Protein AF-0000000077132696 (afdb_homodimer)

Organism: Micromonas pusilla (strain CCMP1545) (NCBI:txid564608)

Radius of gyration: 21.07 Å; Cα contacts (8 Å, |Δi|>4): 744; chains: 2; bounding box: 56×53×56 Å

Sequence (446 aa):
MAPTLKLVYFDVMARGLPLVMCLEHGGLEYEAKNVLRGDLDWAAMKASDDAPFDQLPVLFVDGKPIAQTAACAHVIGKIAGTDGGDDIADYAVSSMLISETEDIYKDLAKGAVTQFKELGDRAEDNKAMWAEAFPKHYAMLEKLVVAGGDAFTSTGVSVGEFYLWSILHQVSLMAGEAGKTSLDAFPKLKAFYDRVASMEKTKAVLEGKTAMGPSLWGQYFIEMAPTLKLVYFDVMARGLPLVMCLEHGGLEYEAKNVLRGDLDWAAMKASDDAPFDQLPVLFVDGKPIAQTAACAHVIGKIAGTDGGDDIADYAVSSMLISETEDIYKDLAKGAVTQFKELGDRAEDNKAMWAEAFPKHYAMLEKLVVAGGDAFTSTGVSVGEFYLWSILHQVSLMAGEAGKTSLDAFPKLKAFYDRVASMEKTKAVLEGKTAMGPSLWGQYFIE

Secondary structure (DSSP, 8-state):
-PPPEEEEEESSBSSHHHHHHHHHHHT---EEEEE-TTTS-HHHHHHTT-SGGG-S-EEEETTEEE-SHHHHHHHHHHHHT-S-TT-HHHHHHHHHHHHHHHHHHHHHHHHHHGGGS-HHHHHHHHHHIIIIIHHHHHHHHHHHSPTTSS-SSSSS--HHHHHHHHHHHHHHTSTTHHHHTTTTT-HHHHHHHHHHHHSHHHHHHHHSTT---SBTGGGTS--/-PPPEEEEEESSBSSHHHHHHHHHHTT---EEEEE-TTTS-HHHHHHTT-SGGG-S-EEEETTEEE-SHHHHHHHHHHHHT-S-TT-HHHHHHHHHHHHHHHHHHHHHHHHHHHHHS-HHHHHHHHHHIIIIIHHHHHHHHHHHSPTTSS-SSSSS--HHHHHHHHHHHHHHTSTHHHHHTTTTT-HHHHHHHHHHHHSHHHHHHHHSTT---SBTGGGTS--

Foldseek 3Di:
DQWAKEKEAEQAQDLVQLLLLLCLLLVHDYHYHHDYPPNDPLVVCVVVCLQVVSDDTWMATNRRTDDDSLVSLVVSCVSSVQCCPPNVQSNVLLSVLSVLLVVLSVLLVVLQVCLVPDPVSNVVSLCCCLVPVLVVSLVVVLVQQPPPALANGPVSGHSSLSSNLSSLVLQLLAAPPSSVCSCVVRVSPVSNNVVSCPDPSNVCCCPHPVHGDYHPSNVRGYD/DQWAKEKEAEQAQDLVQLLLLLCLLLVHDYHYHHDYDPNDPLVVCVVVCLQVVSDDTWMATNRRTDDDSLVSLVVSCVSSVQCCPPNVQSNVLLSVLSVLLVVLSVLLVVLLVLLVPDNVSNVVSLCCCLVPVLVVSLVVVLVQQPPPALANGPVSGHSSLSSNLSSLVLQLLAAPPSSVCSCVVRVSPVSNNVVSCPDPSNVCCCPHPVHGDYHPSNVRGYD

Solvent-accessible surface area (backbone atoms only — not comparable to full-atom values): 22979 Å² total; per-residue (Å²): 132,85,75,52,38,36,40,38,22,57,48,31,38,56,74,37,46,25,50,51,44,30,37,60,75,40,70,55,76,64,46,78,41,70,30,43,95,74,73,46,61,57,69,57,36,50,71,67,61,56,20,48,79,69,43,77,34,28,38,22,53,70,80,44,60,35,24,50,62,67,19,40,42,54,47,50,11,61,75,48,59,25,36,38,67,89,41,60,67,33,24,39,47,22,35,28,33,41,48,52,39,52,53,50,50,51,54,50,49,53,41,42,55,42,46,77,39,65,70,73,68,18,54,57,46,43,47,45,38,65,71,43,55,51,51,53,55,48,53,40,50,37,67,55,36,37,87,94,44,53,24,66,42,92,79,59,64,33,29,14,54,36,32,32,45,38,54,54,51,54,46,32,64,16,32,54,67,60,19,64,52,63,44,67,90,31,62,49,46,38,44,26,49,51,53,54,59,67,34,69,68,46,44,42,42,70,72,40,96,64,41,54,42,65,51,61,56,39,77,62,35,63,111,131,85,73,51,38,36,40,39,23,56,48,33,37,55,75,37,46,26,49,51,44,30,36,60,76,40,70,55,74,64,46,78,42,68,32,43,94,75,73,46,61,56,69,57,36,50,72,65,62,55,20,48,79,70,42,76,32,25,38,23,54,70,81,44,60,34,25,50,62,66,19,39,41,53,45,50,12,61,75,48,58,24,35,36,67,88,42,59,67,33,24,39,47,23,35,30,32,40,47,51,38,53,53,51,52,51,55,50,49,53,40,41,54,42,45,75,38,67,69,78,70,19,55,58,46,44,48,43,38,64,71,42,53,50,52,52,55,47,52,39,50,37,68,55,35,37,85,95,43,52,24,67,41,94,78,58,63,33,29,14,55,35,33,33,45,39,54,54,50,56,47,32,62,17,31,56,68,60,18,64,51,64,44,68,91,31,64,46,46,39,44,28,49,50,53,54,58,66,33,68,68,46,44,42,41,69,71,38,96,63,41,55,43,66,51,62,55,38,76,58,35,64,113

InterPro domains:
  IPR004045 Glutathione S-transferase, N-terminal [PF13409] (20-77)
  IPR004045 Glutathione S-transferase, N-terminal [PS50404] (3-84)
  IPR004046 Glutathione S-transferase, C-terminal [PF14497] (121-207)
  IPR010987 Glutathione S-transferase, C-terminal-like [PS50405] (87-215)
  IPR036249 Thioredoxin-like superfamily [SSF52833] (1-74)
  IPR036282 Glutathione S-transferase, C-terminal domain superfamily [SSF47616] (87-209)
  IPR050213 Glutathione S-transferase superfamily [PTHR11571] (3-209)

Structure (mmCIF, N/CA/C/O backbone):
data_AF-0000000077132696-model_v1
#
loop_
_entity.id
_entity.type
_entity.pdbx_description
1 polymer 'Predicted protein'
#
loop_
_atom_site.group_PDB
_atom_site.id
_atom_site.type_symbol
_atom_site.label_atom_id
_atom_site.label_alt_id
_atom_site.label_comp_id
_atom_site.label_asym_id
_atom_site.label_entity_id
_atom_site.label_seq_id
_atom_site.pdbx_PDB_ins_code
_atom_site.Cartn_x
_atom_site.Cartn_y
_atom_site.Cartn_z
_atom_site.occupancy
_atom_site.B_iso_or_equiv
_atom_site.auth_seq_id
_atom_site.auth_comp_id
_atom_site.auth_asym_id
_atom_site.auth_atom_id
_atom_site.pdbx_PDB_model_num
ATOM 1 N N . MET A 1 1 ? -22.953 4.969 -16.094 1 71.88 1 MET A N 1
ATOM 2 C CA . MET A 1 1 ? -22.203 4.301 -17.141 1 71.88 1 MET A CA 1
ATOM 3 C C . MET A 1 1 ? -20.844 3.809 -16.641 1 71.88 1 MET A C 1
ATOM 5 O O . MET A 1 1 ? -20.297 4.371 -15.688 1 71.88 1 MET A O 1
ATOM 9 N N . ALA A 1 2 ? -20.359 2.625 -17.125 1 87.38 2 ALA A N 1
ATOM 10 C CA . ALA A 1 2 ? -19.047 2.098 -16.734 1 87.38 2 ALA A CA 1
ATOM 11 C C . ALA A 1 2 ? -17.922 3.035 -17.172 1 87.38 2 ALA A C 1
ATOM 13 O O . ALA A 1 2 ? -17.969 3.598 -18.266 1 87.38 2 ALA A O 1
ATOM 14 N N . PRO A 1 3 ? -16.953 3.309 -16.359 1 95.62 3 PRO A N 1
ATOM 15 C CA . PRO A 1 3 ? -15.859 4.203 -16.734 1 95.62 3 PRO A CA 1
ATOM 16 C C . PRO A 1 3 ? -15 3.629 -17.859 1 95.62 3 PRO A C 1
ATOM 18 O O . PRO A 1 3 ? -14.969 2.412 -18.062 1 95.62 3 PRO A O 1
ATOM 21 N N . THR A 1 4 ? -14.414 4.535 -18.656 1 97.5 4 THR A N 1
ATOM 22 C CA . THR A 1 4 ? -13.406 4.113 -19.625 1 97.5 4 THR A CA 1
ATOM 23 C C . THR A 1 4 ? -12.07 3.865 -18.938 1 97.5 4 THR A C 1
ATOM 25 O O . THR A 1 4 ? -11.617 4.688 -18.141 1 97.5 4 THR A O 1
ATOM 28 N N . LEU A 1 5 ? -11.477 2.703 -19.266 1 97.81 5 LEU A N 1
ATOM 29 C CA . LEU A 1 5 ? -10.227 2.328 -18.609 1 97.81 5 LEU A CA 1
ATOM 30 C C . LEU A 1 5 ? -9.102 2.16 -19.625 1 97.81 5 LEU A C 1
ATOM 32 O O . LEU A 1 5 ? -9.32 1.614 -20.719 1 97.81 5 LEU A O 1
ATOM 36 N N . LYS A 1 6 ? -7.891 2.713 -19.281 1 95.94 6 LYS A N 1
ATOM 37 C CA . LYS A 1 6 ? -6.656 2.506 -20.016 1 95.94 6 LYS A CA 1
ATOM 38 C C . LYS A 1 6 ? -5.484 2.229 -19.078 1 95.94 6 LYS A C 1
ATOM 40 O O . LYS A 1 6 ? -5.312 2.918 -18.078 1 95.94 6 LYS A O 1
ATOM 45 N N . LEU A 1 7 ? -4.773 1.163 -19.375 1 94.88 7 LEU A N 1
ATOM 46 C CA . LEU A 1 7 ? -3.592 0.829 -18.594 1 94.88 7 LEU A CA 1
ATOM 47 C C . LEU A 1 7 ? -2.322 0.987 -19.422 1 94.88 7 LEU A C 1
ATOM 49 O O . LEU A 1 7 ? -2.217 0.423 -20.516 1 94.88 7 LEU A O 1
ATOM 53 N N . VAL A 1 8 ? -1.357 1.794 -18.922 1 92.12 8 VAL A N 1
ATOM 54 C CA . VAL A 1 8 ? -0.046 1.97 -19.547 1 92.12 8 VAL A CA 1
ATOM 55 C C . VAL A 1 8 ? 1.032 1.381 -18.641 1 92.12 8 VAL A C 1
ATOM 57 O O . VAL A 1 8 ? 1.1 1.705 -17.453 1 92.12 8 VAL A O 1
ATOM 60 N N . TYR A 1 9 ? 1.808 0.46 -19.125 1 90.38 9 TYR A N 1
ATOM 61 C CA . TYR A 1 9 ? 2.85 -0.195 -18.344 1 90.38 9 TYR A CA 1
ATOM 62 C C . TYR A 1 9 ? 4.012 -0.623 -19.234 1 90.38 9 TYR A C 1
ATOM 64 O O . TYR A 1 9 ? 3.881 -0.666 -20.453 1 90.38 9 TYR A O 1
ATOM 72 N N . PHE A 1 10 ? 5.203 -0.865 -18.641 1 86.06 10 PHE A N 1
ATOM 73 C CA . PHE A 1 10 ? 6.359 -1.331 -19.391 1 86.06 10 PHE A CA 1
ATOM 74 C C . PHE A 1 10 ? 6.164 -2.771 -19.859 1 86.06 10 PHE A C 1
ATOM 76 O O . PHE A 1 10 ? 5.566 -3.58 -19.141 1 86.06 10 PHE A O 1
ATOM 83 N N . ASP A 1 11 ? 6.805 -3.07 -20.938 1 83.56 11 ASP A N 1
ATOM 84 C CA . ASP A 1 11 ? 6.688 -4.418 -21.484 1 83.56 11 ASP A CA 1
ATOM 85 C C . ASP A 1 11 ? 7.648 -5.379 -20.797 1 83.56 11 ASP A C 1
ATOM 87 O O . ASP A 1 11 ? 8.523 -5.961 -21.438 1 83.56 11 ASP A O 1
ATOM 91 N N . VAL A 1 12 ? 7.512 -5.547 -19.609 1 84.19 12 VAL A N 1
ATOM 92 C CA . VAL A 1 12 ? 8.242 -6.492 -18.766 1 84.19 12 VAL A CA 1
ATOM 93 C C . VAL A 1 12 ? 7.316 -7.02 -17.672 1 84.19 12 VAL A C 1
ATOM 95 O O . VAL A 1 12 ? 6.418 -6.309 -17.203 1 84.19 12 VAL A O 1
ATOM 98 N N . MET A 1 13 ? 7.504 -8.25 -17.344 1 87.88 13 MET A N 1
ATOM 99 C CA . MET A 1 13 ? 6.688 -8.812 -16.281 1 87.88 13 MET A CA 1
ATOM 100 C C . MET A 1 13 ? 7.168 -8.336 -14.914 1 87.88 13 MET A C 1
ATOM 102 O O . MET A 1 13 ? 8.164 -8.844 -14.391 1 87.88 13 MET A O 1
ATOM 106 N N . ALA A 1 14 ? 6.535 -7.383 -14.414 1 90 14 ALA A N 1
ATOM 107 C CA . ALA A 1 14 ? 6.824 -6.785 -13.109 1 90 14 ALA A CA 1
ATOM 108 C C . ALA A 1 14 ? 5.57 -6.156 -12.508 1 90 14 ALA A C 1
ATOM 110 O O . ALA A 1 14 ? 4.648 -6.867 -12.102 1 90 14 ALA A O 1
ATOM 111 N N . ARG A 1 15 ? 5.523 -4.809 -12.508 1 93.25 15 ARG A N 1
ATOM 112 C CA . ARG A 1 15 ? 4.465 -4.117 -11.773 1 93.25 15 ARG A CA 1
ATOM 113 C C . ARG A 1 15 ? 3.189 -4.031 -12.609 1 93.25 15 ARG A C 1
ATOM 115 O O . ARG A 1 15 ? 2.111 -3.754 -12.078 1 93.25 15 ARG A O 1
ATOM 122 N N . GLY A 1 16 ? 3.281 -4.305 -13.859 1 93.38 16 GLY A N 1
ATOM 123 C CA . GLY A 1 16 ? 2.1 -4.289 -14.703 1 93.38 16 GLY A CA 1
ATOM 124 C C . GLY A 1 16 ? 1.243 -5.531 -14.562 1 93.38 16 GLY A C 1
ATOM 125 O O . GLY A 1 16 ? 0.023 -5.473 -14.727 1 93.38 16 GLY A O 1
ATOM 126 N N . LEU A 1 17 ? 1.841 -6.652 -14.227 1 94.19 17 LEU A N 1
ATOM 127 C CA . LEU A 1 17 ? 1.154 -7.941 -14.211 1 94.19 17 LEU A CA 1
ATOM 128 C C . LEU A 1 17 ? 0.017 -7.938 -13.195 1 94.19 17 LEU A C 1
ATOM 130 O O . LEU A 1 17 ? -1.099 -8.359 -13.508 1 94.19 17 LEU A O 1
ATOM 134 N N . PRO A 1 18 ? 0.21 -7.492 -11.969 1 97 18 PRO A N 1
ATOM 135 C CA . PRO A 1 18 ? -0.898 -7.516 -11.016 1 97 18 PRO A CA 1
ATOM 136 C C . PRO A 1 18 ? -2.115 -6.734 -11.5 1 97 18 PRO A C 1
ATOM 138 O O . PRO A 1 18 ? -3.254 -7.133 -11.242 1 97 18 PRO A O 1
ATOM 141 N N . LEU A 1 19 ? -1.892 -5.652 -12.188 1 97.31 19 LEU A N 1
ATOM 142 C CA . LEU A 1 19 ? -3.018 -4.84 -12.641 1 97.31 19 LEU A CA 1
ATOM 143 C C . LEU A 1 19 ? -3.736 -5.508 -13.805 1 97.31 19 LEU A C 1
ATOM 145 O O . LEU A 1 19 ? -4.969 -5.484 -13.875 1 97.31 19 LEU A O 1
ATOM 149 N N . VAL A 1 20 ? -3 -6.125 -14.688 1 95.5 20 VAL A N 1
ATOM 150 C CA . VAL A 1 20 ? -3.607 -6.871 -15.781 1 95.5 20 VAL A CA 1
ATOM 151 C C . VAL A 1 20 ? -4.445 -8.023 -15.219 1 95.5 20 VAL A C 1
ATOM 153 O O . VAL A 1 20 ? -5.578 -8.242 -15.656 1 95.5 20 VAL A O 1
ATOM 156 N N . MET A 1 21 ? -3.889 -8.719 -14.242 1 96.56 21 MET A N 1
ATOM 157 C CA . MET A 1 21 ? -4.617 -9.805 -13.602 1 96.56 21 MET A CA 1
ATOM 158 C C . MET A 1 21 ? -5.91 -9.297 -12.969 1 96.56 21 MET A C 1
ATOM 160 O O . MET A 1 21 ? -6.961 -9.93 -13.109 1 96.56 21 MET A O 1
ATOM 164 N N . CYS A 1 22 ? -5.859 -8.156 -12.289 1 97.62 22 CYS A N 1
ATOM 165 C CA . CYS A 1 22 ? -7.031 -7.586 -11.633 1 97.62 22 CYS A CA 1
ATOM 166 C C . CYS A 1 22 ? -8.078 -7.172 -12.656 1 97.62 22 CYS A C 1
ATOM 168 O O . CYS A 1 22 ? -9.273 -7.406 -12.461 1 97.62 22 CYS A O 1
ATOM 170 N N . LEU A 1 23 ? -7.648 -6.559 -13.742 1 96.94 23 LEU A N 1
ATOM 171 C CA . LEU A 1 23 ? -8.57 -6.098 -14.773 1 96.94 23 LEU A CA 1
ATOM 172 C C . LEU A 1 23 ? -9.242 -7.281 -15.469 1 96.94 23 LEU A C 1
ATOM 174 O O . LEU A 1 23 ? -10.461 -7.297 -15.625 1 96.94 23 LEU A O 1
ATOM 178 N N . GLU A 1 24 ? -8.477 -8.273 -15.836 1 95.56 24 GLU A N 1
ATOM 179 C CA . GLU A 1 24 ? -8.992 -9.438 -16.562 1 95.56 24 GLU A CA 1
ATOM 180 C C . GLU A 1 24 ? -9.953 -10.242 -15.703 1 95.56 24 GLU A C 1
ATOM 182 O O . GLU A 1 24 ? -11.062 -10.562 -16.141 1 95.56 24 GLU A O 1
ATOM 187 N N . HIS A 1 25 ? -9.602 -10.5 -14.523 1 96.38 25 HIS A N 1
ATOM 188 C CA . HIS A 1 25 ? -10.453 -11.305 -13.656 1 96.38 25 HIS A CA 1
ATOM 189 C C . HIS A 1 25 ? -11.633 -10.492 -13.133 1 96.38 25 HIS A C 1
ATOM 191 O O . HIS A 1 25 ? -12.633 -11.062 -12.703 1 96.38 25 HIS A O 1
ATOM 197 N N . GLY A 1 26 ? -11.508 -9.18 -13.133 1 96.12 26 GLY A N 1
ATOM 198 C CA . GLY A 1 26 ? -12.609 -8.305 -12.773 1 96.12 26 GLY A CA 1
ATOM 199 C C . GLY A 1 26 ? -13.625 -8.141 -13.883 1 96.12 26 GLY A C 1
ATOM 200 O O . GLY A 1 26 ? -14.695 -7.559 -13.672 1 96.12 26 GLY A O 1
ATOM 201 N N . GLY A 1 27 ? -13.281 -8.609 -15.086 1 95.88 27 GLY A N 1
ATOM 202 C CA . GLY A 1 27 ? -14.195 -8.547 -16.219 1 95.88 27 GLY A CA 1
ATOM 203 C C . GLY A 1 27 ? -14.32 -7.148 -16.797 1 95.88 27 GLY A C 1
ATOM 204 O O . GLY A 1 27 ? -15.375 -6.781 -17.328 1 95.88 27 GLY A O 1
ATOM 205 N N . LEU A 1 28 ? -13.352 -6.367 -16.672 1 96.56 28 LEU A N 1
ATOM 206 C CA . LEU A 1 28 ? -13.406 -4.984 -17.125 1 96.56 28 LEU A CA 1
ATOM 207 C C . LEU A 1 28 ? -12.789 -4.84 -18.516 1 96.56 28 LEU A C 1
ATOM 209 O O . LEU A 1 28 ? -11.742 -5.43 -18.797 1 96.56 28 LEU A O 1
ATOM 213 N N . GLU A 1 29 ? -13.461 -4.102 -19.375 1 96.12 29 GLU A N 1
ATOM 214 C CA . GLU A 1 29 ? -12.859 -3.697 -20.641 1 96.12 29 GLU A CA 1
ATOM 215 C C . GLU A 1 29 ? -11.867 -2.551 -20.438 1 96.12 29 GLU A C 1
ATOM 217 O O . GLU A 1 29 ? -12.141 -1.62 -19.672 1 96.12 29 GLU A O 1
ATOM 222 N N . TYR A 1 30 ? -10.758 -2.707 -21.125 1 95.75 30 TYR A N 1
ATOM 223 C CA . TYR A 1 30 ? -9.75 -1.66 -21.016 1 95.75 30 TYR A CA 1
ATOM 224 C C . TYR A 1 30 ? -8.836 -1.645 -22.234 1 95.75 30 TYR A C 1
ATOM 226 O O . TYR A 1 30 ? -8.711 -2.646 -22.938 1 95.75 30 TYR A O 1
ATOM 234 N N . GLU A 1 31 ? -8.281 -0.521 -22.453 1 93.38 31 GLU A N 1
ATOM 235 C CA . GLU A 1 31 ? -7.184 -0.405 -23.406 1 93.38 31 GLU A CA 1
ATOM 236 C C . GLU A 1 31 ? -5.836 -0.634 -22.734 1 93.38 31 GLU A C 1
ATOM 238 O O . GLU A 1 31 ? -5.566 -0.063 -21.672 1 93.38 31 GLU A O 1
ATOM 243 N N . ALA A 1 32 ? -5.062 -1.501 -23.266 1 88.25 32 ALA A N 1
ATOM 244 C CA . ALA A 1 32 ? -3.723 -1.757 -22.734 1 88.25 32 ALA A CA 1
ATOM 245 C C . ALA A 1 32 ? -2.654 -1.2 -23.672 1 88.25 32 ALA A C 1
ATOM 247 O O . ALA A 1 32 ? -2.723 -1.395 -24.891 1 88.25 32 ALA A O 1
ATOM 248 N N . LYS A 1 33 ? -1.793 -0.44 -23.062 1 80.19 33 LYS A N 1
ATOM 249 C CA . LYS A 1 33 ? -0.614 0.009 -23.797 1 80.19 33 LYS A CA 1
ATOM 250 C C . LYS A 1 33 ? 0.67 -0.421 -23.094 1 80.19 33 LYS A C 1
ATOM 252 O O . LYS A 1 33 ? 1.007 0.104 -22.031 1 80.19 33 LYS A O 1
ATOM 257 N N . ASN A 1 34 ? 1.209 -1.385 -23.688 1 75.69 34 ASN A N 1
ATOM 258 C CA . ASN A 1 34 ? 2.539 -1.78 -23.234 1 75.69 34 ASN A CA 1
ATOM 259 C C . ASN A 1 34 ? 3.631 -0.972 -23.922 1 75.69 34 ASN A C 1
ATOM 261 O O . ASN A 1 34 ? 3.668 -0.898 -25.156 1 75.69 34 ASN A O 1
ATOM 265 N N . VAL A 1 35 ? 4.324 -0.293 -23.078 1 74.69 35 VAL A N 1
ATOM 266 C CA . VAL A 1 35 ? 5.367 0.542 -23.672 1 74.69 35 VAL A CA 1
ATOM 267 C C . VAL A 1 35 ? 6.73 -0.122 -23.484 1 74.69 35 VAL A C 1
ATOM 269 O O . VAL A 1 35 ? 7.043 -0.606 -22.391 1 74.69 35 VAL A O 1
ATOM 272 N N . LEU A 1 36 ? 7.27 -0.457 -24.656 1 64.12 36 LEU A N 1
ATOM 273 C CA . LEU A 1 36 ? 8.664 -0.889 -24.562 1 64.12 36 LEU A CA 1
ATOM 274 C C . LEU A 1 36 ? 9.555 0.245 -24.062 1 64.12 36 LEU A C 1
ATOM 276 O O . LEU A 1 36 ? 9.266 1.418 -24.328 1 64.12 36 LEU A O 1
ATOM 280 N N . ARG A 1 37 ? 10.531 -0.405 -23.469 1 56.66 37 ARG A N 1
ATOM 281 C CA . ARG A 1 37 ? 11.555 0.555 -23.078 1 56.66 37 ARG A CA 1
ATOM 282 C C . ARG A 1 37 ? 12.117 1.293 -24.281 1 56.66 37 ARG A C 1
ATOM 284 O O . ARG A 1 37 ? 12.406 0.679 -25.312 1 56.66 37 ARG A O 1
ATOM 291 N N . GLY A 1 38 ? 11.594 2.496 -24.547 1 60.94 38 GLY A N 1
ATOM 292 C CA . GLY A 1 38 ? 12.07 3.307 -25.656 1 60.94 38 GLY A CA 1
ATOM 293 C C . GLY A 1 38 ? 10.938 3.9 -26.484 1 60.94 38 GLY A C 1
ATOM 294 O O . GLY A 1 38 ? 11.117 4.938 -27.125 1 60.94 38 GLY A O 1
ATOM 295 N N . ASP A 1 39 ? 9.984 3.162 -26.5 1 65.5 39 ASP A N 1
ATOM 296 C CA . ASP A 1 39 ? 8.891 3.664 -27.328 1 65.5 39 ASP A CA 1
ATOM 297 C C . ASP A 1 39 ? 8.07 4.711 -26.562 1 65.5 39 ASP A C 1
ATOM 299 O O . ASP A 1 39 ? 7.238 5.402 -27.156 1 65.5 39 ASP A O 1
ATOM 303 N N . LEU A 1 40 ? 8.359 4.664 -25.375 1 66.12 40 LEU A N 1
ATOM 304 C CA . LEU A 1 40 ? 7.617 5.609 -24.547 1 66.12 40 LEU A CA 1
ATOM 305 C C . LEU A 1 40 ? 8.367 6.93 -24.422 1 66.12 40 LEU A C 1
ATOM 307 O O . LEU A 1 40 ? 9.57 6.941 -24.141 1 66.12 40 LEU A O 1
ATOM 311 N N . ASP A 1 41 ? 7.734 7.91 -24.984 1 75.31 41 ASP A N 1
ATOM 312 C CA . ASP A 1 41 ? 8.297 9.219 -24.656 1 75.31 41 ASP A CA 1
ATOM 313 C C . ASP A 1 41 ? 8.094 9.547 -23.172 1 75.31 41 ASP A C 1
ATOM 315 O O . ASP A 1 41 ? 7.219 10.336 -22.812 1 75.31 41 ASP A O 1
ATOM 319 N N . TRP A 1 42 ? 8.844 8.906 -22.422 1 76.69 42 TRP A N 1
ATOM 320 C CA . TRP A 1 42 ? 8.766 8.969 -20.969 1 76.69 42 TRP A CA 1
ATOM 321 C C . TRP A 1 42 ? 8.883 10.406 -20.484 1 76.69 42 TRP A C 1
ATOM 323 O O . TRP A 1 42 ? 8.148 10.828 -19.594 1 76.69 42 TRP A O 1
ATOM 333 N N . ALA A 1 43 ? 9.68 11.125 -21.156 1 77.75 43 ALA A N 1
ATOM 334 C CA . ALA A 1 43 ? 9.875 12.523 -20.781 1 77.75 43 ALA A CA 1
ATOM 335 C C . ALA A 1 43 ? 8.594 13.336 -21.016 1 77.75 43 ALA A C 1
ATOM 337 O O . ALA A 1 43 ? 8.227 14.164 -20.188 1 77.75 43 ALA A O 1
ATOM 338 N N . ALA A 1 44 ? 7.977 12.992 -22.094 1 80.31 44 ALA A N 1
ATOM 339 C CA . ALA A 1 44 ? 6.738 13.703 -22.406 1 80.31 44 ALA A CA 1
ATOM 340 C C . ALA A 1 44 ? 5.637 13.344 -21.406 1 80.31 44 ALA A C 1
ATOM 342 O O . ALA A 1 44 ? 4.844 14.195 -21.016 1 80.31 44 ALA A O 1
ATOM 343 N N . MET A 1 45 ? 5.578 12.117 -20.984 1 80.94 45 MET A N 1
ATOM 344 C CA . MET A 1 45 ? 4.547 11.68 -20.047 1 80.94 45 MET A CA 1
ATOM 345 C C . MET A 1 45 ? 4.73 12.359 -18.703 1 80.94 45 MET A C 1
ATOM 347 O O . MET A 1 45 ? 3.754 12.758 -18.062 1 80.94 45 MET A O 1
ATOM 351 N N . LYS A 1 46 ? 5.902 12.484 -18.328 1 79.75 46 LYS A N 1
ATOM 352 C CA . LYS A 1 46 ? 6.191 13.133 -17.047 1 79.75 46 LYS A CA 1
ATOM 353 C C . LYS A 1 46 ? 5.863 14.617 -17.094 1 79.75 46 LYS A C 1
ATOM 355 O O . LYS A 1 46 ? 5.375 15.188 -16.109 1 79.75 46 LYS A O 1
ATOM 360 N N . ALA A 1 47 ? 6.008 15.148 -18.297 1 81.88 47 ALA A N 1
ATOM 361 C CA . ALA A 1 47 ? 5.781 16.578 -18.484 1 81.88 47 ALA A CA 1
ATOM 362 C C . ALA A 1 47 ? 4.289 16.906 -18.531 1 81.88 47 ALA A C 1
ATOM 364 O O . ALA A 1 47 ? 3.875 18.016 -18.203 1 81.88 47 ALA A O 1
ATOM 365 N N . SER A 1 48 ? 3.441 15.961 -18.953 1 80.62 48 SER A N 1
ATOM 366 C CA . SER A 1 48 ? 2.01 16.172 -19.125 1 80.62 48 SER A CA 1
ATOM 367 C C . SER A 1 48 ? 1.239 15.82 -17.859 1 80.62 48 SER A C 1
ATOM 369 O O . SER A 1 48 ? 0.008 15.875 -17.828 1 80.62 48 SER A O 1
ATOM 371 N N . ASP A 1 49 ? 1.744 15.484 -16.828 1 81.31 49 ASP A N 1
ATOM 372 C CA . ASP A 1 49 ? 1.101 15.07 -15.586 1 81.31 49 ASP A CA 1
ATOM 373 C C . ASP A 1 49 ? 0.38 13.734 -15.758 1 81.31 49 ASP A C 1
ATOM 375 O O . ASP A 1 49 ? -0.469 13.367 -14.945 1 81.31 49 ASP A O 1
ATOM 379 N N . ASP A 1 50 ? 0.639 13.094 -16.812 1 88 50 ASP A N 1
ATOM 380 C CA . ASP A 1 50 ? 0.035 11.797 -17.109 1 88 50 ASP A CA 1
ATOM 381 C C . ASP A 1 50 ? 0.748 10.68 -16.344 1 88 50 ASP A C 1
ATOM 383 O O . ASP A 1 50 ? 0.305 9.531 -16.344 1 88 50 ASP A O 1
ATOM 387 N N . ALA A 1 51 ? 1.762 11.023 -15.695 1 89.62 51 ALA A N 1
ATOM 388 C CA . ALA A 1 51 ? 2.498 10.062 -14.883 1 89.62 51 ALA A CA 1
ATOM 389 C C . ALA A 1 51 ? 2.652 10.562 -13.445 1 89.62 51 ALA A C 1
ATOM 391 O O . ALA A 1 51 ? 3.754 10.922 -13.023 1 89.62 51 ALA A O 1
ATOM 392 N N . PRO A 1 52 ? 1.515 10.453 -12.727 1 89.88 52 PRO A N 1
ATOM 393 C CA . PRO A 1 52 ? 1.684 10.836 -11.328 1 89.88 52 PRO A CA 1
ATOM 394 C C . PRO A 1 52 ? 2.834 10.094 -10.648 1 89.88 52 PRO A C 1
ATOM 396 O O . PRO A 1 52 ? 3.061 8.914 -10.922 1 89.88 52 PRO A O 1
ATOM 399 N N . PHE A 1 53 ? 3.609 10.859 -9.891 1 90.56 53 PHE A N 1
ATOM 400 C CA . PHE A 1 53 ? 4.754 10.375 -9.125 1 90.56 53 PHE A CA 1
ATOM 401 C C . PHE A 1 53 ? 5.855 9.875 -10.047 1 90.56 53 PHE A C 1
ATOM 403 O O . PHE A 1 53 ? 6.711 9.086 -9.633 1 90.56 53 PHE A O 1
ATOM 410 N N . ASP A 1 54 ? 5.766 10.156 -11.359 1 88 54 ASP A N 1
ATOM 411 C CA . ASP A 1 54 ? 6.77 9.852 -12.375 1 88 54 ASP A CA 1
ATOM 412 C C . ASP A 1 54 ? 7.023 8.352 -12.461 1 88 54 ASP A C 1
ATOM 414 O O . ASP A 1 54 ? 8.18 7.906 -12.484 1 88 54 ASP A O 1
ATOM 418 N N . GLN A 1 55 ? 5.926 7.609 -12.5 1 90.12 55 GLN A N 1
ATOM 419 C CA . GLN A 1 55 ? 6.094 6.16 -12.516 1 90.12 55 GLN A CA 1
ATOM 420 C C . GLN A 1 55 ? 5.059 5.496 -13.414 1 90.12 55 GLN A C 1
ATOM 422 O O . GLN A 1 55 ? 4.023 6.086 -13.719 1 90.12 55 GLN A O 1
ATOM 427 N N . LEU A 1 56 ? 5.41 4.352 -13.883 1 90.31 56 LEU A N 1
ATOM 428 C CA . LEU A 1 56 ? 4.508 3.373 -14.484 1 90.31 56 LEU A CA 1
ATOM 429 C C . LEU A 1 56 ? 4.414 2.121 -13.617 1 90.31 56 LEU A C 1
ATOM 431 O O . LEU A 1 56 ? 5.348 1.8 -12.875 1 90.31 56 LEU A O 1
ATOM 435 N N . PRO A 1 57 ? 3.309 1.479 -13.609 1 94.38 57 PRO A N 1
ATOM 436 C CA . PRO A 1 57 ? 2.123 1.615 -14.453 1 94.38 57 PRO A CA 1
ATOM 437 C C . PRO A 1 57 ? 1.232 2.785 -14.039 1 94.38 57 PRO A C 1
ATOM 439 O O . PRO A 1 57 ? 1.304 3.246 -12.898 1 94.38 57 PRO A O 1
ATOM 442 N N . VAL A 1 58 ? 0.465 3.281 -15.016 1 95.69 58 VAL A N 1
ATOM 443 C CA . VAL A 1 58 ? -0.577 4.281 -14.805 1 95.69 58 VAL A CA 1
ATOM 444 C C . VAL A 1 58 ? -1.91 3.758 -15.336 1 95.69 58 VAL A C 1
ATOM 446 O O . VAL A 1 58 ? -1.984 3.254 -16.453 1 95.69 58 VAL A O 1
ATOM 449 N N . LEU A 1 59 ? -2.91 3.738 -14.492 1 97.69 59 LEU A N 1
ATOM 450 C CA . LEU A 1 59 ? -4.289 3.451 -14.875 1 97.69 59 LEU A CA 1
ATOM 451 C C . LEU A 1 59 ? -5.059 4.742 -15.133 1 97.69 59 LEU A C 1
ATOM 453 O O . LEU A 1 59 ? -5.133 5.613 -14.266 1 97.69 59 LEU A O 1
ATOM 457 N N . PHE A 1 60 ? -5.578 4.898 -16.328 1 97.19 60 PHE A N 1
ATOM 458 C CA . PHE A 1 60 ? -6.457 6.023 -16.641 1 97.19 60 PHE A CA 1
ATOM 459 C C . PHE A 1 60 ? -7.918 5.629 -16.438 1 97.19 60 PHE A C 1
ATOM 461 O O . PHE A 1 60 ? -8.375 4.625 -17 1 97.19 60 PHE A O 1
ATOM 468 N N . VAL A 1 61 ? -8.57 6.332 -15.609 1 97.81 61 VAL A N 1
ATOM 469 C CA . VAL A 1 61 ? -10.016 6.199 -15.43 1 97.81 61 VAL A CA 1
ATOM 470 C C . VAL A 1 61 ? -10.711 7.461 -15.938 1 97.81 61 VAL A C 1
ATOM 472 O O . VAL A 1 61 ? -10.523 8.547 -15.383 1 97.81 61 VAL A O 1
ATOM 475 N N . ASP A 1 62 ? -11.492 7.344 -17.031 1 97 62 ASP A N 1
ATOM 476 C CA . ASP A 1 62 ? -12.125 8.477 -17.703 1 97 62 ASP A CA 1
ATOM 477 C C . ASP A 1 62 ? -11.094 9.57 -18 1 97 62 ASP A C 1
ATOM 479 O O . ASP A 1 62 ? -11.344 10.75 -17.734 1 97 62 ASP A O 1
ATOM 483 N N . GLY A 1 63 ? -9.969 9.086 -18.375 1 94.81 63 GLY A N 1
ATOM 484 C CA . GLY A 1 63 ? -8.922 9.984 -18.844 1 94.81 63 GLY A CA 1
ATOM 485 C C . GLY A 1 63 ? -8.055 10.531 -17.734 1 94.81 63 GLY A C 1
ATOM 486 O O . GLY A 1 63 ? -7.047 11.188 -17.984 1 94.81 63 GLY A O 1
ATOM 487 N N . LYS A 1 64 ? -8.391 10.32 -16.484 1 94.38 64 LYS A N 1
ATOM 488 C CA . LYS A 1 64 ? -7.609 10.797 -15.352 1 94.38 64 LYS A CA 1
ATOM 489 C C . LYS A 1 64 ? -6.59 9.758 -14.898 1 94.38 64 LYS A C 1
ATOM 491 O O . LYS A 1 64 ? -6.941 8.594 -14.672 1 94.38 64 LYS A O 1
ATOM 496 N N . PRO A 1 65 ? -5.289 10.133 -14.758 1 96 65 PRO A N 1
ATOM 497 C CA . PRO A 1 65 ? -4.238 9.164 -14.445 1 96 65 PRO A CA 1
ATOM 498 C C . PRO A 1 65 ? -4.18 8.82 -12.961 1 96 65 PRO A C 1
ATOM 500 O O . PRO A 1 65 ? -4.32 9.703 -12.109 1 96 65 PRO A O 1
ATOM 503 N N . ILE A 1 66 ? -4.043 7.578 -12.672 1 97.12 66 ILE A N 1
ATOM 504 C CA . ILE A 1 66 ? -3.809 7.023 -11.344 1 97.12 66 ILE A CA 1
ATOM 505 C C . ILE A 1 66 ? -2.502 6.234 -11.336 1 97.12 66 ILE A C 1
ATOM 507 O O . ILE A 1 66 ? -2.293 5.359 -12.18 1 97.12 66 ILE A O 1
ATOM 511 N N . ALA A 1 67 ? -1.636 6.652 -10.445 1 95.81 67 ALA A N 1
ATOM 512 C CA . ALA A 1 67 ? -0.4 5.895 -10.273 1 95.81 67 ALA A CA 1
ATOM 513 C C . ALA A 1 67 ? -0.42 5.109 -8.961 1 95.81 67 ALA A C 1
ATOM 515 O O . ALA A 1 67 ? -1.46 5.008 -8.305 1 95.81 67 ALA A O 1
ATOM 516 N N . GLN A 1 68 ? 0.739 4.527 -8.617 1 96.44 68 GLN A N 1
ATOM 517 C CA . GLN A 1 68 ? 0.859 3.619 -7.484 1 96.44 68 GLN A CA 1
ATOM 518 C C . GLN A 1 68 ? 0.085 2.326 -7.73 1 96.44 68 GLN A C 1
ATOM 520 O O . GLN A 1 68 ? -1.139 2.293 -7.59 1 96.44 68 GLN A O 1
ATOM 525 N N . THR A 1 69 ? 0.812 1.262 -8.016 1 97.81 69 THR A N 1
ATOM 526 C CA . THR A 1 69 ? 0.217 -0.004 -8.43 1 97.81 69 THR A CA 1
ATOM 527 C C . THR A 1 69 ? -0.845 -0.454 -7.43 1 97.81 69 THR A C 1
ATOM 529 O O . THR A 1 69 ? -1.934 -0.879 -7.82 1 97.81 69 THR A O 1
ATOM 532 N N . ALA A 1 70 ? -0.573 -0.299 -6.168 1 98.56 70 ALA A N 1
ATOM 533 C CA . ALA A 1 70 ? -1.541 -0.693 -5.148 1 98.56 70 ALA A CA 1
ATOM 534 C C . ALA A 1 70 ? -2.809 0.153 -5.238 1 98.56 70 ALA A C 1
ATOM 536 O O . ALA A 1 70 ? -3.92 -0.364 -5.102 1 98.56 70 ALA A O 1
ATOM 537 N N . ALA A 1 71 ? -2.654 1.469 -5.418 1 98.62 71 ALA A N 1
ATOM 538 C CA . ALA A 1 71 ? -3.814 2.342 -5.574 1 98.62 71 ALA A CA 1
ATOM 539 C C . ALA A 1 71 ? -4.648 1.936 -6.789 1 98.62 71 ALA A C 1
ATOM 541 O O . ALA A 1 71 ? -5.879 1.893 -6.719 1 98.62 71 ALA A O 1
ATOM 542 N N . CYS A 1 72 ? -3.967 1.645 -7.867 1 98.69 72 CYS A N 1
ATOM 543 C CA . CYS A 1 72 ? -4.652 1.18 -9.07 1 98.69 72 CYS A CA 1
ATOM 544 C C . CYS A 1 72 ? -5.461 -0.082 -8.781 1 98.69 72 CYS A C 1
ATOM 546 O O . CYS A 1 72 ? -6.605 -0.204 -9.211 1 98.69 72 CYS A O 1
ATOM 548 N N . ALA A 1 73 ? -4.859 -1 -8.047 1 98.75 73 ALA A N 1
ATOM 549 C CA . ALA A 1 73 ? -5.539 -2.25 -7.719 1 98.75 73 ALA A CA 1
ATOM 550 C C . ALA A 1 73 ? -6.801 -1.989 -6.898 1 98.75 73 ALA A C 1
ATOM 552 O O . ALA A 1 73 ? -7.848 -2.594 -7.148 1 98.75 73 ALA A O 1
ATOM 553 N N . HIS A 1 74 ? -6.688 -1.088 -5.926 1 98.62 74 HIS A N 1
ATOM 554 C CA . HIS A 1 74 ? -7.863 -0.727 -5.137 1 98.62 74 HIS A CA 1
ATOM 555 C C . HIS A 1 74 ? -8.953 -0.126 -6.016 1 98.62 74 HIS A C 1
ATOM 557 O O . HIS A 1 74 ? -10.133 -0.466 -5.875 1 98.62 74 HIS A O 1
ATOM 563 N N . VAL A 1 75 ? -8.586 0.723 -6.934 1 98.44 75 VAL A N 1
ATOM 564 C CA . VAL A 1 75 ? -9.539 1.374 -7.824 1 98.44 75 VAL A CA 1
ATOM 565 C C . VAL A 1 75 ? -10.195 0.334 -8.727 1 98.44 75 VAL A C 1
ATOM 567 O O . VAL A 1 75 ? -11.414 0.336 -8.906 1 98.44 75 VAL A O 1
ATOM 570 N N . ILE A 1 76 ? -9.43 -0.584 -9.25 1 98.38 76 ILE A N 1
ATOM 571 C CA . ILE A 1 76 ? -9.953 -1.644 -10.109 1 98.38 76 ILE A CA 1
ATOM 572 C C . ILE A 1 76 ? -10.945 -2.496 -9.32 1 98.38 76 ILE A C 1
ATOM 574 O O . ILE A 1 76 ? -12.031 -2.814 -9.812 1 98.38 76 ILE A O 1
ATOM 578 N N . GLY A 1 77 ? -10.539 -2.877 -8.117 1 97.88 77 GLY A N 1
ATOM 579 C CA . GLY A 1 77 ? -11.422 -3.666 -7.273 1 97.88 77 GLY A CA 1
ATOM 580 C C . GLY A 1 77 ? -12.75 -2.982 -7 1 97.88 77 GLY A C 1
ATOM 581 O O . GLY A 1 77 ? -13.797 -3.631 -6.996 1 97.88 77 GLY A O 1
ATOM 582 N N . LYS A 1 78 ? -12.641 -1.673 -6.77 1 96.94 78 LYS A N 1
ATOM 583 C CA . LYS A 1 78 ? -13.852 -0.895 -6.523 1 96.94 78 LYS A CA 1
ATOM 584 C C . LYS A 1 78 ? -14.758 -0.876 -7.754 1 96.94 78 LYS A C 1
ATOM 586 O O . LYS A 1 78 ? -15.969 -1.092 -7.645 1 96.94 78 LYS A O 1
ATOM 591 N N . ILE A 1 79 ? -14.227 -0.656 -8.891 1 97.19 79 ILE A N 1
ATOM 592 C CA . ILE A 1 79 ? -14.992 -0.558 -10.133 1 97.19 79 ILE A CA 1
ATOM 593 C C . ILE A 1 79 ? -15.586 -1.92 -10.477 1 97.19 79 ILE A C 1
ATOM 595 O O . ILE A 1 79 ? -16.766 -2.014 -10.859 1 97.19 79 ILE A O 1
ATOM 599 N N . ALA A 1 80 ? -14.836 -2.984 -10.305 1 96.75 80 ALA A N 1
ATOM 600 C CA . ALA A 1 80 ? -15.234 -4.324 -10.727 1 96.75 80 ALA A CA 1
ATOM 601 C C . ALA A 1 80 ? -16.109 -5 -9.672 1 96.75 80 ALA A C 1
ATOM 603 O O . ALA A 1 80 ? -16.75 -6.012 -9.945 1 96.75 80 ALA A O 1
ATOM 604 N N . GLY A 1 81 ? -16.062 -4.461 -8.445 1 95.12 81 GLY A N 1
ATOM 605 C CA . GLY A 1 81 ? -16.75 -5.109 -7.348 1 95.12 81 GLY A CA 1
ATOM 606 C C . GLY A 1 81 ? -16.031 -6.336 -6.824 1 95.12 81 GLY A C 1
ATOM 607 O O . GLY A 1 81 ? -16.672 -7.27 -6.328 1 95.12 81 GLY A O 1
ATOM 608 N N . THR A 1 82 ? -14.719 -6.363 -6.953 1 97.19 82 THR A N 1
ATOM 609 C CA . THR A 1 82 ? -13.938 -7.527 -6.559 1 97.19 82 THR A CA 1
ATOM 610 C C . THR A 1 82 ? -13.102 -7.219 -5.32 1 97.19 82 THR A C 1
ATOM 612 O O . THR A 1 82 ? -12.148 -7.945 -5.008 1 97.19 82 THR A O 1
ATOM 615 N N . ASP A 1 83 ? -13.375 -6.137 -4.617 1 96.75 83 ASP A N 1
ATOM 616 C CA . ASP A 1 83 ? -12.578 -5.738 -3.459 1 96.75 83 ASP A CA 1
ATOM 617 C C . ASP A 1 83 ? -13.18 -6.293 -2.168 1 96.75 83 ASP A C 1
ATOM 619 O O . ASP A 1 83 ? -12.656 -6.047 -1.08 1 96.75 83 ASP A O 1
ATOM 623 N N . GLY A 1 84 ? -14.195 -7.078 -2.242 1 93.88 84 GLY A N 1
ATOM 624 C CA . GLY A 1 84 ? -14.898 -7.602 -1.083 1 93.88 84 GLY A CA 1
ATOM 625 C C . GLY A 1 84 ? -16.25 -6.938 -0.852 1 93.88 84 GLY A C 1
ATOM 626 O O . GLY A 1 84 ? -17.062 -7.43 -0.065 1 93.88 84 GLY A O 1
ATOM 627 N N . GLY A 1 85 ? -16.453 -5.773 -1.536 1 90.56 85 GLY A N 1
ATOM 628 C CA . GLY A 1 85 ? -17.734 -5.074 -1.448 1 90.56 85 GLY A CA 1
ATOM 629 C C . GLY A 1 85 ? -18.094 -4.684 -0.03 1 90.56 85 GLY A C 1
ATOM 630 O O . GLY A 1 85 ? -17.281 -4.094 0.688 1 90.56 85 GLY A O 1
ATOM 631 N N . ASP A 1 86 ? -19.344 -5.102 0.322 1 89.81 86 ASP A N 1
ATOM 632 C CA . ASP A 1 86 ? -19.859 -4.664 1.616 1 89.81 86 ASP A CA 1
ATOM 633 C C . ASP A 1 86 ? -19.422 -5.613 2.73 1 89.81 86 ASP A C 1
ATOM 635 O O . ASP A 1 86 ? -19.609 -5.324 3.912 1 89.81 86 ASP A O 1
ATOM 639 N N . ASP A 1 87 ? -18.844 -6.723 2.379 1 94.44 87 ASP A N 1
ATOM 640 C CA . ASP A 1 87 ? -18.281 -7.617 3.385 1 94.44 87 ASP A CA 1
ATOM 641 C C . ASP A 1 87 ? -16.938 -7.102 3.889 1 94.44 87 ASP A C 1
ATOM 643 O O . ASP A 1 87 ? -15.914 -7.281 3.229 1 94.44 87 ASP A O 1
ATOM 647 N N . ILE A 1 88 ? -16.906 -6.504 5.031 1 95.38 88 ILE A N 1
ATOM 648 C CA . ILE A 1 88 ? -15.742 -5.809 5.574 1 95.38 88 ILE A CA 1
ATOM 649 C C . ILE A 1 88 ? -14.594 -6.797 5.773 1 95.38 88 ILE A C 1
ATOM 651 O O . ILE A 1 88 ? -13.43 -6.453 5.57 1 95.38 88 ILE A O 1
ATOM 655 N N . ALA A 1 89 ? -14.945 -8.016 6.172 1 93.94 89 ALA A N 1
ATOM 656 C CA . ALA A 1 89 ? -13.906 -9.023 6.379 1 93.94 89 ALA A CA 1
ATOM 657 C C . ALA A 1 89 ? -13.188 -9.344 5.074 1 93.94 89 ALA A C 1
ATOM 659 O O . ALA A 1 89 ? -11.953 -9.367 5.031 1 93.94 89 ALA A O 1
ATOM 660 N N . ASP A 1 90 ? -13.953 -9.594 4.016 1 95.69 90 ASP A N 1
ATOM 661 C CA . ASP A 1 90 ? -13.359 -9.867 2.711 1 95.69 90 ASP A CA 1
ATOM 662 C C . ASP A 1 90 ? -12.594 -8.648 2.195 1 95.69 90 ASP A C 1
ATOM 664 O O . ASP A 1 90 ? -11.523 -8.789 1.597 1 95.69 90 ASP A O 1
ATOM 668 N N . TYR A 1 91 ? -13.164 -7.453 2.424 1 97.12 91 TYR A N 1
ATOM 669 C CA . TYR A 1 91 ? -12.492 -6.223 2.033 1 97.12 91 TYR A CA 1
ATOM 670 C C . TYR A 1 91 ? -11.148 -6.09 2.746 1 97.12 91 TYR A C 1
ATOM 672 O O . TYR A 1 91 ? -10.133 -5.766 2.119 1 97.12 91 TYR A O 1
ATOM 680 N N . ALA A 1 92 ? -11.148 -6.383 3.994 1 97.25 92 ALA A N 1
ATOM 681 C CA . ALA A 1 92 ? -9.945 -6.273 4.812 1 97.25 92 ALA A CA 1
ATOM 682 C C . ALA A 1 92 ? -8.875 -7.25 4.34 1 97.25 92 ALA A C 1
ATOM 684 O O . ALA A 1 92 ? -7.707 -6.875 4.176 1 97.25 92 ALA A O 1
ATOM 685 N N . VAL A 1 93 ? -9.273 -8.461 4.117 1 96.5 93 VAL A N 1
ATOM 686 C CA . VAL A 1 93 ? -8.312 -9.477 3.699 1 96.5 93 VAL A CA 1
ATOM 687 C C . VAL A 1 93 ? -7.738 -9.109 2.334 1 96.5 93 VAL A C 1
ATOM 689 O O . VAL A 1 93 ? -6.523 -9.195 2.121 1 96.5 93 VAL A O 1
ATOM 692 N N . SER A 1 94 ? -8.594 -8.688 1.45 1 97.5 94 SER A N 1
ATOM 693 C CA . SER A 1 94 ? -8.133 -8.258 0.133 1 97.5 94 SER A CA 1
ATOM 694 C C . SER A 1 94 ? -7.113 -7.129 0.242 1 97.5 94 SER A C 1
ATOM 696 O O . SER A 1 94 ? -6.066 -7.168 -0.406 1 97.5 94 SER A O 1
ATOM 698 N N . SER A 1 95 ? -7.391 -6.156 1.078 1 98.12 95 SER A N 1
ATOM 699 C CA . SER A 1 95 ? -6.492 -5.023 1.272 1 98.12 95 SER A CA 1
ATOM 700 C C . SER A 1 95 ? -5.176 -5.461 1.91 1 98.12 95 SER A C 1
ATOM 702 O O . SER A 1 95 ? -4.109 -4.969 1.546 1 98.12 95 SER A O 1
ATOM 704 N N . MET A 1 96 ? -5.219 -6.387 2.832 1 97.81 96 MET A N 1
ATOM 705 C CA . MET A 1 96 ? -4.012 -6.91 3.463 1 97.81 96 MET A CA 1
ATOM 706 C C . MET A 1 96 ? -3.127 -7.613 2.441 1 97.81 96 MET A C 1
ATOM 708 O O . MET A 1 96 ? -1.902 -7.48 2.479 1 97.81 96 MET A O 1
ATOM 712 N N . LEU A 1 97 ? -3.77 -8.359 1.582 1 97.88 97 LEU A N 1
ATOM 713 C CA . LEU A 1 97 ? -3.014 -9.086 0.57 1 97.88 97 LEU A CA 1
ATOM 714 C C . LEU A 1 97 ? -2.281 -8.125 -0.359 1 97.88 97 LEU A C 1
ATOM 716 O O . LEU A 1 97 ? -1.129 -8.359 -0.726 1 97.88 97 LEU A O 1
ATOM 720 N N . ILE A 1 98 ? -2.967 -7.016 -0.732 1 98.56 98 ILE A N 1
ATOM 721 C CA . ILE A 1 98 ? -2.33 -6.004 -1.564 1 98.56 98 ILE A CA 1
ATOM 722 C C . ILE A 1 98 ? -1.115 -5.43 -0.839 1 98.56 98 ILE A C 1
ATOM 724 O O . ILE A 1 98 ? -0.023 -5.352 -1.407 1 98.56 98 ILE A O 1
ATOM 728 N N . SER A 1 99 ? -1.311 -5.086 0.37 1 98.06 99 SER A N 1
ATOM 729 C CA . SER A 1 99 ? -0.23 -4.484 1.144 1 98.06 99 SER A CA 1
ATOM 730 C C . SER A 1 99 ? 0.915 -5.473 1.354 1 98.06 99 SER A C 1
ATOM 732 O O . SER A 1 99 ? 2.086 -5.102 1.251 1 98.06 99 SER A O 1
ATOM 734 N N . GLU A 1 100 ? 0.594 -6.73 1.712 1 96.75 100 GLU A N 1
ATOM 735 C CA . GLU A 1 100 ? 1.623 -7.75 1.894 1 96.75 100 GLU A CA 1
ATOM 736 C C . GLU A 1 100 ? 2.414 -7.973 0.608 1 96.75 100 GLU A C 1
ATOM 738 O O . GLU A 1 100 ? 3.629 -8.172 0.647 1 96.75 100 GLU A O 1
ATOM 743 N N . THR A 1 101 ? 1.74 -7.965 -0.488 1 97.62 101 THR A N 1
ATOM 744 C CA . THR A 1 101 ? 2.398 -8.102 -1.782 1 97.62 101 THR A CA 1
ATOM 745 C C . THR A 1 101 ? 3.416 -6.984 -1.992 1 97.62 101 THR A C 1
ATOM 747 O O . THR A 1 101 ? 4.527 -7.23 -2.465 1 97.62 101 THR A O 1
ATOM 750 N N . GLU A 1 102 ? 3.035 -5.75 -1.628 1 96.88 102 GLU A N 1
ATOM 751 C CA . GLU A 1 102 ? 3.965 -4.629 -1.74 1 96.88 102 GLU A CA 1
ATOM 752 C C . GLU A 1 102 ? 5.215 -4.859 -0.893 1 96.88 102 GLU A C 1
ATOM 754 O O . GLU A 1 102 ? 6.316 -4.48 -1.288 1 96.88 102 GLU A O 1
ATOM 759 N N . ASP A 1 103 ? 5.055 -5.48 0.267 1 94.12 103 ASP A N 1
ATOM 760 C CA . ASP A 1 103 ? 6.207 -5.805 1.104 1 94.12 103 ASP A CA 1
ATOM 761 C C . ASP A 1 103 ? 7.105 -6.832 0.425 1 94.12 103 ASP A C 1
ATOM 763 O O . ASP A 1 103 ? 8.328 -6.762 0.534 1 94.12 103 ASP A O 1
ATOM 767 N N . ILE A 1 104 ? 6.516 -7.785 -0.243 1 93.94 104 ILE A N 1
ATOM 768 C CA . ILE A 1 104 ? 7.289 -8.797 -0.957 1 93.94 104 ILE A CA 1
ATOM 769 C C . ILE A 1 104 ? 8.062 -8.141 -2.1 1 93.94 104 ILE A C 1
ATOM 771 O O . ILE A 1 104 ? 9.242 -8.438 -2.309 1 93.94 104 ILE A O 1
ATOM 775 N N . TYR A 1 105 ? 7.43 -7.199 -2.814 1 92.31 105 TYR A N 1
ATOM 776 C CA . TYR A 1 105 ? 8.109 -6.469 -3.877 1 92.31 105 TYR A CA 1
ATOM 777 C C . TYR A 1 105 ? 9.305 -5.699 -3.328 1 92.31 105 TYR A C 1
ATOM 779 O O . TYR A 1 105 ? 10.344 -5.602 -3.988 1 92.31 105 TYR A O 1
ATOM 787 N N . LYS A 1 106 ? 9.125 -5.141 -2.195 1 87.69 106 LYS A N 1
ATOM 788 C CA . LYS A 1 106 ? 10.211 -4.395 -1.573 1 87.69 106 LYS A CA 1
ATOM 789 C C . LYS A 1 106 ? 11.406 -5.305 -1.283 1 87.69 106 LYS A C 1
ATOM 791 O O . LYS A 1 106 ? 12.547 -4.938 -1.542 1 87.69 106 LYS A O 1
ATOM 796 N N . ASP A 1 107 ? 11.156 -6.453 -0.753 1 85.38 107 ASP A N 1
ATOM 797 C CA . ASP A 1 107 ? 12.234 -7.395 -0.455 1 85.38 107 ASP A CA 1
ATOM 798 C C . ASP A 1 107 ? 12.891 -7.902 -1.736 1 85.38 107 ASP A C 1
ATOM 800 O O . ASP A 1 107 ? 14.102 -8.102 -1.777 1 85.38 107 ASP A O 1
ATOM 804 N N . LEU A 1 108 ? 12.094 -8.102 -2.711 1 83.69 108 LEU A N 1
ATOM 805 C CA . LEU A 1 108 ? 12.617 -8.5 -4.012 1 83.69 108 LEU A CA 1
ATOM 806 C C . LEU A 1 108 ? 13.547 -7.434 -4.578 1 83.69 108 LEU A C 1
ATOM 808 O O . LEU A 1 108 ? 14.633 -7.746 -5.066 1 83.69 108 LEU A O 1
ATOM 812 N N . ALA A 1 109 ? 13.133 -6.176 -4.52 1 79.19 109 ALA A N 1
ATOM 813 C CA . ALA A 1 109 ? 13.922 -5.059 -5.043 1 79.19 109 ALA A CA 1
ATOM 814 C C . ALA A 1 109 ? 15.234 -4.914 -4.281 1 79.19 109 ALA A C 1
ATOM 816 O O . ALA A 1 109 ? 16.266 -4.609 -4.871 1 79.19 109 ALA A O 1
ATOM 817 N N . LYS A 1 110 ? 15.164 -5.094 -3.016 1 75.19 110 LYS A N 1
ATOM 818 C CA . LYS A 1 110 ? 16.375 -5.047 -2.203 1 75.19 110 LYS A CA 1
ATOM 819 C C . LYS A 1 110 ? 17.375 -6.113 -2.646 1 75.19 110 LYS A C 1
ATOM 821 O O . LYS A 1 110 ? 18.578 -5.859 -2.701 1 75.19 110 LYS A O 1
ATOM 826 N N . GLY A 1 111 ? 16.844 -7.25 -2.947 1 70.75 111 GLY A N 1
ATOM 827 C CA . GLY A 1 111 ? 17.703 -8.328 -3.404 1 70.75 111 GLY A CA 1
ATOM 828 C C . GLY A 1 111 ? 18.266 -8.102 -4.793 1 70.75 111 GLY A C 1
ATOM 829 O O . GLY A 1 111 ? 19.391 -8.508 -5.086 1 70.75 111 GLY A O 1
ATOM 830 N N . ALA A 1 112 ? 17.5 -7.406 -5.633 1 68.12 112 ALA A N 1
ATOM 831 C CA . ALA A 1 112 ? 17.922 -7.145 -7.004 1 68.12 112 ALA A CA 1
ATOM 832 C C . ALA A 1 112 ? 18.969 -6.031 -7.051 1 68.12 112 ALA A C 1
ATOM 834 O O . ALA A 1 112 ? 19.922 -6.098 -7.832 1 68.12 112 ALA A O 1
ATOM 835 N N . VAL A 1 113 ? 18.719 -4.844 -6.34 1 58.25 113 VAL A N 1
ATOM 836 C CA . VAL A 1 113 ? 19.656 -3.727 -6.316 1 58.25 113 VAL A CA 1
ATOM 837 C C . VAL A 1 113 ? 20.984 -4.18 -5.719 1 58.25 113 VAL A C 1
ATOM 839 O O . VAL A 1 113 ? 22.062 -3.783 -6.191 1 58.25 113 VAL A O 1
ATOM 842 N N . THR A 1 114 ? 20.859 -4.883 -4.602 1 50.41 114 THR A N 1
ATOM 843 C CA . THR A 1 114 ? 22.094 -5.395 -4.02 1 50.41 114 THR A CA 1
ATOM 844 C C . THR A 1 114 ? 22.875 -6.23 -5.039 1 50.41 114 THR A C 1
ATOM 846 O O . THR A 1 114 ? 24.094 -6.359 -4.945 1 50.41 114 THR A O 1
ATOM 849 N N . GLN A 1 115 ? 22.219 -6.594 -5.996 1 44.25 115 GLN A N 1
ATOM 850 C CA . GLN A 1 115 ? 22.891 -7.355 -7.051 1 44.25 115 GLN A CA 1
ATOM 851 C C . GLN A 1 115 ? 23.766 -6.453 -7.91 1 44.25 115 GLN A C 1
ATOM 853 O O . GLN A 1 115 ? 24.734 -6.918 -8.531 1 44.25 115 GLN A O 1
ATOM 858 N N . PHE A 1 116 ? 23.391 -5.188 -7.945 1 46.44 116 PHE A N 1
ATOM 859 C CA . PHE A 1 116 ? 24.234 -4.277 -8.711 1 46.44 116 PHE A CA 1
ATOM 860 C C . PHE A 1 116 ? 25.453 -3.857 -7.895 1 46.44 116 PHE A C 1
ATOM 862 O O . PHE A 1 116 ? 26.375 -3.225 -8.422 1 46.44 116 PHE A O 1
ATOM 869 N N . LYS A 1 117 ? 25.328 -4.191 -6.59 1 52.03 117 LYS A N 1
ATOM 870 C CA . LYS A 1 117 ? 26.547 -4.051 -5.801 1 52.03 117 LYS A CA 1
ATOM 871 C C . LYS A 1 117 ? 27.531 -5.168 -6.113 1 52.03 117 LYS A C 1
ATOM 873 O O . LYS A 1 117 ? 27.203 -6.113 -6.836 1 52.03 117 LYS A O 1
ATOM 878 N N . GLU A 1 118 ? 28.75 -5.098 -5.805 1 51.28 118 GLU A N 1
ATOM 879 C CA . GLU A 1 118 ? 29.781 -6.098 -6.094 1 51.28 118 GLU A CA 1
ATOM 880 C C . GLU A 1 118 ? 29.25 -7.512 -5.859 1 51.28 118 GLU A C 1
ATOM 882 O O . GLU A 1 118 ? 28.469 -7.742 -4.941 1 51.28 118 GLU A O 1
ATOM 887 N N . LEU A 1 119 ? 29.422 -8.438 -6.863 1 50.56 119 LEU A N 1
ATOM 888 C CA . LEU A 1 119 ? 28.938 -9.805 -7.016 1 50.56 119 LEU A CA 1
ATOM 889 C C . LEU A 1 119 ? 29.016 -10.57 -5.699 1 50.56 119 LEU A C 1
ATOM 891 O O . LEU A 1 119 ? 28.141 -11.375 -5.387 1 50.56 119 LEU A O 1
ATOM 895 N N . GLY A 1 120 ? 30.078 -10.484 -4.973 1 50.84 120 GLY A N 1
ATOM 896 C CA . GLY A 1 120 ? 30.281 -11.234 -3.744 1 50.84 120 GLY A CA 1
ATOM 897 C C . GLY A 1 120 ? 29.234 -10.938 -2.684 1 50.84 120 GLY A C 1
ATOM 898 O O . GLY A 1 120 ? 28.688 -11.859 -2.08 1 50.84 120 GLY A O 1
ATOM 899 N N . ASP A 1 121 ? 28.969 -9.742 -2.391 1 54.84 121 ASP A N 1
ATOM 900 C CA . ASP A 1 121 ? 28.047 -9.281 -1.36 1 54.84 121 ASP A CA 1
ATOM 901 C C . ASP A 1 121 ? 26.594 -9.57 -1.751 1 54.84 121 ASP A C 1
ATOM 903 O O . ASP A 1 121 ? 25.766 -9.859 -0.891 1 54.84 121 ASP A O 1
ATOM 907 N N . ARG A 1 122 ? 26.453 -10.094 -2.943 1 58.28 122 ARG A N 1
ATOM 908 C CA . ARG A 1 122 ? 25.141 -10.352 -3.52 1 58.28 122 ARG A CA 1
ATOM 909 C C . ARG A 1 122 ? 24.641 -11.75 -3.16 1 58.28 122 ARG A C 1
ATOM 911 O O . ARG A 1 122 ? 23.453 -11.953 -2.914 1 58.28 122 ARG A O 1
ATOM 918 N N . ALA A 1 123 ? 25.609 -12.445 -3.217 1 62.72 123 ALA A N 1
ATOM 919 C CA . ALA A 1 123 ? 25.266 -13.852 -3.008 1 62.72 123 ALA A CA 1
ATOM 920 C C . ALA A 1 123 ? 24.656 -14.062 -1.626 1 62.72 123 ALA A C 1
ATOM 922 O O . ALA A 1 123 ? 23.688 -14.812 -1.479 1 62.72 123 ALA A O 1
ATOM 923 N N . GLU A 1 124 ? 25.172 -13.312 -0.734 1 65.88 124 GLU A N 1
ATOM 924 C CA . GLU A 1 124 ? 24.672 -13.469 0.628 1 65.88 124 GLU A CA 1
ATOM 925 C C . GLU A 1 124 ? 23.281 -12.852 0.78 1 65.88 124 GLU A C 1
ATOM 927 O O . GLU A 1 124 ? 22.422 -13.406 1.455 1 65.88 124 GLU A O 1
ATOM 932 N N . ASP A 1 125 ? 23.031 -11.773 0.069 1 68.56 125 ASP A N 1
ATOM 933 C CA . ASP A 1 125 ? 21.734 -11.109 0.136 1 68.56 125 ASP A CA 1
ATOM 934 C C . ASP A 1 125 ? 20.656 -11.93 -0.56 1 68.56 125 ASP A C 1
ATOM 936 O O . ASP A 1 125 ? 19.531 -12.031 -0.066 1 68.56 125 ASP A O 1
ATOM 940 N N . ASN A 1 126 ? 21.125 -12.539 -1.588 1 71.81 126 ASN A N 1
ATOM 941 C CA . ASN A 1 126 ? 20.188 -13.398 -2.318 1 71.81 126 ASN A CA 1
ATOM 942 C C . ASN A 1 126 ? 19.812 -14.633 -1.511 1 71.81 126 ASN A C 1
ATOM 944 O O . ASN A 1 126 ? 18.641 -15.023 -1.466 1 71.81 126 ASN A O 1
ATOM 948 N N . LYS A 1 127 ? 20.859 -15.133 -0.896 1 71.44 127 LYS A N 1
ATOM 949 C CA . LYS A 1 127 ? 20.609 -16.297 -0.063 1 71.44 127 LYS A CA 1
ATOM 950 C C . LYS A 1 127 ? 19.672 -15.969 1.087 1 71.44 127 LYS A C 1
ATOM 952 O O . LYS A 1 127 ? 18.766 -16.734 1.395 1 71.44 127 LYS A O 1
ATOM 957 N N . ALA A 1 128 ? 19.875 -14.836 1.651 1 75.62 128 ALA A N 1
ATOM 958 C CA . ALA A 1 128 ? 19.031 -14.414 2.768 1 75.62 128 ALA A CA 1
ATOM 959 C C . ALA A 1 128 ? 17.594 -14.156 2.307 1 75.62 128 ALA A C 1
ATOM 961 O O . ALA A 1 128 ? 16.641 -14.461 3.023 1 75.62 128 ALA A O 1
ATOM 962 N N . MET A 1 129 ? 17.469 -13.688 1.16 1 79.75 129 MET A N 1
ATOM 963 C CA . MET A 1 129 ? 16.141 -13.43 0.614 1 79.75 129 MET A CA 1
ATOM 964 C C . MET A 1 129 ? 15.367 -14.727 0.41 1 79.75 129 MET A C 1
ATOM 966 O O . MET A 1 129 ? 14.227 -14.852 0.857 1 79.75 129 MET A O 1
ATOM 970 N N . TRP A 1 130 ? 16.062 -15.703 -0.141 1 78.12 130 TRP A N 1
ATOM 971 C CA . TRP A 1 130 ? 15.43 -16.984 -0.453 1 78.12 130 TRP A CA 1
ATOM 972 C C . TRP A 1 130 ? 15.211 -17.797 0.814 1 78.12 130 TRP A C 1
ATOM 974 O O . TRP A 1 130 ? 14.18 -18.469 0.96 1 78.12 130 TRP A O 1
ATOM 984 N N . ALA A 1 131 ? 16.156 -17.672 1.655 1 79.06 131 ALA A N 1
ATOM 985 C CA . ALA A 1 131 ? 16.156 -18.578 2.809 1 79.06 131 ALA A CA 1
ATOM 986 C C . ALA A 1 131 ? 15.344 -17.984 3.957 1 79.06 131 ALA A C 1
ATOM 988 O O . ALA A 1 131 ? 14.844 -18.719 4.809 1 79.06 131 ALA A O 1
ATOM 989 N N . GLU A 1 132 ? 15.148 -16.688 3.891 1 84.31 132 GLU A N 1
ATOM 990 C CA . GLU A 1 132 ? 14.57 -16.078 5.082 1 84.31 132 GLU A CA 1
ATOM 991 C C . GLU A 1 132 ? 13.375 -15.203 4.727 1 84.31 132 GLU A C 1
ATOM 993 O O . GLU A 1 132 ? 12.25 -15.477 5.152 1 84.31 132 GLU A O 1
ATOM 998 N N . ALA A 1 133 ? 13.586 -14.281 3.891 1 83.94 133 ALA A N 1
ATOM 999 C CA . ALA A 1 133 ? 12.562 -13.258 3.686 1 83.94 133 ALA A CA 1
ATOM 1000 C C . ALA A 1 133 ? 11.312 -13.859 3.055 1 83.94 133 ALA A C 1
ATOM 1002 O O . ALA A 1 133 ? 10.211 -13.719 3.586 1 83.94 133 ALA A O 1
ATOM 1003 N N . PHE A 1 134 ? 11.469 -14.60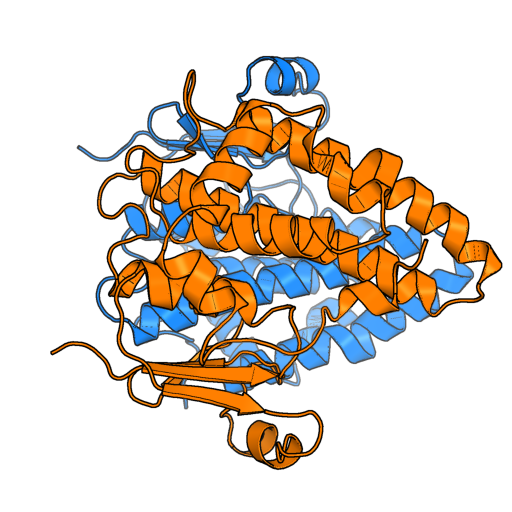2 2.006 1 89.5 134 PHE A N 1
ATOM 1004 C CA . PHE A 1 134 ? 10.32 -15.133 1.279 1 89.5 134 PHE A CA 1
ATOM 1005 C C . PHE A 1 134 ? 9.57 -16.156 2.119 1 89.5 134 PHE A C 1
ATOM 1007 O O . PHE A 1 134 ? 8.352 -16.062 2.287 1 89.5 134 PHE A O 1
ATOM 1014 N N . PRO A 1 135 ? 10.32 -17.078 2.764 1 91.81 135 PRO A N 1
ATOM 1015 C CA . PRO A 1 135 ? 9.602 -18.047 3.594 1 91.81 135 PRO A CA 1
ATOM 1016 C C . PRO A 1 135 ? 8.82 -17.391 4.73 1 91.81 135 PRO A C 1
ATOM 1018 O O . PRO A 1 135 ? 7.754 -17.875 5.117 1 91.81 135 PRO A O 1
ATOM 1021 N N . LYS A 1 136 ? 9.312 -16.344 5.246 1 91.62 136 LYS A N 1
ATOM 1022 C CA . LYS A 1 136 ? 8.586 -15.633 6.293 1 91.62 136 LYS A CA 1
ATOM 1023 C C . LYS A 1 136 ? 7.266 -15.078 5.773 1 91.62 136 LYS A C 1
ATOM 1025 O O . LYS A 1 136 ? 6.223 -15.234 6.414 1 91.62 136 LYS A O 1
ATOM 1030 N N . HIS A 1 137 ? 7.293 -14.414 4.656 1 94.62 137 HIS A N 1
ATOM 1031 C CA . HIS A 1 137 ? 6.066 -13.938 4.031 1 94.62 137 HIS A CA 1
ATOM 1032 C C . HIS A 1 137 ? 5.098 -15.086 3.768 1 94.62 137 HIS A C 1
ATOM 1034 O O . HIS A 1 137 ? 3.904 -14.977 4.062 1 94.62 137 HIS A O 1
ATOM 1040 N N . TYR A 1 138 ? 5.625 -16.188 3.223 1 95.75 138 TYR A N 1
ATOM 1041 C CA . TYR A 1 138 ? 4.785 -17.297 2.816 1 95.75 138 TYR A CA 1
ATOM 1042 C C . TYR A 1 138 ? 4.145 -17.969 4.023 1 95.75 138 TYR A C 1
ATOM 1044 O O . TYR A 1 138 ? 2.992 -18.406 3.961 1 95.75 138 TYR A O 1
ATOM 1052 N N . ALA A 1 139 ? 4.883 -18.047 5.105 1 93.31 139 ALA A N 1
ATOM 1053 C CA . ALA A 1 139 ? 4.336 -18.641 6.324 1 93.31 139 ALA A CA 1
ATOM 1054 C C . ALA A 1 139 ? 3.148 -17.828 6.84 1 93.31 139 ALA A C 1
ATOM 1056 O O . ALA A 1 139 ? 2.146 -18.406 7.277 1 93.31 139 ALA A O 1
ATOM 1057 N N . MET A 1 140 ? 3.252 -16.594 6.742 1 91.81 140 MET A N 1
ATOM 1058 C CA . MET A 1 140 ? 2.176 -15.727 7.195 1 91.81 140 MET A CA 1
ATOM 1059 C C . MET A 1 140 ? 0.963 -15.836 6.277 1 91.81 140 MET A C 1
ATOM 1061 O O . MET A 1 140 ? -0.174 -15.898 6.75 1 91.81 140 MET A O 1
ATOM 1065 N N . LEU A 1 141 ? 1.216 -15.852 5.016 1 95.44 141 LEU A N 1
ATOM 1066 C CA . LEU A 1 141 ? 0.138 -16 4.047 1 95.44 141 LEU A CA 1
ATOM 1067 C C . LEU A 1 141 ? -0.537 -17.359 4.195 1 95.44 141 LEU A C 1
ATOM 1069 O O . LEU A 1 141 ? -1.759 -17.469 4.074 1 95.44 141 LEU A O 1
ATOM 1073 N N . GLU A 1 142 ? 0.253 -18.391 4.473 1 94.62 142 GLU A N 1
ATOM 1074 C CA . GLU A 1 142 ? -0.264 -19.734 4.699 1 94.62 142 GLU A CA 1
ATOM 1075 C C . GLU A 1 142 ? -1.29 -19.734 5.828 1 94.62 142 GLU A C 1
ATOM 1077 O O . GLU A 1 142 ? -2.32 -20.406 5.73 1 94.62 142 GLU A O 1
ATOM 1082 N N . LYS A 1 143 ? -1.02 -18.953 6.82 1 89.94 143 LYS A N 1
ATOM 1083 C CA . LYS A 1 143 ? -1.903 -18.875 7.977 1 89.94 143 LYS A CA 1
ATOM 1084 C C . LYS A 1 143 ? -3.201 -18.156 7.633 1 89.94 143 LYS A C 1
ATOM 1086 O O . LYS A 1 143 ? -4.242 -18.422 8.234 1 89.94 143 LYS A O 1
ATOM 1091 N N . LEU A 1 144 ? -3.127 -17.312 6.668 1 91.69 144 LEU A N 1
ATOM 1092 C CA . LEU A 1 144 ? -4.266 -16.453 6.34 1 91.69 144 LEU A CA 1
ATOM 1093 C C . LEU A 1 144 ? -5.23 -17.172 5.402 1 91.69 144 LEU A C 1
ATOM 1095 O O . LEU A 1 144 ? -6.383 -16.766 5.254 1 91.69 144 LEU A O 1
ATOM 1099 N N . VAL A 1 145 ? -4.738 -18.188 4.656 1 91.31 145 VAL A N 1
ATOM 1100 C CA . VAL A 1 145 ? -5.621 -18.938 3.768 1 91.31 145 VAL A CA 1
ATOM 1101 C C . VAL A 1 145 ? -6.754 -19.562 4.574 1 91.31 145 VAL A C 1
ATOM 1103 O O . VAL A 1 145 ? -6.527 -20.109 5.66 1 91.31 145 VAL A O 1
ATOM 1106 N N . VAL A 1 146 ? -7.98 -19.375 4.172 1 78.75 146 VAL A N 1
ATOM 1107 C CA . VAL A 1 146 ? -9.156 -19.938 4.84 1 78.75 146 VAL A CA 1
ATOM 1108 C C . VAL A 1 146 ? -8.945 -21.422 5.109 1 78.75 146 VAL A C 1
ATOM 1110 O O . VAL A 1 146 ? -8.383 -22.141 4.277 1 78.75 146 VAL A O 1
ATOM 1113 N N . ALA A 1 147 ? -9.469 -21.688 6.223 1 67.12 147 ALA A N 1
ATOM 1114 C CA . ALA A 1 147 ? -9.273 -23.062 6.672 1 67.12 147 ALA A CA 1
ATOM 1115 C C . ALA A 1 147 ? -9.93 -24.047 5.711 1 67.12 147 ALA A C 1
ATOM 1117 O O . ALA A 1 147 ? -11.109 -23.922 5.383 1 67.12 147 ALA A O 1
ATOM 1118 N N . GLY A 1 148 ? -9.094 -24.953 5.352 1 65.38 148 GLY A N 1
ATOM 1119 C CA . GLY A 1 148 ? -9.539 -26.047 4.5 1 65.38 148 GLY A CA 1
ATOM 1120 C C . GLY A 1 148 ? -9.672 -25.656 3.043 1 65.38 148 GLY A C 1
ATOM 1121 O O . GLY A 1 148 ? -10.133 -26.453 2.219 1 65.38 148 GLY A O 1
ATOM 1122 N N . GLY A 1 149 ? -9.203 -24.406 2.822 1 76.81 149 GLY A N 1
ATOM 1123 C CA . GLY A 1 149 ? -9.477 -24.031 1.443 1 76.81 149 GLY A CA 1
ATOM 1124 C C . GLY A 1 149 ? -8.25 -23.516 0.714 1 76.81 149 GLY A C 1
ATOM 1125 O O . GLY A 1 149 ? -7.125 -23.906 1.024 1 76.81 149 GLY A O 1
ATOM 1126 N N . ASP A 1 150 ? -8.414 -22.969 -0.38 1 86.56 150 ASP A N 1
ATOM 1127 C CA . ASP A 1 150 ? -7.41 -22.453 -1.299 1 86.56 150 ASP A CA 1
ATOM 1128 C C . ASP A 1 150 ? -7.703 -21 -1.658 1 86.56 150 ASP A C 1
ATOM 1130 O O . ASP A 1 150 ? -7.387 -20.547 -2.762 1 86.56 150 ASP A O 1
ATOM 1134 N N . ALA A 1 151 ? -8.453 -20.359 -0.717 1 93.62 151 ALA A N 1
ATOM 1135 C CA . ALA A 1 151 ? -8.828 -18.969 -0.942 1 93.62 151 ALA A CA 1
ATOM 1136 C C . ALA A 1 151 ? -8.578 -18.125 0.306 1 93.62 151 ALA A C 1
ATOM 1138 O O . ALA A 1 151 ? -8.484 -18.656 1.414 1 93.62 151 ALA A O 1
ATOM 1139 N N . PHE A 1 152 ? -8.375 -16.891 0.094 1 95.88 152 PHE A N 1
ATOM 1140 C CA . PHE A 1 152 ? -8.195 -15.977 1.207 1 95.88 152 PHE A CA 1
ATOM 1141 C C . PHE A 1 152 ? -9.516 -15.312 1.587 1 95.88 152 PHE A C 1
ATOM 1143 O O . PHE A 1 152 ? -9.719 -14.953 2.748 1 95.88 152 PHE A O 1
ATOM 1150 N N . THR A 1 153 ? -10.352 -15.078 0.592 1 94.25 153 THR A N 1
ATOM 1151 C CA . THR A 1 153 ? -11.656 -14.461 0.806 1 94.25 153 THR A CA 1
ATOM 1152 C C . THR A 1 153 ? -12.773 -15.492 0.646 1 94.25 153 THR A C 1
ATOM 1154 O O . THR A 1 153 ? -12.531 -16.625 0.221 1 94.25 153 THR A O 1
ATOM 1157 N N . SER A 1 154 ? -13.969 -15.078 0.961 1 90.25 154 SER A N 1
ATOM 1158 C CA . SER A 1 154 ? -15.109 -15.984 0.903 1 90.25 154 SER A CA 1
ATOM 1159 C C . SER A 1 154 ? -15.43 -16.375 -0.535 1 90.25 154 SER A C 1
ATOM 1161 O O . SER A 1 154 ? -15.938 -17.469 -0.785 1 90.25 154 SER A O 1
ATOM 1163 N N . THR A 1 155 ? -15.078 -15.547 -1.481 1 83.94 155 THR A N 1
ATOM 1164 C CA . THR A 1 155 ? -15.414 -15.812 -2.877 1 83.94 155 THR A CA 1
ATOM 1165 C C . THR A 1 155 ? -14.227 -16.438 -3.604 1 83.94 155 THR A C 1
ATOM 1167 O O . THR A 1 155 ? -14.398 -17.047 -4.664 1 83.94 155 THR A O 1
ATOM 1170 N N . GLY A 1 156 ? -13.078 -16.312 -3.049 1 84.38 156 GLY A N 1
ATOM 1171 C CA . GLY A 1 156 ? -11.859 -16.797 -3.684 1 84.38 156 GLY A CA 1
ATOM 1172 C C . GLY A 1 156 ? -11.445 -15.977 -4.883 1 84.38 156 GLY A C 1
ATOM 1173 O O . GLY A 1 156 ? -10.516 -16.344 -5.605 1 84.38 156 GLY A O 1
ATOM 1174 N N . VAL A 1 157 ? -12.219 -14.953 -5.156 1 85.62 157 VAL A N 1
ATOM 1175 C CA . VAL A 1 157 ? -11.945 -14.07 -6.281 1 85.62 157 VAL A CA 1
ATOM 1176 C C . VAL A 1 157 ? -11.938 -12.617 -5.805 1 85.62 157 VAL A C 1
ATOM 1178 O O . VAL A 1 157 ? -12.992 -12.031 -5.57 1 85.62 157 VAL A O 1
ATOM 1181 N N . SER A 1 158 ? -10.773 -12.109 -5.551 1 95.75 158 SER A N 1
ATOM 1182 C CA . SER A 1 158 ? -10.648 -10.719 -5.145 1 95.75 158 SER A CA 1
ATOM 1183 C C . SER A 1 158 ? -9.438 -10.055 -5.801 1 95.75 158 SER A C 1
ATOM 1185 O O . SER A 1 158 ? -8.492 -10.734 -6.191 1 95.75 158 SER A O 1
ATOM 1187 N N . VAL A 1 159 ? -9.477 -8.766 -5.934 1 98 159 VAL A N 1
ATOM 1188 C CA . VAL A 1 159 ? -8.352 -8.016 -6.477 1 98 159 VAL A CA 1
ATOM 1189 C C . VAL A 1 159 ? -7.098 -8.297 -5.648 1 98 159 VAL A C 1
ATOM 1191 O O . VAL A 1 159 ? -5.996 -8.383 -6.195 1 98 159 VAL A O 1
ATOM 1194 N N . GLY A 1 160 ? -7.25 -8.438 -4.312 1 98.31 160 GLY A N 1
ATOM 1195 C CA . GLY A 1 160 ? -6.109 -8.758 -3.467 1 98.31 160 GLY A CA 1
ATOM 1196 C C . GLY A 1 160 ? -5.48 -10.102 -3.795 1 98.31 160 GLY A C 1
ATOM 1197 O O . GLY A 1 160 ? -4.254 -10.234 -3.77 1 98.31 160 GLY A O 1
ATOM 1198 N N . GLU A 1 161 ? -6.297 -11.109 -4.082 1 98 161 GLU A N 1
ATOM 1199 C CA . GLU A 1 161 ? -5.797 -12.445 -4.414 1 98 161 GLU A CA 1
ATOM 1200 C C . GLU A 1 161 ? -5.059 -12.438 -5.746 1 98 161 GLU A C 1
ATOM 1202 O O . GLU A 1 161 ? -4 -13.055 -5.879 1 98 161 GLU A O 1
ATOM 1207 N N . PHE A 1 162 ? -5.602 -11.75 -6.723 1 97.94 162 PHE A N 1
ATOM 1208 C CA . PHE A 1 162 ? -4.945 -11.688 -8.023 1 97.94 162 PHE A CA 1
ATOM 1209 C C . PHE A 1 162 ? -3.656 -10.883 -7.941 1 97.94 162 PHE A C 1
ATOM 1211 O O . PHE A 1 162 ? -2.67 -11.211 -8.602 1 97.94 162 PHE A O 1
ATOM 1218 N N . TYR A 1 163 ? -3.682 -9.812 -7.152 1 98.44 163 TYR A N 1
ATOM 1219 C CA . TYR A 1 163 ? -2.498 -9.008 -6.879 1 98.44 163 TYR A CA 1
ATOM 1220 C C . TYR A 1 163 ? -1.394 -9.859 -6.254 1 98.44 163 TYR A C 1
ATOM 1222 O O . TYR A 1 163 ? -0.254 -9.844 -6.727 1 98.44 163 TYR A O 1
ATOM 1230 N N . LEU A 1 164 ? -1.753 -10.633 -5.273 1 98.06 164 LEU A N 1
ATOM 1231 C CA . LEU A 1 164 ? -0.812 -11.508 -4.586 1 98.06 164 LEU A CA 1
ATOM 1232 C C . LEU A 1 164 ? -0.302 -12.602 -5.523 1 98.06 164 LEU A C 1
ATOM 1234 O O . LEU A 1 164 ? 0.897 -12.891 -5.551 1 98.06 164 LEU A O 1
ATOM 1238 N N . TRP A 1 165 ? -1.207 -13.195 -6.262 1 97.69 165 TRP A N 1
ATOM 1239 C CA . TRP A 1 165 ? -0.804 -14.273 -7.156 1 97.69 165 TRP A CA 1
ATOM 1240 C C . TRP A 1 165 ? 0.315 -13.82 -8.086 1 97.69 165 TRP A C 1
ATOM 1242 O O . TRP A 1 165 ? 1.236 -14.586 -8.375 1 97.69 165 TRP A O 1
ATOM 1252 N N . SER A 1 166 ? 0.238 -12.617 -8.547 1 96.19 166 SER A N 1
ATOM 1253 C CA . SER A 1 166 ? 1.172 -12.078 -9.531 1 96.19 166 SER A CA 1
ATOM 1254 C C . SER A 1 166 ? 2.604 -12.102 -9 1 96.19 166 SER A C 1
ATOM 1256 O O . SER A 1 166 ? 3.531 -12.453 -9.727 1 96.19 166 SER A O 1
ATOM 1258 N N . ILE A 1 167 ? 2.785 -11.711 -7.742 1 95.56 167 ILE A N 1
ATOM 1259 C CA . ILE A 1 167 ? 4.137 -11.68 -7.199 1 95.56 167 ILE A CA 1
ATOM 1260 C C . ILE A 1 167 ? 4.629 -13.102 -6.953 1 95.56 167 ILE A C 1
ATOM 1262 O O . ILE A 1 167 ? 5.816 -13.398 -7.129 1 95.56 167 ILE A O 1
ATOM 1266 N N . LEU A 1 168 ? 3.732 -14.008 -6.52 1 95.38 168 LEU A N 1
ATOM 1267 C CA . LEU A 1 168 ? 4.121 -15.398 -6.344 1 95.38 168 LEU A CA 1
ATOM 1268 C C . LEU A 1 168 ? 4.57 -16.016 -7.668 1 95.38 168 LEU A C 1
ATOM 1270 O O . LEU A 1 168 ? 5.551 -16.75 -7.711 1 95.38 168 LEU A O 1
ATOM 1274 N N . HIS A 1 169 ? 3.865 -15.641 -8.703 1 93.69 169 HIS A N 1
ATOM 1275 C CA . HIS A 1 169 ? 4.223 -16.125 -10.031 1 93.69 169 HIS A CA 1
ATOM 1276 C C . HIS A 1 169 ? 5.578 -15.586 -10.469 1 93.69 169 HIS A C 1
ATOM 1278 O O . HIS A 1 169 ? 6.422 -16.328 -10.961 1 93.69 169 HIS A O 1
ATOM 1284 N N . GLN A 1 170 ? 5.793 -14.328 -10.281 1 90.5 170 GLN A N 1
ATOM 1285 C CA . GLN A 1 170 ? 7.059 -13.711 -10.656 1 90.5 170 GLN A CA 1
ATOM 1286 C C . GLN A 1 170 ? 8.227 -14.344 -9.898 1 90.5 170 GLN A C 1
ATOM 1288 O O . GLN A 1 170 ? 9.281 -14.602 -10.477 1 90.5 170 GLN A O 1
ATOM 1293 N N . VAL A 1 171 ? 8.031 -14.609 -8.609 1 88.88 171 VAL A N 1
ATOM 1294 C CA . VAL A 1 171 ? 9.062 -15.242 -7.797 1 88.88 171 VAL A CA 1
ATOM 1295 C C . VAL A 1 171 ? 9.328 -16.656 -8.305 1 88.88 171 VAL A C 1
ATOM 1297 O O . VAL A 1 171 ? 10.484 -17.094 -8.367 1 88.88 171 VAL A O 1
ATOM 1300 N N . SER A 1 172 ? 8.312 -17.375 -8.703 1 87.38 172 SER A N 1
ATOM 1301 C CA . SER A 1 172 ? 8.453 -18.75 -9.18 1 87.38 172 SER A CA 1
ATOM 1302 C C . SER A 1 172 ? 9.281 -18.812 -10.461 1 87.38 172 SER A C 1
ATOM 1304 O O . SER A 1 172 ? 9.828 -19.859 -10.797 1 87.38 172 SER A O 1
ATOM 1306 N N . LEU A 1 173 ? 9.352 -17.719 -11.148 1 84.31 173 LEU A N 1
ATOM 1307 C CA . LEU A 1 173 ? 10.086 -17.672 -12.414 1 84.31 173 LEU A CA 1
ATOM 1308 C C . LEU A 1 173 ? 11.555 -17.312 -12.172 1 84.31 173 LEU A C 1
ATOM 1310 O O . LEU A 1 173 ? 12.367 -17.375 -13.094 1 84.31 173 LEU A O 1
ATOM 1314 N N . MET A 1 174 ? 11.703 -17.047 -10.883 1 78.5 174 MET A N 1
ATOM 1315 C CA . MET A 1 174 ? 13.055 -16.594 -10.555 1 78.5 174 MET A CA 1
ATOM 1316 C C . MET A 1 174 ? 13.922 -17.781 -10.133 1 78.5 174 MET A C 1
ATOM 1318 O O . MET A 1 174 ? 13.414 -18.797 -9.656 1 78.5 174 MET A O 1
ATOM 1322 N N . ALA A 1 175 ? 15.203 -17.641 -10.172 1 70.94 175 ALA A N 1
ATOM 1323 C CA . ALA A 1 175 ? 16.266 -18.438 -9.57 1 70.94 175 ALA A CA 1
ATOM 1324 C C . ALA A 1 175 ? 16.094 -19.922 -9.898 1 70.94 175 ALA A C 1
ATOM 1326 O O . ALA A 1 175 ? 16.328 -20.781 -9.039 1 70.94 175 ALA A O 1
ATOM 1327 N N . GLY A 1 176 ? 15.562 -20.219 -11 1 73.75 176 GLY A N 1
ATOM 1328 C CA . GLY A 1 176 ? 15.531 -21.609 -11.438 1 73.75 176 GLY A CA 1
ATOM 1329 C C . GLY A 1 176 ? 14.742 -22.516 -10.508 1 73.75 176 GLY A C 1
ATOM 1330 O O . GLY A 1 176 ? 13.578 -22.234 -10.203 1 73.75 176 GLY A O 1
ATOM 1331 N N . GLU A 1 177 ? 15.516 -23.391 -9.883 1 76.5 177 GLU A N 1
ATOM 1332 C CA . GLU A 1 177 ? 14.859 -24.406 -9.062 1 76.5 177 GLU A CA 1
ATOM 1333 C C . GLU A 1 177 ? 14.344 -23.812 -7.754 1 76.5 177 GLU A C 1
ATOM 1335 O O . GLU A 1 177 ? 13.289 -24.203 -7.262 1 76.5 177 GLU A O 1
ATOM 1340 N N . ALA A 1 178 ? 15 -22.859 -7.191 1 77.25 178 ALA A N 1
ATOM 1341 C CA . ALA A 1 178 ? 14.586 -22.234 -5.938 1 77.25 178 ALA A CA 1
ATOM 1342 C C . ALA A 1 178 ? 13.25 -21.531 -6.094 1 77.25 178 ALA A C 1
ATOM 1344 O O . ALA A 1 178 ? 12.383 -21.609 -5.215 1 77.25 178 ALA A O 1
ATOM 1345 N N . GLY A 1 179 ? 13.07 -20.953 -7.184 1 83 179 GLY A N 1
ATOM 1346 C CA . GLY A 1 179 ? 11.805 -20.297 -7.461 1 83 179 GLY A CA 1
ATOM 1347 C C . GLY A 1 179 ? 10.664 -21.266 -7.672 1 83 179 GLY A C 1
ATOM 1348 O O . GLY A 1 179 ? 9.578 -21.094 -7.102 1 83 179 GLY A O 1
ATOM 1349 N N . LYS A 1 180 ? 10.977 -22.328 -8.297 1 85.5 180 LYS A N 1
ATOM 1350 C CA . LYS A 1 180 ? 9.961 -23.312 -8.656 1 85.5 180 LYS A CA 1
ATOM 1351 C C . LYS A 1 180 ? 9.445 -24.047 -7.426 1 85.5 180 LYS A C 1
ATOM 1353 O O . LYS A 1 180 ? 8.289 -24.453 -7.379 1 85.5 180 LYS A O 1
ATOM 1358 N N . THR A 1 181 ? 10.281 -24.125 -6.48 1 90.38 181 THR A N 1
ATOM 1359 C CA . THR A 1 181 ? 9.922 -24.938 -5.324 1 90.38 181 THR A CA 1
ATOM 1360 C C . THR A 1 181 ? 9.664 -24.062 -4.105 1 90.38 181 THR A C 1
ATOM 1362 O O . THR A 1 181 ? 9.555 -24.562 -2.982 1 90.38 181 THR A O 1
ATOM 1365 N N . SER A 1 182 ? 9.539 -22.734 -4.34 1 91.5 182 SER A N 1
ATOM 1366 C CA . SER A 1 182 ? 9.5 -21.797 -3.232 1 91.5 182 SER A CA 1
ATOM 1367 C C . SER A 1 182 ? 8.242 -21.984 -2.389 1 91.5 182 SER A C 1
ATOM 1369 O O . SER A 1 182 ? 8.227 -21.656 -1.199 1 91.5 182 SER A O 1
ATOM 1371 N N . LEU A 1 183 ? 7.16 -22.562 -2.953 1 95.38 183 LEU A N 1
ATOM 1372 C CA . LEU A 1 183 ? 5.887 -22.672 -2.25 1 95.38 183 LEU A CA 1
ATOM 1373 C C . LEU A 1 183 ? 5.688 -24.078 -1.692 1 95.38 183 LEU A C 1
ATOM 1375 O O . LEU A 1 183 ? 4.691 -24.344 -1.02 1 95.38 183 LEU A O 1
ATOM 1379 N N . ASP A 1 184 ? 6.617 -24.984 -1.847 1 95.31 184 ASP A N 1
ATOM 1380 C CA . ASP A 1 184 ? 6.426 -26.406 -1.556 1 95.31 184 ASP A CA 1
ATOM 1381 C C . ASP A 1 184 ? 6.16 -26.625 -0.069 1 95.31 184 ASP A C 1
ATOM 1383 O O . ASP A 1 184 ? 5.426 -27.547 0.304 1 95.31 184 ASP A O 1
ATOM 1387 N N . ALA A 1 185 ? 6.742 -25.891 0.816 1 95.38 185 ALA A N 1
ATOM 1388 C CA . ALA A 1 185 ? 6.59 -26.047 2.26 1 95.38 185 ALA A CA 1
ATOM 1389 C C . ALA A 1 185 ? 5.293 -25.406 2.752 1 95.38 185 ALA A C 1
ATOM 1391 O O . ALA A 1 185 ? 4.977 -25.469 3.943 1 95.38 185 ALA A O 1
ATOM 1392 N N . PHE A 1 186 ? 4.465 -24.828 1.888 1 96.06 186 PHE A N 1
ATOM 1393 C CA . PHE A 1 186 ? 3.24 -24.094 2.213 1 96.06 186 PHE A CA 1
ATOM 1394 C C . PHE A 1 186 ? 2.074 -24.594 1.367 1 96.06 186 PHE A C 1
ATOM 1396 O O . PHE A 1 186 ? 1.651 -23.922 0.427 1 96.06 186 PHE A O 1
ATOM 1403 N N . PRO A 1 187 ? 1.488 -25.703 1.81 1 95.81 187 PRO A N 1
ATOM 1404 C CA . PRO A 1 187 ? 0.552 -26.422 0.943 1 95.81 187 PRO A CA 1
ATOM 1405 C C . PRO A 1 187 ? -0.701 -25.609 0.626 1 95.81 187 PRO A C 1
ATOM 1407 O O . PRO A 1 187 ? -1.248 -25.719 -0.475 1 95.81 187 PRO A O 1
ATOM 1410 N N . LYS A 1 188 ? -1.261 -24.891 1.56 1 95.44 188 LYS A N 1
ATOM 1411 C CA . LYS A 1 188 ? -2.459 -24.109 1.283 1 95.44 188 LYS A CA 1
ATOM 1412 C C . LYS A 1 188 ? -2.162 -22.984 0.297 1 95.44 188 LYS A C 1
ATOM 1414 O O . LYS A 1 188 ? -2.939 -22.734 -0.628 1 95.44 188 LYS A O 1
ATOM 1419 N N . LEU A 1 189 ? -1.056 -22.297 0.512 1 96.56 189 LEU A N 1
ATOM 1420 C CA . LEU A 1 189 ? -0.643 -21.234 -0.385 1 96.56 189 LEU A CA 1
ATOM 1421 C C . LEU A 1 189 ? -0.354 -21.766 -1.782 1 96.56 189 LEU A C 1
ATOM 1423 O O . LEU A 1 189 ? -0.7 -21.141 -2.781 1 96.56 189 LEU A O 1
ATOM 1427 N N . LYS A 1 190 ? 0.299 -22.922 -1.81 1 96.25 190 LYS A N 1
ATOM 1428 C CA . LYS A 1 19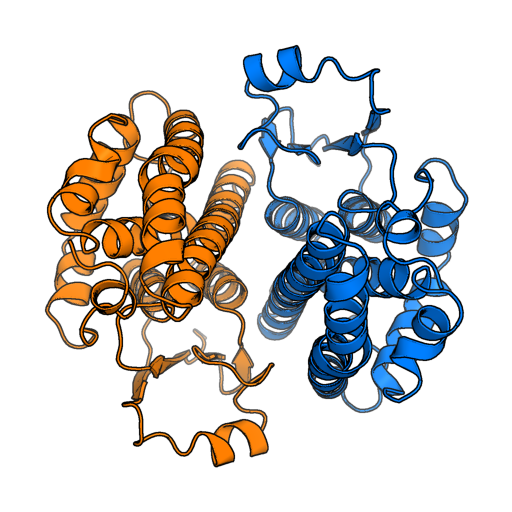0 ? 0.565 -23.578 -3.092 1 96.25 190 LYS A CA 1
ATOM 1429 C C . LYS A 1 190 ? -0.734 -23.938 -3.807 1 96.25 190 LYS A C 1
ATOM 1431 O O . LYS A 1 190 ? -0.847 -23.766 -5.023 1 96.25 190 LYS A O 1
ATOM 1436 N N . ALA A 1 191 ? -1.669 -24.391 -3.045 1 96 191 ALA A N 1
ATOM 1437 C CA . ALA A 1 191 ? -2.967 -24.719 -3.629 1 96 191 ALA A CA 1
ATOM 1438 C C . ALA A 1 191 ? -3.648 -23.484 -4.191 1 96 191 ALA A C 1
ATOM 1440 O O . ALA A 1 191 ? -4.254 -23.531 -5.266 1 96 191 ALA A O 1
ATOM 1441 N N . PHE A 1 192 ? -3.609 -22.406 -3.469 1 97 192 PHE A N 1
ATOM 1442 C CA . PHE A 1 192 ? -4.113 -21.125 -3.961 1 97 192 PHE A CA 1
ATOM 1443 C C . PHE A 1 192 ? -3.436 -20.75 -5.273 1 97 192 PHE A C 1
ATOM 1445 O O . PHE A 1 192 ? -4.105 -20.406 -6.246 1 97 192 PHE A O 1
ATOM 1452 N N . TYR A 1 193 ? -2.1 -20.812 -5.309 1 96.94 193 TYR A N 1
ATOM 1453 C CA . TYR A 1 193 ? -1.328 -20.469 -6.5 1 96.94 193 TYR A CA 1
ATOM 1454 C C . TYR A 1 193 ? -1.752 -21.312 -7.688 1 96.94 193 TYR A C 1
ATOM 1456 O O . TYR A 1 193 ? -2.018 -20.797 -8.773 1 96.94 193 TYR A O 1
ATOM 1464 N N . ASP A 1 194 ? -1.839 -22.578 -7.465 1 96.25 194 ASP A N 1
ATOM 1465 C CA . ASP A 1 194 ? -2.182 -23.516 -8.523 1 96.25 194 ASP A CA 1
ATOM 1466 C C . ASP A 1 194 ? -3.605 -23.281 -9.023 1 96.25 194 ASP A C 1
ATOM 1468 O O . ASP A 1 194 ? -3.873 -23.391 -10.227 1 96.25 194 ASP A O 1
ATOM 1472 N N . ARG A 1 195 ? -4.465 -23.031 -8.148 1 95.75 195 ARG A N 1
ATOM 1473 C CA . ARG A 1 195 ? -5.852 -22.766 -8.531 1 95.75 195 ARG A CA 1
ATOM 1474 C C . ARG A 1 195 ? -5.949 -21.578 -9.477 1 95.75 195 ARG A C 1
ATOM 1476 O O . ARG A 1 195 ? -6.57 -21.672 -10.531 1 95.75 195 ARG A O 1
ATOM 1483 N N . VAL A 1 196 ? -5.375 -20.469 -9.094 1 96.31 196 VAL A N 1
ATOM 1484 C CA . VAL A 1 196 ? -5.449 -19.266 -9.906 1 96.31 196 VAL A CA 1
ATOM 1485 C C . VAL A 1 196 ? -4.727 -19.5 -11.234 1 96.31 196 VAL A C 1
ATOM 1487 O O . VAL A 1 196 ? -5.199 -19.062 -12.289 1 96.31 196 VAL A O 1
ATOM 1490 N N . ALA A 1 197 ? -3.592 -20.234 -11.227 1 95.25 197 ALA A N 1
ATOM 1491 C CA . ALA A 1 197 ? -2.822 -20.547 -12.43 1 95.25 197 ALA A CA 1
ATOM 1492 C C . ALA A 1 197 ? -3.652 -21.359 -13.414 1 95.25 197 ALA A C 1
ATOM 1494 O O . ALA A 1 197 ? -3.453 -21.266 -14.633 1 95.25 197 ALA A O 1
ATOM 1495 N N . SER A 1 198 ? -4.555 -22.078 -12.922 1 95.75 198 SER A N 1
ATOM 1496 C CA . SER A 1 198 ? -5.328 -22.984 -13.75 1 95.75 198 SER A CA 1
ATOM 1497 C C . SER A 1 198 ? -6.543 -22.297 -14.359 1 95.75 198 SER A C 1
ATOM 1499 O O . SER A 1 198 ? -7.219 -22.844 -15.227 1 95.75 198 SER A O 1
ATOM 1501 N N . MET A 1 199 ? -6.832 -21.141 -13.93 1 95.19 199 MET A N 1
ATOM 1502 C CA . MET A 1 199 ? -7.984 -20.406 -14.453 1 95.19 199 MET A CA 1
ATOM 1503 C C . MET A 1 199 ? -7.754 -20 -15.906 1 95.19 199 MET A C 1
ATOM 1505 O O . MET A 1 199 ? -6.648 -19.609 -16.281 1 95.19 199 MET A O 1
ATOM 1509 N N . GLU A 1 200 ? -8.812 -20.047 -16.703 1 94.5 200 GLU A N 1
ATOM 1510 C CA . GLU A 1 200 ? -8.727 -19.734 -18.125 1 94.5 200 GLU A CA 1
ATOM 1511 C C . GLU A 1 200 ? -8.234 -18.312 -18.359 1 94.5 200 GLU A C 1
ATOM 1513 O O . GLU A 1 200 ? -7.383 -18.062 -19.219 1 94.5 200 GLU A O 1
ATOM 1518 N N . LYS A 1 201 ? -8.711 -17.391 -17.594 1 93.75 201 LYS A N 1
ATOM 1519 C CA . LYS A 1 201 ? -8.312 -15.992 -17.75 1 93.75 201 LYS A CA 1
ATOM 1520 C C . LYS A 1 201 ? -6.836 -15.805 -17.422 1 93.75 201 LYS A C 1
ATOM 1522 O O . LYS A 1 201 ? -6.152 -14.992 -18.047 1 93.75 201 LYS A O 1
ATOM 1527 N N . THR A 1 202 ? -6.32 -16.5 -16.406 1 95.31 202 THR A N 1
ATOM 1528 C CA . THR A 1 202 ? -4.91 -16.422 -16.047 1 95.31 202 THR A CA 1
ATOM 1529 C C . THR A 1 202 ? -4.027 -16.953 -17.172 1 95.31 202 THR A C 1
ATOM 1531 O O . THR A 1 202 ? -3.035 -16.312 -17.547 1 95.31 202 THR A O 1
ATOM 1534 N N . LYS A 1 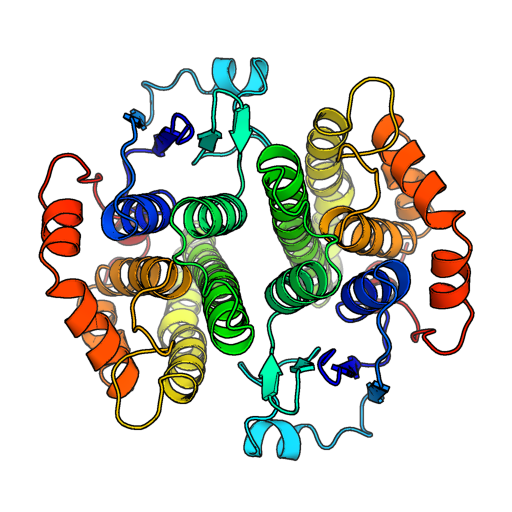203 ? -4.391 -18.031 -17.75 1 92.81 203 LYS A N 1
ATOM 1535 C CA . LYS A 1 203 ? -3.646 -18.594 -18.875 1 92.81 203 LYS A CA 1
ATOM 1536 C C . LYS A 1 203 ? -3.619 -17.609 -20.047 1 92.81 203 LYS A C 1
ATOM 1538 O O . LYS A 1 203 ? -2.586 -17.453 -20.703 1 92.81 203 LYS A O 1
ATOM 1543 N N . ALA A 1 204 ? -4.746 -17.047 -20.281 1 91.19 204 ALA A N 1
ATOM 1544 C CA . ALA A 1 204 ? -4.844 -16.094 -21.391 1 91.19 204 ALA A CA 1
ATOM 1545 C C . ALA A 1 204 ? -3.926 -14.898 -21.156 1 91.19 204 ALA A C 1
ATOM 1547 O O . ALA A 1 204 ? -3.332 -14.367 -22.094 1 91.19 204 ALA A O 1
ATOM 1548 N N . VAL A 1 205 ? -3.805 -14.391 -19.875 1 91.12 205 VAL A N 1
ATOM 1549 C CA . VAL A 1 205 ? -2.932 -13.273 -19.531 1 91.12 205 VAL A CA 1
ATOM 1550 C C . VAL A 1 205 ? -1.479 -13.648 -19.812 1 91.12 205 VAL A C 1
ATOM 1552 O O . VAL A 1 205 ? -0.711 -12.836 -20.344 1 91.12 205 VAL A O 1
ATOM 1555 N N . LEU A 1 206 ? -1.147 -14.859 -19.5 1 88.62 206 LEU A N 1
ATOM 1556 C CA . LEU A 1 206 ? 0.244 -15.289 -19.594 1 88.62 206 LEU A CA 1
ATOM 1557 C C . LEU A 1 206 ? 0.621 -15.625 -21.031 1 88.62 206 LEU A C 1
ATOM 1559 O O . LEU A 1 206 ? 1.793 -15.547 -21.406 1 88.62 206 LEU A O 1
ATOM 1563 N N . GLU A 1 207 ? -0.275 -16.031 -21.906 1 82.62 207 GLU A N 1
ATOM 1564 C CA . GLU A 1 207 ? 0.019 -16.5 -23.25 1 82.62 207 GLU A CA 1
ATOM 1565 C C . GLU A 1 207 ? -0.553 -15.562 -24.312 1 82.62 207 GLU A C 1
ATOM 1567 O O . GLU A 1 207 ? -0.126 -15.594 -25.469 1 82.62 207 GLU A O 1
ATOM 1572 N N . GLY A 1 208 ? -1.46 -14.672 -23.953 1 67.25 208 GLY A N 1
ATOM 1573 C CA . GLY A 1 208 ? -2.223 -13.938 -24.953 1 67.25 208 GLY A CA 1
ATOM 1574 C C . GLY A 1 208 ? -1.745 -12.508 -25.125 1 67.25 208 GLY A C 1
ATOM 1575 O O . GLY A 1 208 ? -0.545 -12.234 -25.047 1 67.25 208 GLY A O 1
ATOM 1576 N N . LYS A 1 209 ? -2.787 -11.633 -25.578 1 59.09 209 LYS A N 1
ATOM 1577 C CA . LYS A 1 209 ? -2.629 -10.234 -25.969 1 59.09 209 LYS A CA 1
ATOM 1578 C C . LYS A 1 209 ? -2.014 -9.414 -24.844 1 59.09 209 LYS A C 1
ATOM 1580 O O . LYS A 1 209 ? -1.43 -8.359 -25.094 1 59.09 209 LYS A O 1
ATOM 1585 N N . THR A 1 210 ? -2.113 -9.891 -23.703 1 65.56 210 THR A N 1
ATOM 1586 C CA . THR A 1 210 ? -1.616 -9.148 -22.547 1 65.56 210 THR A CA 1
ATOM 1587 C C . THR A 1 210 ? -0.25 -9.672 -22.125 1 65.56 210 THR A C 1
ATOM 1589 O O . THR A 1 210 ? 0.261 -9.289 -21.062 1 65.56 210 THR A O 1
ATOM 1592 N N . ALA A 1 211 ? 0.165 -10.477 -22.953 1 65.94 211 ALA A N 1
ATOM 1593 C CA . ALA A 1 211 ? 1.439 -11.094 -22.594 1 65.94 211 ALA A CA 1
ATOM 1594 C C . ALA A 1 211 ? 2.543 -10.047 -22.469 1 65.94 211 ALA A C 1
ATOM 1596 O O . ALA A 1 211 ? 2.596 -9.102 -23.266 1 65.94 211 ALA A O 1
ATOM 1597 N N . MET A 1 212 ? 3.146 -10.156 -21.422 1 76.25 212 MET A N 1
ATOM 1598 C CA . MET A 1 212 ? 4.246 -9.25 -21.109 1 76.25 212 MET A CA 1
ATOM 1599 C C . MET A 1 212 ? 5.59 -9.883 -21.453 1 76.25 212 MET A C 1
ATOM 1601 O O . MET A 1 212 ? 5.672 -11.102 -21.656 1 76.25 212 MET A O 1
ATOM 1605 N N . GLY A 1 213 ? 6.598 -8.984 -21.719 1 74.62 213 GLY A N 1
ATOM 1606 C CA . GLY A 1 213 ? 7.949 -9.477 -21.906 1 74.62 213 GLY A CA 1
ATOM 1607 C C . GLY A 1 213 ? 8.453 -10.297 -20.734 1 74.62 213 GLY A C 1
ATOM 1608 O O . GLY A 1 213 ? 7.68 -10.664 -19.859 1 74.62 213 GLY A O 1
ATOM 1609 N N . PRO A 1 214 ? 9.703 -10.719 -20.844 1 74.94 214 PRO A N 1
ATOM 1610 C CA . PRO A 1 214 ? 10.273 -11.555 -19.781 1 74.94 214 PRO A CA 1
ATOM 1611 C C . PRO A 1 214 ? 10.211 -10.875 -18.406 1 74.94 214 PRO A C 1
ATOM 1613 O O . PRO A 1 214 ? 10.094 -9.656 -18.328 1 74.94 214 PRO A O 1
ATOM 1616 N N . SER A 1 215 ? 10.344 -11.742 -17.422 1 75.06 215 SER A N 1
ATOM 1617 C CA . SER A 1 215 ? 10.367 -11.227 -16.062 1 75.06 215 SER A CA 1
ATOM 1618 C C . SER A 1 215 ? 11.547 -10.289 -15.836 1 75.06 215 SER A C 1
ATOM 1620 O O . SER A 1 215 ? 12.68 -10.609 -16.203 1 75.06 215 SER A O 1
ATOM 1622 N N . LEU A 1 216 ? 11.219 -9.102 -15.305 1 71.69 216 LEU A N 1
ATOM 1623 C CA . LEU A 1 216 ? 12.266 -8.164 -14.93 1 71.69 216 LEU A CA 1
ATOM 1624 C C . LEU A 1 216 ? 13.25 -8.805 -13.961 1 71.69 216 LEU A C 1
ATOM 1626 O O . LEU A 1 216 ? 14.461 -8.586 -14.062 1 71.69 216 LEU A O 1
ATOM 1630 N N . TRP A 1 217 ? 12.797 -9.703 -13.117 1 71.94 217 TRP A N 1
ATOM 1631 C CA . TRP A 1 217 ? 13.562 -10.227 -11.992 1 71.94 217 TRP A CA 1
ATOM 1632 C C . TRP A 1 217 ? 14.414 -11.414 -12.414 1 71.94 217 TRP A C 1
ATOM 1634 O O . TRP A 1 217 ? 15.398 -11.742 -11.75 1 71.94 217 TRP A O 1
ATOM 1644 N N . GLY A 1 218 ? 13.977 -12.062 -13.477 1 66.94 218 GLY A N 1
ATOM 1645 C CA . GLY A 1 218 ? 14.727 -13.203 -13.977 1 66.94 218 GLY A CA 1
ATOM 1646 C C . GLY A 1 218 ? 16.156 -12.867 -14.344 1 66.94 218 GLY A C 1
ATOM 1647 O O . GLY A 1 218 ? 17.047 -13.719 -14.242 1 66.94 218 GLY A O 1
ATOM 1648 N N . GLN A 1 219 ? 16.406 -11.625 -14.664 1 64.62 219 GLN A N 1
ATOM 1649 C CA . GLN A 1 219 ? 17.75 -11.219 -15.07 1 64.62 219 GLN A CA 1
ATOM 1650 C C . GLN A 1 219 ? 18.641 -10.977 -13.852 1 64.62 219 GLN A C 1
ATOM 1652 O O . GLN A 1 219 ? 19.859 -11.008 -13.961 1 64.62 219 GLN A O 1
ATOM 1657 N N . TYR A 1 220 ? 17.969 -10.766 -12.758 1 62.09 220 TYR A N 1
ATOM 1658 C CA . TYR A 1 220 ? 18.75 -10.414 -11.57 1 62.09 220 TYR A CA 1
ATOM 1659 C C . TYR A 1 220 ? 18.969 -11.633 -10.688 1 62.09 220 TYR A C 1
ATOM 1661 O O . TYR A 1 220 ? 19.875 -11.648 -9.852 1 62.09 220 TYR A O 1
ATOM 1669 N N . PHE A 1 221 ? 18.141 -12.547 -10.812 1 58.97 221 PHE A N 1
ATOM 1670 C CA . PHE A 1 221 ? 18.219 -13.688 -9.906 1 58.97 221 PHE A CA 1
ATOM 1671 C C . PHE A 1 221 ? 18.438 -14.984 -10.68 1 58.97 221 PHE A C 1
ATOM 1673 O O . PHE A 1 221 ? 17.469 -15.695 -10.984 1 58.97 221 PHE A O 1
ATOM 1680 N N . ILE A 1 222 ? 19.578 -15 -11.359 1 49.66 222 ILE A N 1
ATOM 1681 C CA . ILE A 1 222 ? 19.953 -16.188 -12.117 1 49.66 222 ILE A CA 1
ATOM 1682 C C . ILE A 1 222 ? 20.578 -17.219 -11.188 1 49.66 222 ILE A C 1
ATOM 1684 O O . ILE A 1 222 ? 21.172 -16.875 -10.164 1 49.66 222 ILE A O 1
ATOM 1688 N N . GLU A 1 223 ? 20.125 -18.531 -11.312 1 48.81 223 GLU A N 1
ATOM 1689 C CA . GLU A 1 223 ? 20.797 -19.625 -10.625 1 48.81 223 GLU A CA 1
ATOM 1690 C C . GLU A 1 223 ? 22.312 -19.562 -10.82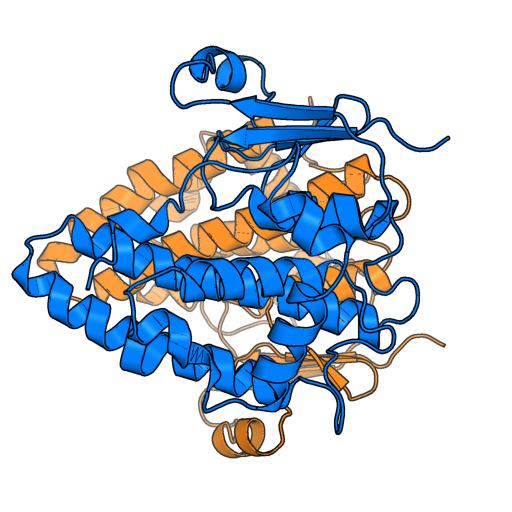8 1 48.81 223 GLU A C 1
ATOM 1692 O O . GLU A 1 223 ? 22.781 -19.156 -11.891 1 48.81 223 GLU A O 1
ATOM 1697 N N . MET B 1 1 ? -25.594 -2.488 12.039 1 73.69 1 MET B N 1
ATOM 1698 C CA . MET B 1 1 ? -24.953 -1.895 13.211 1 73.69 1 MET B CA 1
ATOM 1699 C C . MET B 1 1 ? -23.5 -1.551 12.922 1 73.69 1 MET B C 1
ATOM 1701 O O . MET B 1 1 ? -22.859 -2.17 12.062 1 73.69 1 MET B O 1
ATOM 1705 N N . ALA B 1 2 ? -22.969 -0.424 13.508 1 87.5 2 ALA B N 1
ATOM 1706 C CA . ALA B 1 2 ? -21.562 -0.044 13.336 1 87.5 2 ALA B CA 1
ATOM 1707 C C . ALA B 1 2 ? -20.641 -1.096 13.938 1 87.5 2 ALA B C 1
ATOM 1709 O O . ALA B 1 2 ? -20.906 -1.647 15 1 87.5 2 ALA B O 1
ATOM 1710 N N . PRO B 1 3 ? -19.594 -1.457 13.289 1 95.5 3 PRO B N 1
ATOM 1711 C CA . PRO B 1 3 ? -18.672 -2.461 13.828 1 95.5 3 PRO B CA 1
ATOM 1712 C C . PRO B 1 3 ? -17.953 -1.977 15.086 1 95.5 3 PRO B C 1
ATOM 1714 O O . PRO B 1 3 ? -17.828 -0.77 15.305 1 95.5 3 PRO B O 1
ATOM 1717 N N . THR B 1 4 ? -17.594 -2.939 15.938 1 97.5 4 THR B N 1
ATOM 1718 C CA . THR B 1 4 ? -16.719 -2.623 17.062 1 97.5 4 THR B CA 1
ATOM 1719 C C . THR B 1 4 ? -15.266 -2.527 16.594 1 97.5 4 THR B C 1
ATOM 1721 O O . THR B 1 4 ? -14.781 -3.398 15.867 1 97.5 4 THR B O 1
ATOM 1724 N N . LEU B 1 5 ? -14.609 -1.433 17.016 1 97.81 5 LEU B N 1
ATOM 1725 C CA . LEU B 1 5 ? -13.242 -1.201 16.578 1 97.81 5 LEU B CA 1
ATOM 1726 C C . LEU B 1 5 ? -12.281 -1.143 17.766 1 97.81 5 LEU B C 1
ATOM 1728 O O . LEU B 1 5 ? -12.609 -0.568 18.797 1 97.81 5 LEU B O 1
ATOM 1732 N N . LYS B 1 6 ? -11.109 -1.815 17.609 1 95.94 6 LYS B N 1
ATOM 1733 C CA . LYS B 1 6 ? -9.992 -1.734 18.547 1 95.94 6 LYS B CA 1
ATOM 1734 C C . LYS B 1 6 ? -8.664 -1.598 17.797 1 95.94 6 LYS B C 1
ATOM 1736 O O . LYS B 1 6 ? -8.406 -2.316 16.828 1 95.94 6 LYS B O 1
ATOM 1741 N N . LEU B 1 7 ? -7.895 -0.613 18.219 1 94.88 7 LEU B N 1
ATOM 1742 C CA . LEU B 1 7 ? -6.57 -0.419 17.625 1 94.88 7 LEU B CA 1
ATOM 1743 C C . LEU B 1 7 ? -5.477 -0.705 18.656 1 94.88 7 LEU B C 1
ATOM 1745 O O . LEU B 1 7 ? -5.484 -0.144 19.75 1 94.88 7 LEU B O 1
ATOM 1749 N N . VAL B 1 8 ? -4.543 -1.609 18.312 1 92.12 8 VAL B N 1
ATOM 1750 C CA . VAL B 1 8 ? -3.371 -1.922 19.125 1 92.12 8 VAL B CA 1
ATOM 1751 C C . VAL B 1 8 ? -2.105 -1.46 18.406 1 92.12 8 VAL B C 1
ATOM 1753 O O . VAL B 1 8 ? -1.886 -1.8 17.25 1 92.12 8 VAL B O 1
ATOM 1756 N N . TYR B 1 9 ? -1.32 -0.626 19.016 1 90.31 9 TYR B N 1
ATOM 1757 C CA . TYR B 1 9 ? -0.103 -0.094 18.422 1 90.31 9 TYR B CA 1
ATOM 1758 C C . TYR B 1 9 ? 0.942 0.214 19.484 1 90.31 9 TYR B C 1
ATOM 1760 O O . TYR B 1 9 ? 0.624 0.278 20.672 1 90.31 9 TYR B O 1
ATOM 1768 N N . PHE B 1 10 ? 2.232 0.333 19.109 1 86.12 10 PHE B N 1
ATOM 1769 C CA . PHE B 1 10 ? 3.299 0.681 20.047 1 86.12 10 PHE B CA 1
ATOM 1770 C C . PHE B 1 10 ? 3.188 2.139 20.469 1 86.12 10 PHE B C 1
ATOM 1772 O O . PHE B 1 10 ? 2.812 3 19.672 1 86.12 10 PHE B O 1
ATOM 1779 N N . ASP B 1 11 ? 3.668 2.375 21.641 1 83.75 11 ASP B N 1
ATOM 1780 C CA . ASP B 1 11 ? 3.609 3.732 22.172 1 83.75 11 ASP B CA 1
ATOM 1781 C C . ASP B 1 11 ? 4.773 4.574 21.656 1 83.75 11 ASP B C 1
ATOM 1783 O O . ASP B 1 11 ? 5.59 5.066 22.438 1 83.75 11 ASP B O 1
ATOM 1787 N N . VAL B 1 12 ? 4.855 4.742 20.469 1 84.31 12 VAL B N 1
ATOM 1788 C CA . VAL B 1 12 ? 5.809 5.586 19.766 1 84.31 12 VAL B CA 1
ATOM 1789 C C . VAL B 1 12 ? 5.145 6.199 18.531 1 84.31 12 VAL B C 1
ATOM 1791 O O . VAL B 1 12 ? 4.258 5.586 17.922 1 84.31 12 VAL B O 1
ATOM 1794 N N . MET B 1 13 ? 5.508 7.395 18.25 1 88.06 13 MET B N 1
ATOM 1795 C CA . MET B 1 13 ? 4.938 8.039 17.062 1 88.06 13 MET B CA 1
ATOM 1796 C C . MET B 1 13 ? 5.574 7.488 15.789 1 88.06 13 MET B C 1
ATOM 1798 O O . MET B 1 13 ? 6.691 7.875 15.438 1 88.06 13 MET B O 1
ATOM 1802 N N . ALA B 1 14 ? 4.922 6.613 15.195 1 90.12 14 ALA B N 1
ATOM 1803 C CA . ALA B 1 14 ? 5.344 5.969 13.953 1 90.12 14 ALA B CA 1
ATOM 1804 C C . ALA B 1 14 ? 4.141 5.473 13.156 1 90.12 14 ALA B C 1
ATOM 1806 O O . ALA B 1 14 ? 3.371 6.273 12.617 1 90.12 14 ALA B O 1
ATOM 1807 N N . ARG B 1 15 ? 3.943 4.137 13.133 1 93.38 15 ARG B N 1
ATOM 1808 C CA . ARG B 1 15 ? 2.949 3.557 12.234 1 93.38 15 ARG B CA 1
ATOM 1809 C C . ARG B 1 15 ? 1.555 3.619 12.852 1 93.38 15 ARG B C 1
ATOM 1811 O O . ARG B 1 15 ? 0.553 3.455 12.148 1 93.38 15 ARG B O 1
ATOM 1818 N N . GLY B 1 16 ? 1.476 3.883 14.109 1 93.44 16 GLY B N 1
ATOM 1819 C CA . GLY B 1 16 ? 0.178 4 14.758 1 93.44 16 GLY B CA 1
ATOM 1820 C C . GLY B 1 16 ? -0.504 5.328 14.484 1 93.44 16 GLY B C 1
ATOM 1821 O O . GLY B 1 16 ? -1.734 5.406 14.453 1 93.44 16 GLY B O 1
ATOM 1822 N N . LEU B 1 17 ? 0.262 6.375 14.266 1 94.31 17 LEU B N 1
ATOM 1823 C CA . LEU B 1 17 ? -0.27 7.73 14.156 1 94.31 17 LEU B CA 1
ATOM 1824 C C . LEU B 1 17 ? -1.224 7.844 12.969 1 94.31 17 LEU B C 1
ATOM 1826 O O . LEU B 1 17 ? -2.32 8.391 13.102 1 94.31 17 LEU B O 1
ATOM 1830 N N . PRO B 1 18 ? -0.886 7.371 11.781 1 97.06 18 PRO B N 1
ATOM 1831 C CA . PRO B 1 18 ? -1.816 7.508 10.656 1 97.06 18 PRO B CA 1
ATOM 1832 C C . PRO B 1 18 ? -3.174 6.867 10.938 1 97.06 18 PRO B C 1
ATOM 1834 O O . PRO B 1 18 ? -4.207 7.387 10.5 1 97.06 18 PRO B O 1
ATOM 1837 N N . LEU B 1 19 ? -3.176 5.773 11.641 1 97.38 19 LEU B N 1
ATOM 1838 C CA . LEU B 1 19 ? -4.441 5.094 11.898 1 97.38 19 LEU B CA 1
ATOM 1839 C C . LEU B 1 19 ? -5.262 5.848 12.945 1 97.38 19 LEU B C 1
ATOM 1841 O O . LEU B 1 19 ? -6.484 5.961 12.812 1 97.38 19 LEU B O 1
ATOM 1845 N N . VAL B 1 20 ? -4.613 6.379 13.93 1 95.62 20 VAL B N 1
ATOM 1846 C CA . VAL B 1 20 ? -5.305 7.199 14.914 1 95.62 20 VAL B CA 1
ATOM 1847 C C . VAL B 1 20 ? -5.914 8.43 14.242 1 95.62 20 VAL B C 1
ATOM 1849 O O . VAL B 1 20 ? -7.074 8.766 14.484 1 95.62 20 VAL B O 1
ATOM 1852 N N . MET B 1 21 ? -5.137 9.055 13.375 1 96.69 21 MET B N 1
ATOM 1853 C CA . MET B 1 21 ? -5.629 10.211 12.633 1 96.69 21 MET B CA 1
ATOM 1854 C C . MET B 1 21 ? -6.852 9.844 11.797 1 96.69 21 MET B C 1
ATOM 1856 O O . MET B 1 21 ? -7.836 10.586 11.766 1 96.69 21 MET B O 1
ATOM 1860 N N . CYS B 1 22 ? -6.824 8.695 11.133 1 97.69 22 CYS B N 1
ATOM 1861 C CA . CYS B 1 22 ? -7.93 8.25 10.289 1 97.69 22 CYS B CA 1
ATOM 1862 C C . CYS B 1 22 ? -9.172 7.961 11.125 1 97.69 22 CYS B C 1
ATOM 1864 O O . CYS B 1 22 ? -10.281 8.328 10.742 1 97.69 22 CYS B O 1
ATOM 1866 N N . LEU B 1 23 ? -8.977 7.32 12.258 1 97 23 LEU B N 1
ATOM 1867 C CA . LEU B 1 23 ? -10.094 6.973 13.125 1 97 23 LEU B CA 1
ATOM 1868 C C . LEU B 1 23 ? -10.734 8.227 13.711 1 97 23 LEU B C 1
ATOM 1870 O O . LEU B 1 23 ? -11.961 8.383 13.672 1 97 23 LEU B O 1
ATOM 1874 N N . GLU B 1 24 ? -9.953 9.125 14.211 1 95.81 24 GLU B N 1
ATOM 1875 C CA . GLU B 1 24 ? -10.445 10.336 14.852 1 95.81 24 GLU B CA 1
ATOM 1876 C C . GLU B 1 24 ? -11.172 11.242 13.859 1 95.81 24 GLU B C 1
ATOM 1878 O O . GLU B 1 24 ? -12.289 11.68 14.109 1 95.81 24 GLU B O 1
ATOM 1883 N N . HIS B 1 25 ? -10.609 11.453 12.75 1 96.5 25 HIS B N 1
ATOM 1884 C CA . HIS B 1 25 ? -11.211 12.344 11.758 1 96.5 25 HIS B CA 1
ATOM 1885 C C . HIS B 1 25 ? -12.375 11.664 11.047 1 96.5 25 HIS B C 1
ATOM 1887 O O . HIS B 1 25 ? -13.234 12.328 10.469 1 96.5 25 HIS B O 1
ATOM 1893 N N . GLY B 1 26 ? -12.391 10.328 11.062 1 96.19 26 GLY B N 1
ATOM 1894 C CA . GLY B 1 26 ? -13.516 9.578 10.523 1 96.19 26 GLY B CA 1
ATOM 1895 C C . GLY B 1 26 ? -14.711 9.539 11.453 1 96.19 26 GLY B C 1
ATOM 1896 O O . GLY B 1 26 ? -15.781 9.07 11.07 1 96.19 26 GLY B O 1
ATOM 1897 N N . GLY B 1 27 ? -14.508 9.992 12.695 1 95.94 27 GLY B N 1
ATOM 1898 C CA . GLY B 1 27 ? -15.586 10.031 13.664 1 95.94 27 GLY B CA 1
ATOM 1899 C C . GLY B 1 27 ? -15.953 8.664 14.211 1 95.94 27 GLY B C 1
ATOM 1900 O O . GLY B 1 27 ? -17.109 8.422 14.562 1 95.94 27 GLY B O 1
ATOM 1901 N N . LEU B 1 28 ? -15.062 7.781 14.242 1 96.56 28 LEU B N 1
ATOM 1902 C CA . LEU B 1 28 ? -15.344 6.414 14.672 1 96.56 28 LEU B CA 1
ATOM 1903 C C . LEU B 1 28 ? -14.977 6.219 16.141 1 96.56 28 LEU B C 1
ATOM 1905 O O . LEU B 1 28 ? -13.938 6.703 16.594 1 96.56 28 LEU B O 1
ATOM 1909 N N . GLU B 1 29 ? -15.836 5.559 16.859 1 96.19 29 GLU B N 1
ATOM 1910 C CA . GLU B 1 29 ? -15.5 5.102 18.203 1 96.19 29 GLU B CA 1
ATOM 1911 C C . GLU B 1 29 ? -14.617 3.855 18.156 1 96.19 29 GLU B C 1
ATOM 1913 O O . GLU B 1 29 ? -14.859 2.951 17.344 1 96.19 29 GLU B O 1
ATOM 1918 N N . TYR B 1 30 ? -13.633 3.885 19.016 1 95.81 30 TYR B N 1
ATOM 1919 C CA . TYR B 1 30 ? -12.734 2.736 19.062 1 95.81 30 TYR B CA 1
ATOM 1920 C C . TYR B 1 30 ? -12.031 2.637 20.406 1 95.81 30 TYR B C 1
ATOM 1922 O O . TYR B 1 30 ? -11.922 3.629 21.141 1 95.81 30 TYR B O 1
ATOM 1930 N N . GLU B 1 31 ? -11.633 1.471 20.719 1 93.31 31 GLU B N 1
ATOM 1931 C CA . GLU B 1 31 ? -10.711 1.251 21.828 1 93.31 31 GLU B CA 1
ATOM 1932 C C . GLU B 1 31 ? -9.258 1.328 21.375 1 93.31 31 GLU B C 1
ATOM 1934 O O . GLU B 1 31 ? -8.891 0.719 20.359 1 93.31 31 GLU B O 1
ATOM 1939 N N . ALA B 1 32 ? -8.492 2.109 22.031 1 88.38 32 ALA B N 1
ATOM 1940 C CA . ALA B 1 32 ? -7.066 2.213 21.719 1 88.38 32 ALA B CA 1
ATOM 1941 C C . ALA B 1 32 ? -6.227 1.552 22.812 1 88.38 32 ALA B C 1
ATOM 1943 O O . ALA B 1 32 ? -6.461 1.767 24 1 88.38 32 ALA B O 1
ATOM 1944 N N . LYS B 1 33 ? -5.383 0.682 22.359 1 80.81 33 LYS B N 1
ATOM 1945 C CA . LYS B 1 33 ? -4.395 0.11 23.266 1 80.81 33 LYS B CA 1
ATOM 1946 C C . LYS B 1 33 ? -2.975 0.397 22.781 1 80.81 33 LYS B C 1
ATOM 1948 O O . LYS B 1 33 ? -2.52 -0.175 21.797 1 80.81 33 LYS B O 1
ATOM 1953 N N . ASN B 1 34 ? -2.43 1.289 23.453 1 75.75 34 ASN B N 1
ATOM 1954 C CA . ASN B 1 34 ? -1.012 1.559 23.234 1 75.75 34 ASN B CA 1
ATOM 1955 C C . ASN B 1 34 ? -0.131 0.635 24.078 1 75.75 34 ASN B C 1
ATOM 1957 O O . ASN B 1 34 ? -0.286 0.559 25.297 1 75.75 34 ASN B O 1
ATOM 1961 N N . VAL B 1 35 ? 0.579 -0.111 23.375 1 73.62 35 VAL B N 1
ATOM 1962 C CA . VAL B 1 35 ? 1.413 -1.065 24.094 1 73.62 35 VAL B CA 1
ATOM 1963 C C . VAL B 1 35 ? 2.844 -0.54 24.172 1 73.62 35 VAL B C 1
ATOM 1965 O O . VAL B 1 35 ? 3.426 -0.138 23.172 1 73.62 35 VAL B O 1
ATOM 1968 N N . LEU B 1 36 ? 3.174 -0.234 25.453 1 63.19 36 LEU B N 1
ATOM 1969 C CA . LEU B 1 36 ? 4.582 0.08 25.656 1 63.19 36 LEU B CA 1
ATOM 1970 C C . LEU B 1 36 ? 5.465 -1.12 25.328 1 63.19 36 LEU B C 1
ATOM 1972 O O . LEU B 1 36 ? 5.055 -2.268 25.516 1 63.19 36 LEU B O 1
ATOM 1976 N N . ARG B 1 37 ? 6.566 -0.642 24.828 1 56.97 37 ARG B N 1
ATOM 1977 C CA . ARG B 1 37 ? 7.551 -1.695 24.594 1 56.97 37 ARG B CA 1
ATOM 1978 C C . ARG B 1 37 ? 7.797 -2.496 25.875 1 56.97 37 ARG B C 1
ATOM 1980 O O . ARG B 1 37 ? 7.992 -1.921 26.953 1 56.97 37 ARG B O 1
ATOM 1987 N N . GLY B 1 38 ? 7.227 -3.658 25.984 1 59.69 38 GLY B N 1
ATOM 1988 C CA . GLY B 1 38 ? 7.418 -4.527 27.125 1 59.69 38 GLY B CA 1
ATOM 1989 C C . GLY B 1 38 ? 6.109 -5.008 27.734 1 59.69 38 GLY B C 1
ATOM 1990 O O . GLY B 1 38 ? 6.074 -6.051 28.391 1 59.69 38 GLY B O 1
ATOM 1991 N N . ASP B 1 39 ? 5.195 -4.113 27.625 1 65.44 39 ASP B N 1
ATOM 1992 C CA . ASP B 1 39 ? 3.928 -4.492 28.25 1 65.44 39 ASP B CA 1
ATOM 1993 C C . ASP B 1 39 ? 3.15 -5.465 27.359 1 65.44 39 ASP B C 1
ATOM 1995 O O . ASP B 1 39 ? 2.186 -6.086 27.812 1 65.44 39 ASP B O 1
ATOM 1999 N N . LEU B 1 40 ? 3.605 -5.473 26.219 1 65.75 40 LEU B N 1
ATOM 2000 C CA . LEU B 1 40 ? 2.912 -6.359 25.297 1 65.75 40 LEU B CA 1
ATOM 2001 C C . LEU B 1 40 ? 3.551 -7.742 25.281 1 65.75 40 LEU B C 1
ATOM 2003 O O . LEU B 1 40 ? 4.773 -7.867 25.203 1 65.75 40 LEU B O 1
ATOM 2007 N N . ASP B 1 41 ? 2.764 -8.648 25.719 1 74.44 41 ASP B N 1
ATOM 2008 C CA . ASP B 1 41 ? 3.234 -10.008 25.469 1 74.44 41 ASP B CA 1
ATOM 2009 C C . ASP B 1 41 ? 3.236 -10.312 23.969 1 74.44 41 ASP B C 1
ATOM 2011 O O . ASP B 1 41 ? 2.35 -11.008 23.469 1 74.44 41 ASP B O 1
ATOM 2015 N N . TRP B 1 42 ? 4.141 -9.75 23.359 1 76.12 42 TRP B N 1
ATOM 2016 C CA . TRP B 1 42 ? 4.289 -9.812 21.906 1 76.12 42 TRP B CA 1
ATOM 2017 C C . TRP B 1 42 ? 4.34 -11.266 21.438 1 76.12 42 TRP B C 1
ATOM 2019 O O . TRP B 1 42 ? 3.715 -11.609 20.422 1 76.12 42 TRP B O 1
ATOM 2029 N N . ALA B 1 43 ? 4.945 -12.039 22.219 1 77.31 43 ALA B N 1
ATOM 2030 C CA . ALA B 1 43 ? 5.047 -13.453 21.875 1 77.31 43 ALA B CA 1
ATOM 2031 C C . ALA B 1 43 ? 3.678 -14.125 21.891 1 77.31 43 ALA B C 1
ATOM 2033 O O . ALA B 1 43 ? 3.359 -14.922 21 1 77.31 43 ALA B O 1
ATOM 2034 N N . ALA B 1 44 ? 2.936 -13.727 22.844 1 79.94 44 ALA B N 1
ATOM 2035 C CA . ALA B 1 44 ? 1.596 -14.297 22.953 1 79.94 44 ALA B CA 1
ATOM 2036 C C . ALA B 1 44 ? 0.707 -13.82 21.797 1 79.94 44 ALA B C 1
ATOM 2038 O O . ALA B 1 44 ? -0.1 -14.594 21.281 1 79.94 44 ALA B O 1
ATOM 2039 N N . MET B 1 45 ? 0.845 -12.602 21.406 1 80.31 45 MET B N 1
ATOM 2040 C CA . MET B 1 45 ? 0.028 -12.07 20.312 1 80.31 45 MET B CA 1
ATOM 2041 C C . MET B 1 45 ? 0.346 -12.773 19 1 80.31 45 MET B C 1
ATOM 2043 O O . MET B 1 45 ? -0.558 -13.078 18.219 1 80.31 45 MET B O 1
ATOM 2047 N N . LYS B 1 46 ? 1.536 -13.016 18.812 1 79.44 46 LYS B N 1
ATOM 2048 C CA . LYS B 1 46 ? 1.954 -13.703 17.594 1 79.44 46 LYS B CA 1
ATOM 2049 C C . LYS B 1 46 ? 1.462 -15.148 17.578 1 79.44 46 LYS B C 1
ATOM 2051 O O . LYS B 1 46 ? 1.077 -15.664 16.531 1 79.44 46 LYS B O 1
ATOM 2056 N N . ALA B 1 47 ? 1.366 -15.688 18.781 1 81.69 47 ALA B N 1
ATOM 2057 C CA . ALA B 1 47 ? 0.964 -17.078 18.906 1 81.69 47 ALA B CA 1
ATOM 2058 C C . ALA B 1 47 ? -0.542 -17.234 18.719 1 81.69 47 ALA B C 1
ATOM 2060 O O . ALA B 1 47 ? -1.018 -18.312 18.328 1 81.69 47 ALA B O 1
ATOM 2061 N N . SER B 1 48 ? -1.331 -16.219 19.016 1 80.56 48 SER B N 1
ATOM 2062 C CA . SER B 1 48 ? -2.787 -16.281 18.953 1 80.56 48 SER B CA 1
ATOM 2063 C C . SER B 1 48 ? -3.303 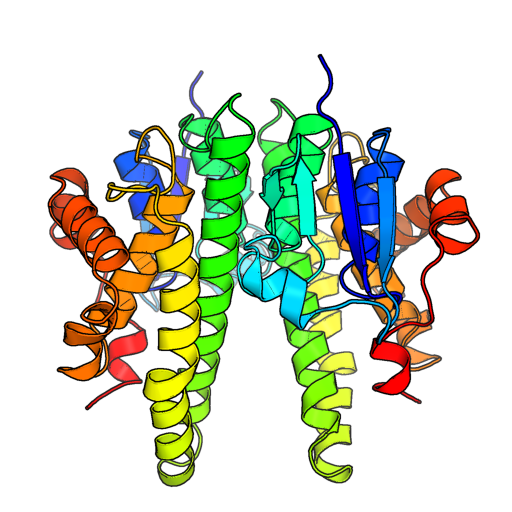-15.859 17.578 1 80.56 48 SER B C 1
ATOM 2065 O O . SER B 1 48 ? -4.512 -15.766 17.359 1 80.56 48 SER B O 1
ATOM 2067 N N . ASP B 1 49 ? -2.602 -15.586 16.641 1 81.31 49 ASP B N 1
ATOM 2068 C CA . ASP B 1 49 ? -2.99 -15.117 15.312 1 81.31 49 ASP B CA 1
ATOM 2069 C C . ASP B 1 49 ? -3.59 -13.719 15.375 1 81.31 49 ASP B C 1
ATOM 2071 O O . ASP B 1 49 ? -4.258 -13.281 14.438 1 81.31 49 ASP B O 1
ATOM 2075 N N . ASP B 1 50 ? -3.438 -13.102 16.484 1 87.94 50 ASP B N 1
ATOM 2076 C CA . ASP B 1 50 ? -3.941 -11.742 16.672 1 87.94 50 ASP B CA 1
ATOM 2077 C C . ASP B 1 50 ? -3.004 -10.719 16.031 1 87.94 50 ASP B C 1
ATOM 2079 O O . ASP B 1 50 ? -3.32 -9.523 15.984 1 87.94 50 ASP B O 1
ATOM 2083 N N . ALA B 1 51 ? -1.943 -11.172 15.555 1 89.5 51 ALA B N 1
ATOM 2084 C CA . ALA B 1 51 ? -0.991 -10.305 14.875 1 89.5 51 ALA B CA 1
ATOM 2085 C C . ALA B 1 51 ? -0.664 -10.836 13.484 1 89.5 51 ALA B C 1
ATOM 2087 O O . ALA B 1 51 ? 0.444 -11.32 13.242 1 89.5 51 ALA B O 1
ATOM 2088 N N . PRO B 1 52 ? -1.66 -10.594 12.586 1 89.94 52 PRO B N 1
ATOM 2089 C CA . PRO B 1 52 ? -1.31 -11.008 11.227 1 89.94 52 PRO B CA 1
ATOM 2090 C C . PRO B 1 52 ? 0.011 -10.406 10.75 1 89.94 52 PRO B C 1
ATOM 2092 O O . PRO B 1 52 ? 0.319 -9.25 11.062 1 89.94 52 PRO B O 1
ATOM 2095 N N . PHE B 1 53 ? 0.807 -11.258 10.109 1 90.44 53 PHE B N 1
ATOM 2096 C CA . PHE B 1 53 ? 2.104 -10.906 9.539 1 90.44 53 PHE B CA 1
ATOM 2097 C C . PHE B 1 53 ? 3.09 -10.523 10.641 1 90.44 53 PHE B C 1
ATOM 2099 O O . PHE B 1 53 ? 4.082 -9.836 10.383 1 90.44 53 PHE B O 1
ATOM 2106 N N . ASP B 1 54 ? 2.768 -10.781 11.93 1 88 54 ASP B N 1
ATOM 2107 C CA . ASP B 1 54 ? 3.623 -10.578 13.094 1 88 54 ASP B CA 1
ATOM 2108 C C . ASP B 1 54 ? 4.02 -9.109 13.234 1 88 54 ASP B C 1
ATOM 2110 O O . ASP B 1 54 ? 5.195 -8.789 13.438 1 88 54 ASP B O 1
ATOM 2114 N N . GLN B 1 55 ? 3.002 -8.258 13.109 1 89.94 55 GLN B N 1
ATOM 2115 C CA . GLN B 1 55 ? 3.32 -6.84 13.156 1 89.94 55 GLN B CA 1
ATOM 2116 C C . GLN B 1 55 ? 2.236 -6.055 13.891 1 89.94 55 GLN B C 1
ATOM 2118 O O . GLN B 1 55 ? 1.107 -6.531 14.031 1 89.94 55 GLN B O 1
ATOM 2123 N N . LEU B 1 56 ? 2.643 -4.949 14.422 1 90.25 56 LEU B N 1
ATOM 2124 C CA . LEU B 1 56 ? 1.769 -3.871 14.867 1 90.25 56 LEU B CA 1
ATOM 2125 C C . LEU B 1 56 ? 1.949 -2.629 14.008 1 90.25 56 LEU B C 1
ATOM 2127 O O . LEU B 1 56 ? 3.018 -2.416 13.43 1 90.25 56 LEU B O 1
ATOM 2131 N N . PRO B 1 57 ? 0.929 -1.864 13.82 1 94.31 57 PRO B N 1
ATOM 2132 C CA . PRO B 1 57 ? -0.388 -1.859 14.461 1 94.31 57 PRO B CA 1
ATOM 2133 C C . PRO B 1 57 ? -1.318 -2.936 13.906 1 94.31 57 PRO B C 1
ATOM 2135 O O . PRO B 1 57 ? -1.114 -3.418 12.789 1 94.31 57 PRO B O 1
ATOM 2138 N N . VAL B 1 58 ? -2.289 -3.334 14.75 1 95.69 58 VAL B N 1
ATOM 2139 C CA . VAL B 1 58 ? -3.385 -4.219 14.359 1 95.69 58 VAL B CA 1
ATOM 2140 C C . VAL B 1 58 ? -4.723 -3.549 14.672 1 95.69 58 VAL B C 1
ATOM 2142 O O . VAL B 1 58 ? -4.922 -3.029 15.773 1 95.69 58 VAL B O 1
ATOM 2145 N N . LEU B 1 59 ? -5.566 -3.426 13.68 1 97.62 59 LEU B N 1
ATOM 2146 C CA . LEU B 1 59 ? -6.949 -2.988 13.836 1 97.62 59 LEU B CA 1
ATOM 2147 C C . LEU B 1 59 ? -7.887 -4.184 13.969 1 97.62 59 LEU B C 1
ATOM 2149 O O . LEU B 1 59 ? -7.91 -5.055 13.094 1 97.62 59 LEU B O 1
ATOM 2153 N N . PHE B 1 60 ? -8.594 -4.27 15.062 1 97.25 60 PHE B N 1
ATOM 2154 C CA . PHE B 1 60 ? -9.633 -5.285 15.211 1 97.25 60 PHE B CA 1
ATOM 2155 C C . PHE B 1 60 ? -10.992 -4.738 14.789 1 97.25 60 PHE B C 1
ATOM 2157 O O . PHE B 1 60 ? -11.414 -3.682 15.266 1 97.25 60 PHE B O 1
ATOM 2164 N N . VAL B 1 61 ? -11.578 -5.379 13.859 1 97.88 61 VAL B N 1
ATOM 2165 C CA . VAL B 1 61 ? -12.953 -5.094 13.453 1 97.88 61 VAL B CA 1
ATOM 2166 C C . VAL B 1 61 ? -13.859 -6.266 13.836 1 97.88 61 VAL B C 1
ATOM 2168 O O . VAL B 1 61 ? -13.703 -7.371 13.312 1 97.88 61 VAL B O 1
ATOM 2171 N N . ASP B 1 62 ? -14.781 -6.062 14.781 1 97 62 ASP B N 1
ATOM 2172 C CA . ASP B 1 62 ? -15.625 -7.117 15.336 1 97 62 ASP B CA 1
ATOM 2173 C C . ASP B 1 62 ? -14.789 -8.312 15.789 1 97 62 ASP B C 1
ATOM 2175 O O . ASP B 1 62 ? -15.109 -9.461 15.477 1 97 62 ASP B O 1
ATOM 2179 N N . GLY B 1 63 ? -13.695 -7.945 16.344 1 94.88 63 GLY B N 1
ATOM 2180 C CA . GLY B 1 63 ? -12.844 -8.945 16.969 1 94.88 63 GLY B CA 1
ATOM 2181 C C . GLY B 1 63 ? -11.875 -9.594 16 1 94.88 63 GLY B C 1
ATOM 2182 O O . GLY B 1 63 ? -10.992 -10.352 16.422 1 94.88 63 GLY B O 1
ATOM 2183 N N . LYS B 1 64 ? -11.969 -9.352 14.727 1 94.44 64 LYS B N 1
ATOM 2184 C CA . LYS B 1 64 ? -11.07 -9.93 13.727 1 94.44 64 LYS B CA 1
ATOM 2185 C C . LYS B 1 64 ? -9.891 -9.008 13.453 1 94.44 64 LYS B C 1
ATOM 2187 O O . LYS B 1 64 ? -10.07 -7.82 13.18 1 94.44 64 LYS B O 1
ATOM 2192 N N . PRO B 1 65 ? -8.641 -9.523 13.508 1 95.94 65 PRO B N 1
ATOM 2193 C CA . PRO B 1 65 ? -7.449 -8.68 13.367 1 95.94 65 PRO B CA 1
ATOM 2194 C C . PRO B 1 65 ? -7.117 -8.359 11.914 1 95.94 65 PRO B C 1
ATOM 2196 O O . PRO B 1 65 ? -7.219 -9.234 11.047 1 95.94 65 PRO B O 1
ATOM 2199 N N . ILE B 1 66 ? -6.797 -7.148 11.672 1 97.06 66 ILE B N 1
ATOM 2200 C CA . ILE B 1 66 ? -6.293 -6.633 10.398 1 97.06 66 ILE B CA 1
ATOM 2201 C C . ILE B 1 66 ? -4.926 -5.992 10.609 1 97.06 66 ILE B C 1
ATOM 2203 O O . ILE B 1 66 ? -4.762 -5.137 11.484 1 97.06 66 ILE B O 1
ATOM 2207 N N . ALA B 1 67 ? -3.986 -6.504 9.859 1 95.75 67 ALA B N 1
ATOM 2208 C CA . ALA B 1 67 ? -2.664 -5.879 9.891 1 95.75 67 ALA B CA 1
ATOM 2209 C C . ALA B 1 67 ? -2.387 -5.117 8.602 1 95.75 67 ALA B C 1
ATOM 2211 O O . ALA B 1 67 ? -3.293 -4.898 7.793 1 95.75 67 ALA B O 1
ATOM 2212 N N . GLN B 1 68 ? -1.139 -4.68 8.445 1 96.5 68 GLN B N 1
ATOM 2213 C CA . GLN B 1 68 ? -0.744 -3.797 7.352 1 96.5 68 GLN B CA 1
ATOM 2214 C C . GLN B 1 68 ? -1.404 -2.428 7.484 1 96.5 68 GLN B C 1
ATOM 2216 O O . GLN B 1 68 ? -2.58 -2.264 7.152 1 96.5 68 GLN B O 1
ATOM 2221 N N . THR B 1 69 ? -0.619 -1.435 7.898 1 97.94 69 THR B N 1
ATOM 2222 C CA . THR B 1 69 ? -1.134 -0.109 8.227 1 97.94 69 THR B CA 1
ATOM 2223 C C . THR B 1 69 ? -1.965 0.447 7.07 1 97.94 69 THR B C 1
ATOM 2225 O O . THR B 1 69 ? -3.051 0.99 7.289 1 97.94 69 THR B O 1
ATOM 2228 N N . ALA B 1 70 ? -1.509 0.25 5.859 1 98.62 70 ALA B N 1
ATOM 2229 C CA . ALA B 1 70 ? -2.252 0.74 4.703 1 98.62 70 ALA B CA 1
ATOM 2230 C C . ALA B 1 70 ? -3.602 0.038 4.582 1 98.62 70 ALA B C 1
ATOM 2232 O O . ALA B 1 70 ? -4.613 0.672 4.27 1 98.62 70 ALA B O 1
ATOM 2233 N N . ALA B 1 71 ? -3.625 -1.284 4.781 1 98.62 71 ALA B N 1
ATOM 2234 C CA . ALA B 1 71 ? -4.883 -2.023 4.742 1 98.62 71 ALA B CA 1
ATOM 2235 C C . ALA B 1 71 ? -5.848 -1.519 5.812 1 98.62 71 ALA B C 1
ATOM 2237 O O . ALA B 1 71 ? -7.043 -1.344 5.547 1 98.62 71 ALA B O 1
ATOM 2238 N N . CYS B 1 72 ? -5.32 -1.296 6.977 1 98.69 72 CYS B N 1
ATOM 2239 C CA . CYS B 1 72 ? -6.137 -0.749 8.055 1 98.69 72 CYS B CA 1
ATOM 2240 C C . CYS B 1 72 ? -6.742 0.591 7.656 1 98.69 72 CYS B C 1
ATOM 2242 O O . CYS B 1 72 ? -7.926 0.84 7.902 1 98.69 72 CYS B O 1
ATOM 2244 N N . ALA B 1 73 ? -5.941 1.429 7.039 1 98.75 73 ALA B N 1
ATOM 2245 C CA . ALA B 1 73 ? -6.422 2.742 6.621 1 98.75 73 ALA B CA 1
ATOM 2246 C C . ALA B 1 73 ? -7.555 2.613 5.609 1 98.75 73 ALA B C 1
ATOM 2248 O O . ALA B 1 73 ? -8.555 3.33 5.691 1 98.75 73 ALA B O 1
ATOM 2249 N N . HIS B 1 74 ? -7.387 1.699 4.66 1 98.69 74 HIS B N 1
ATOM 2250 C CA . HIS B 1 74 ? -8.453 1.461 3.689 1 98.69 74 HIS B CA 1
ATOM 2251 C C . HIS B 1 74 ? -9.727 0.987 4.375 1 98.69 74 HIS B C 1
ATOM 2253 O O . HIS B 1 74 ? -10.82 1.451 4.051 1 98.69 74 HIS B O 1
ATOM 2259 N N . VAL B 1 75 ? -9.602 0.112 5.336 1 98.44 75 VAL B N 1
ATOM 2260 C CA . VAL B 1 75 ? -10.758 -0.422 6.059 1 98.44 75 VAL B CA 1
ATOM 2261 C C . VAL B 1 75 ? -11.43 0.692 6.855 1 98.44 75 VAL B C 1
ATOM 2263 O O . VAL B 1 75 ? -12.656 0.826 6.836 1 98.44 75 VAL B O 1
ATOM 2266 N N . ILE B 1 76 ? -10.664 1.53 7.496 1 98.44 76 ILE B N 1
ATOM 2267 C CA . ILE B 1 76 ? -11.195 2.648 8.266 1 98.44 76 ILE B CA 1
ATOM 2268 C C . ILE B 1 76 ? -11.953 3.598 7.336 1 98.44 76 ILE B C 1
ATOM 2270 O O . ILE B 1 76 ? -13.062 4.035 7.652 1 98.44 76 ILE B O 1
ATOM 2274 N N . GLY B 1 77 ? -11.32 3.918 6.223 1 97.88 77 GLY B N 1
ATOM 2275 C CA . GLY B 1 77 ? -11.977 4.789 5.258 1 97.88 77 GLY B CA 1
ATOM 2276 C C . GLY B 1 77 ? -13.305 4.254 4.77 1 97.88 77 GLY B C 1
ATOM 2277 O O . GLY B 1 77 ? -14.266 5.012 4.602 1 97.88 77 GLY B O 1
ATOM 2278 N N . LYS B 1 78 ? -13.305 2.938 4.555 1 97 78 LYS B N 1
ATOM 2279 C CA . LYS B 1 78 ? -14.539 2.295 4.109 1 97 78 LYS B CA 1
ATOM 2280 C C . LYS B 1 78 ? -15.625 2.385 5.18 1 97 78 LYS B C 1
ATOM 2282 O O . LYS B 1 78 ? -16.766 2.727 4.883 1 97 78 LYS B O 1
ATOM 2287 N N . ILE B 1 79 ? -15.297 2.121 6.383 1 97.19 79 ILE B N 1
ATOM 2288 C CA . ILE B 1 79 ? -16.266 2.117 7.48 1 97.19 79 ILE B CA 1
ATOM 2289 C C . ILE B 1 79 ? -16.75 3.541 7.738 1 97.19 79 ILE B C 1
ATOM 2291 O O . ILE B 1 79 ? -17.953 3.766 7.922 1 97.19 79 ILE B O 1
ATOM 2295 N N . ALA B 1 80 ? -15.875 4.512 7.695 1 96.75 80 ALA B N 1
ATOM 2296 C CA . ALA B 1 80 ? -16.188 5.895 8.062 1 96.75 80 ALA B CA 1
ATOM 2297 C C . ALA B 1 80 ? -16.797 6.648 6.883 1 96.75 80 ALA B C 1
ATOM 2299 O O . ALA B 1 80 ? -17.359 7.73 7.055 1 96.75 80 ALA B O 1
ATOM 2300 N N . GLY B 1 81 ? -16.625 6.09 5.68 1 95.19 81 GLY B N 1
ATOM 2301 C CA . GLY B 1 81 ? -17.062 6.801 4.492 1 95.19 81 GLY B CA 1
ATOM 2302 C C . GLY B 1 81 ? -16.141 7.938 4.098 1 95.19 81 GLY B C 1
ATOM 2303 O O . GLY B 1 81 ? -16.578 8.938 3.52 1 95.19 81 GLY B O 1
ATOM 2304 N N . THR B 1 82 ? -14.867 7.832 4.438 1 97.25 82 THR B N 1
ATOM 2305 C CA . THR B 1 82 ? -13.906 8.898 4.18 1 97.25 82 THR B CA 1
ATOM 2306 C C . THR B 1 82 ? -12.922 8.492 3.088 1 97.25 82 THR B C 1
ATOM 2308 O O . THR B 1 82 ? -11.875 9.117 2.93 1 97.25 82 THR B O 1
ATOM 2311 N N . ASP B 1 83 ? -13.195 7.434 2.354 1 96.81 83 ASP B N 1
ATOM 2312 C CA . ASP B 1 83 ? -12.273 6.938 1.334 1 96.81 83 ASP B CA 1
ATOM 2313 C C . ASP B 1 83 ? -12.594 7.539 -0.033 1 96.81 83 ASP B C 1
ATOM 2315 O O . ASP B 1 83 ? -11.922 7.234 -1.022 1 96.81 83 ASP B O 1
ATOM 2319 N N . GLY B 1 84 ? -13.508 8.445 -0.133 1 93.88 84 GLY B N 1
ATOM 2320 C CA . GLY B 1 84 ? -13.961 9.031 -1.387 1 93.88 84 GLY B CA 1
ATOM 2321 C C . GLY B 1 84 ? -15.312 8.523 -1.831 1 93.88 84 GLY B C 1
ATOM 2322 O O . GLY B 1 84 ? -15.938 9.094 -2.729 1 93.88 84 GLY B O 1
ATOM 2323 N N . GLY B 1 85 ? -15.75 7.387 -1.191 1 90.62 85 GLY B N 1
ATOM 2324 C CA . GLY B 1 85 ? -17.062 6.832 -1.487 1 90.62 85 GLY B CA 1
ATOM 2325 C C . GLY B 1 85 ? -17.25 6.473 -2.949 1 90.62 85 GLY B C 1
ATOM 2326 O O . GLY B 1 85 ? -16.406 5.789 -3.533 1 90.62 85 GLY B O 1
ATOM 2327 N N . ASP B 1 86 ? -18.359 7.008 -3.482 1 89.94 86 ASP B N 1
ATOM 2328 C CA . ASP B 1 86 ? -18.703 6.621 -4.844 1 89.94 86 ASP B CA 1
ATOM 2329 C C . ASP B 1 86 ? -18 7.5 -5.867 1 89.94 86 ASP B C 1
ATOM 2331 O O . ASP B 1 86 ? -18.031 7.223 -7.066 1 89.94 86 ASP B O 1
ATOM 2335 N N . ASP B 1 87 ? -17.375 8.555 -5.422 1 94.5 87 ASP B N 1
ATOM 2336 C CA . ASP B 1 87 ? -16.562 9.367 -6.32 1 94.5 87 ASP B CA 1
ATOM 2337 C C . ASP B 1 87 ? -15.227 8.703 -6.605 1 94.5 87 ASP B C 1
ATOM 2339 O O . ASP B 1 87 ? -14.305 8.773 -5.789 1 94.5 87 ASP B O 1
ATOM 2343 N N . ILE B 1 88 ? -15.078 8.086 -7.734 1 95.44 88 ILE B N 1
ATOM 2344 C CA . ILE B 1 88 ? -13.93 7.266 -8.094 1 95.44 88 ILE B CA 1
ATOM 2345 C C . ILE B 1 88 ? -12.664 8.125 -8.094 1 95.44 88 ILE B C 1
ATOM 2347 O O . ILE B 1 88 ? -11.586 7.652 -7.719 1 95.44 88 ILE B O 1
ATOM 2351 N N . ALA B 1 89 ? -12.797 9.367 -8.539 1 94.06 89 ALA B N 1
ATOM 2352 C CA . ALA B 1 89 ? -11.641 10.258 -8.57 1 94.06 89 ALA B CA 1
ATOM 2353 C C . ALA B 1 89 ? -11.102 10.508 -7.16 1 94.06 89 ALA B C 1
ATOM 2355 O O . ALA B 1 89 ? -9.898 10.398 -6.922 1 94.06 89 ALA B O 1
ATOM 2356 N N . ASP B 1 90 ? -12.008 10.852 -6.242 1 95.75 90 ASP B N 1
ATOM 2357 C CA . ASP B 1 90 ? -11.602 11.07 -4.855 1 95.75 90 ASP B CA 1
ATOM 2358 C C . ASP B 1 90 ? -11.062 9.781 -4.238 1 95.75 90 ASP B C 1
ATOM 2360 O O . ASP B 1 90 ? -10.094 9.805 -3.479 1 95.75 90 ASP B O 1
ATOM 2364 N N . TYR B 1 91 ? -11.719 8.656 -4.562 1 97.12 91 TYR B N 1
ATOM 2365 C CA . TYR B 1 91 ? -11.25 7.363 -4.082 1 97.12 91 TYR B CA 1
ATOM 2366 C C . TYR B 1 91 ? -9.836 7.078 -4.574 1 97.12 91 TYR B C 1
ATOM 2368 O O . TYR B 1 91 ? -8.977 6.648 -3.797 1 97.12 91 TYR B O 1
ATOM 2376 N N . ALA B 1 92 ? -9.609 7.352 -5.801 1 97.31 92 ALA B N 1
ATOM 2377 C CA . ALA B 1 92 ? -8.312 7.105 -6.418 1 97.31 92 ALA B CA 1
ATOM 2378 C C . ALA B 1 92 ? -7.227 7.965 -5.773 1 97.31 92 ALA B C 1
ATOM 2380 O O . ALA B 1 92 ? -6.152 7.465 -5.426 1 97.31 92 ALA B O 1
ATOM 2381 N N . VAL B 1 93 ? -7.52 9.211 -5.602 1 96.56 93 VAL B N 1
ATOM 2382 C CA . VAL B 1 93 ? -6.535 10.125 -5.023 1 96.56 93 VAL B CA 1
ATOM 2383 C C . VAL B 1 93 ? -6.227 9.711 -3.588 1 96.56 93 VAL B C 1
ATOM 2385 O O . VAL B 1 93 ? -5.059 9.672 -3.186 1 96.56 93 VAL B O 1
ATOM 2388 N N . SER B 1 94 ? -7.254 9.391 -2.855 1 97.56 94 SER B N 1
ATOM 2389 C CA . SER B 1 94 ? -7.055 8.93 -1.485 1 97.56 94 SER B CA 1
ATOM 2390 C C . SER B 1 94 ? -6.16 7.695 -1.442 1 97.56 94 SER B C 1
ATOM 2392 O O . SER B 1 94 ? -5.23 7.625 -0.636 1 97.56 94 SER B O 1
ATOM 2394 N N . SER B 1 95 ? -6.402 6.754 -2.314 1 98.19 95 SER B N 1
ATOM 2395 C CA . SER B 1 95 ? -5.613 5.527 -2.375 1 98.19 95 SER B CA 1
ATOM 2396 C C . SER B 1 95 ? -4.172 5.816 -2.791 1 98.19 95 SER B C 1
ATOM 2398 O O . SER B 1 95 ? -3.236 5.211 -2.268 1 98.19 95 SER B O 1
ATOM 2400 N N . MET B 1 96 ? -3.969 6.73 -3.711 1 97.88 96 MET B N 1
ATOM 2401 C CA . MET B 1 96 ? -2.627 7.117 -4.137 1 97.88 96 MET B CA 1
ATOM 2402 C C . MET B 1 96 ? -1.844 7.73 -2.98 1 97.88 96 MET B C 1
ATOM 2404 O O . MET B 1 96 ? -0.651 7.465 -2.822 1 97.88 96 MET B O 1
ATOM 2408 N N . LEU B 1 97 ? -2.537 8.547 -2.221 1 97.94 97 LEU B N 1
ATOM 2409 C CA . LEU B 1 97 ? -1.876 9.195 -1.094 1 97.94 97 LEU B CA 1
ATOM 2410 C C . LEU B 1 97 ? -1.412 8.164 -0.068 1 97.94 97 LEU B C 1
ATOM 2412 O O . LEU B 1 97 ? -0.313 8.281 0.479 1 97.94 97 LEU B O 1
ATOM 2416 N N . ILE B 1 98 ? -2.258 7.145 0.181 1 98.62 98 ILE B N 1
ATOM 2417 C CA . ILE B 1 98 ? -1.875 6.074 1.095 1 98.62 98 ILE B CA 1
ATOM 2418 C C . ILE B 1 98 ? -0.631 5.363 0.564 1 98.62 98 ILE B C 1
ATOM 2420 O O . ILE B 1 98 ? 0.343 5.172 1.297 1 98.62 98 ILE B O 1
ATOM 2424 N N . SER B 1 99 ? -0.674 5.035 -0.663 1 98.12 99 SER B N 1
ATOM 2425 C CA . SER B 1 99 ? 0.446 4.316 -1.261 1 98.12 99 SER B CA 1
ATOM 2426 C C . SER B 1 99 ? 1.708 5.172 -1.276 1 98.12 99 SER B C 1
ATOM 2428 O O . SER B 1 99 ? 2.803 4.676 -0.998 1 98.12 99 SER B O 1
ATOM 2430 N N . GLU B 1 100 ? 1.595 6.453 -1.67 1 96.88 100 GLU B N 1
ATOM 2431 C CA . GLU B 1 100 ? 2.744 7.355 -1.676 1 96.88 100 GLU B CA 1
ATOM 2432 C C . GLU B 1 100 ? 3.338 7.5 -0.277 1 96.88 100 GLU B C 1
ATOM 2434 O O . GLU B 1 100 ? 4.559 7.57 -0.12 1 96.88 100 GLU B O 1
ATOM 2439 N N . THR B 1 101 ? 2.496 7.574 0.693 1 97.69 101 THR B N 1
ATOM 2440 C CA . THR B 1 101 ? 2.951 7.648 2.078 1 97.69 101 THR B CA 1
ATOM 2441 C C . THR B 1 101 ? 3.795 6.426 2.436 1 97.69 101 THR B C 1
ATOM 2443 O O . THR B 1 101 ? 4.836 6.555 3.082 1 97.69 101 THR B O 1
ATOM 2446 N N . GLU B 1 102 ? 3.348 5.238 2.01 1 96.94 102 GLU B N 1
ATOM 2447 C CA . GLU B 1 102 ? 4.121 4.023 2.258 1 96.94 102 GLU B CA 1
ATOM 2448 C C . GLU B 1 102 ? 5.504 4.109 1.621 1 96.94 102 GLU B C 1
ATOM 2450 O O . GLU B 1 102 ? 6.484 3.615 2.182 1 96.94 102 GLU B O 1
ATOM 2455 N N . ASP B 1 103 ? 5.594 4.734 0.461 1 94.12 103 ASP B N 1
ATOM 2456 C CA . ASP B 1 103 ? 6.895 4.926 -0.181 1 94.12 103 ASP B CA 1
ATOM 2457 C C . ASP B 1 103 ? 7.781 5.855 0.643 1 94.12 103 ASP B C 1
ATOM 2459 O O . ASP B 1 103 ? 8.992 5.648 0.728 1 94.12 103 ASP B O 1
ATOM 2463 N N . ILE B 1 104 ? 7.203 6.863 1.218 1 94.06 104 ILE B N 1
ATOM 2464 C CA . ILE B 1 104 ? 7.961 7.789 2.053 1 94.06 104 ILE B CA 1
ATOM 2465 C C . ILE B 1 104 ? 8.461 7.062 3.299 1 94.06 104 ILE B C 1
ATOM 2467 O O . ILE B 1 104 ? 9.617 7.23 3.697 1 94.06 104 ILE B O 1
ATOM 2471 N N . TYR B 1 105 ? 7.625 6.211 3.9 1 92.5 105 TYR B N 1
ATOM 2472 C CA . TYR B 1 105 ? 8.047 5.418 5.051 1 92.5 105 TYR B CA 1
ATOM 2473 C C . TYR B 1 105 ? 9.219 4.52 4.691 1 92.5 105 TYR B C 1
ATOM 2475 O O . TYR B 1 105 ? 10.125 4.312 5.508 1 92.5 105 TYR B O 1
ATOM 2483 N N . LYS B 1 106 ? 9.156 3.969 3.537 1 87.62 106 LYS B N 1
ATOM 2484 C CA . LYS B 1 106 ? 10.242 3.104 3.092 1 87.62 106 LYS B CA 1
ATOM 2485 C C . LYS B 1 106 ? 11.562 3.875 3.004 1 87.62 106 L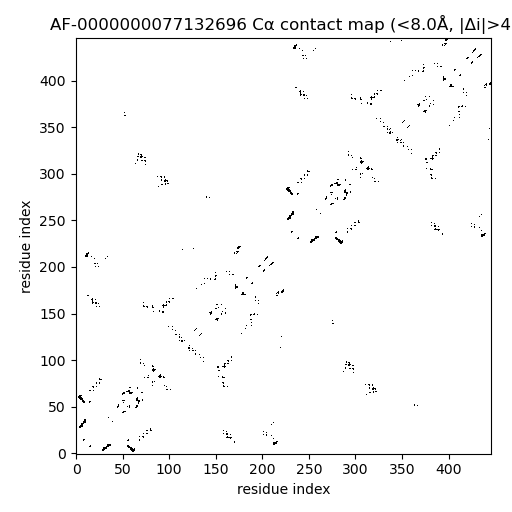YS B C 1
ATOM 2487 O O . LYS B 1 106 ? 12.602 3.385 3.443 1 87.62 106 LYS B O 1
ATOM 2492 N N . ASP B 1 107 ? 11.539 5.039 2.461 1 85.12 107 ASP B N 1
ATOM 2493 C CA . ASP B 1 107 ? 12.742 5.859 2.35 1 85.12 107 ASP B CA 1
ATOM 2494 C C . ASP B 1 107 ? 13.242 6.293 3.727 1 85.12 107 ASP B C 1
ATOM 2496 O O . ASP B 1 107 ? 14.445 6.352 3.965 1 85.12 107 ASP B O 1
ATOM 2500 N N . LEU B 1 108 ? 12.32 6.594 4.559 1 83.88 108 LEU B N 1
ATOM 2501 C CA . LEU B 1 108 ? 12.672 6.945 5.93 1 83.88 108 LEU B CA 1
ATOM 2502 C C . LEU B 1 108 ? 13.375 5.785 6.629 1 83.88 108 LEU B C 1
ATOM 2504 O O . LEU B 1 108 ? 14.398 5.98 7.285 1 83.88 108 LEU B O 1
ATOM 2508 N N . ALA B 1 109 ? 12.836 4.574 6.492 1 79.5 109 ALA B N 1
ATOM 2509 C CA . ALA B 1 109 ? 13.406 3.385 7.121 1 79.5 109 ALA B CA 1
ATOM 2510 C C . ALA B 1 109 ? 14.797 3.09 6.578 1 79.5 109 ALA B C 1
ATOM 2512 O O . ALA B 1 109 ? 15.688 2.678 7.324 1 79.5 109 ALA B O 1
ATOM 2513 N N . LYS B 1 110 ? 14.93 3.264 5.316 1 74.88 110 LYS B N 1
ATOM 2514 C CA . LYS B 1 110 ? 16.25 3.084 4.707 1 74.88 110 LYS B CA 1
ATOM 2515 C C . LYS B 1 110 ? 17.266 4.039 5.312 1 74.88 110 LYS B C 1
ATOM 2517 O O . LYS B 1 110 ? 18.406 3.652 5.57 1 74.88 110 LYS B O 1
ATOM 2522 N N . GLY B 1 111 ? 16.828 5.223 5.531 1 70.5 111 GLY B N 1
ATOM 2523 C CA . GLY B 1 111 ? 17.719 6.207 6.129 1 70.5 111 GLY B CA 1
ATOM 2524 C C . GLY B 1 111 ? 18.031 5.926 7.586 1 70.5 111 GLY B C 1
ATOM 2525 O O . GLY B 1 111 ? 19.156 6.172 8.047 1 70.5 111 GLY B O 1
ATOM 2526 N N . ALA B 1 112 ? 17.062 5.355 8.289 1 68.75 112 ALA B N 1
ATOM 2527 C CA . ALA B 1 112 ? 17.234 5.059 9.703 1 68.75 112 ALA B CA 1
ATOM 2528 C C . ALA B 1 112 ? 18.141 3.85 9.906 1 68.75 112 ALA B C 1
ATOM 2530 O O . ALA B 1 112 ? 18.969 3.832 10.82 1 68.75 112 ALA B O 1
ATOM 2531 N N . VAL B 1 113 ? 17.906 2.721 9.148 1 59.09 113 VAL B N 1
ATOM 2532 C CA . VAL B 1 113 ? 18.719 1.516 9.25 1 59.09 113 VAL B CA 1
ATOM 2533 C C . VAL B 1 113 ? 20.172 1.843 8.898 1 59.09 113 VAL B C 1
ATOM 2535 O O . VAL B 1 113 ? 21.094 1.362 9.555 1 59.09 113 VAL B O 1
ATOM 2538 N N . THR B 1 114 ? 20.297 2.557 7.832 1 51.03 114 THR B N 1
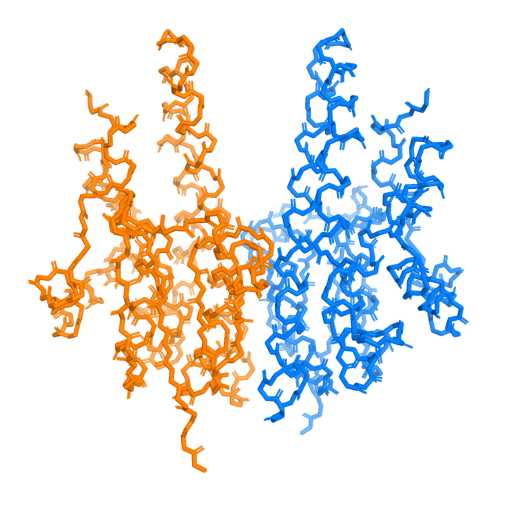ATOM 2539 C CA . THR B 1 114 ? 21.641 2.965 7.457 1 51.03 114 THR B CA 1
ATOM 2540 C C . THR B 1 114 ? 22.312 3.729 8.594 1 51.03 114 THR B C 1
ATOM 2542 O O . THR B 1 114 ? 23.531 3.689 8.742 1 51.03 114 THR B O 1
ATOM 2545 N N . GLN B 1 115 ? 21.562 4.234 9.367 1 45.53 115 GLN B N 1
ATOM 2546 C CA . GLN B 1 115 ? 22.094 4.973 10.508 1 45.53 115 GLN B CA 1
ATOM 2547 C C . GLN B 1 115 ? 22.625 4.02 11.578 1 45.53 115 GLN B C 1
ATOM 2549 O O . GLN B 1 115 ? 23.484 4.395 12.375 1 45.53 115 GLN B O 1
ATOM 2554 N N . PHE B 1 116 ? 22.062 2.834 11.602 1 48.28 116 PHE B N 1
ATOM 2555 C CA . PHE B 1 116 ? 22.562 1.87 12.578 1 48.28 116 PHE B CA 1
ATOM 2556 C C . PHE B 1 116 ? 23.844 1.218 12.086 1 48.28 116 PHE B C 1
ATOM 2558 O O . PHE B 1 116 ? 24.5 0.496 12.836 1 48.28 116 PHE B O 1
ATOM 2565 N N . LYS B 1 117 ? 24.109 1.513 10.781 1 52.16 117 LYS B N 1
ATOM 2566 C CA . LYS B 1 117 ? 25.438 1.136 10.281 1 52.16 117 LYS B CA 1
ATOM 2567 C C . LYS B 1 117 ? 26.5 2.111 10.773 1 52.16 117 LYS B C 1
ATOM 2569 O O . LYS B 1 117 ? 26.188 3.123 11.398 1 52.16 117 LYS B O 1
ATOM 2574 N N . GLU B 1 118 ? 27.734 1.855 10.688 1 50.91 118 GLU B N 1
ATOM 2575 C CA . GLU B 1 118 ? 28.812 2.715 11.148 1 50.91 118 GLU B CA 1
ATOM 2576 C C . GLU B 1 118 ? 28.562 4.172 10.781 1 50.91 118 GLU B C 1
ATOM 2578 O O . GLU B 1 118 ? 28.031 4.461 9.703 1 50.91 118 GLU B O 1
ATOM 2583 N N . LEU B 1 119 ? 28.641 5.109 11.773 1 49.66 119 LEU B N 1
ATOM 2584 C CA . LEU B 1 119 ? 28.312 6.531 11.812 1 49.66 119 LEU B CA 1
ATOM 2585 C C . LEU B 1 119 ? 28.766 7.23 10.539 1 49.66 119 LEU B C 1
ATOM 2587 O O . LEU B 1 119 ? 28.078 8.125 10.039 1 49.66 119 LEU B O 1
ATOM 2591 N N . GLY B 1 120 ? 29.953 7.035 10.062 1 49.94 120 GLY B N 1
ATOM 2592 C CA . GLY B 1 120 ? 30.516 7.715 8.906 1 49.94 120 GLY B CA 1
ATOM 2593 C C . GLY B 1 120 ? 29.688 7.539 7.652 1 49.94 120 GLY B C 1
ATOM 2594 O O . GLY B 1 120 ? 29.422 8.508 6.934 1 49.94 120 GLY B O 1
ATOM 2595 N N . ASP B 1 121 ? 29.281 6.379 7.336 1 54.31 121 ASP B N 1
ATOM 2596 C CA . ASP B 1 121 ? 28.562 5.996 6.117 1 54.31 121 ASP B CA 1
ATOM 2597 C C . ASP B 1 121 ? 27.109 6.465 6.16 1 54.31 121 ASP B C 1
ATOM 2599 O O . ASP B 1 121 ? 26.531 6.793 5.125 1 54.31 121 ASP B O 1
ATOM 2603 N N . ARG B 1 122 ? 26.766 7.082 7.27 1 57.91 122 ARG B N 1
ATOM 2604 C CA . ARG B 1 122 ? 25.375 7.465 7.527 1 57.91 122 ARG B CA 1
ATOM 2605 C C . ARG B 1 122 ? 25.109 8.891 7.062 1 57.91 122 ARG B C 1
ATOM 2607 O O . ARG B 1 122 ? 24 9.203 6.621 1 57.91 122 ARG B O 1
ATOM 2614 N N . ALA B 1 123 ? 26.094 9.516 7.258 1 62.28 123 ALA B N 1
ATOM 2615 C CA . ALA B 1 123 ? 25.922 10.938 7.004 1 62.28 123 ALA B CA 1
ATOM 2616 C C . ALA B 1 123 ? 25.547 11.195 5.547 1 62.28 123 ALA B C 1
ATOM 2618 O O . ALA B 1 123 ? 24.688 12.031 5.258 1 62.28 123 ALA B O 1
ATOM 2619 N N . GLU B 1 124 ? 26.094 10.406 4.73 1 65.06 124 GLU B N 1
ATOM 2620 C CA . GLU B 1 124 ? 25.828 10.602 3.309 1 65.06 124 GLU B CA 1
ATOM 2621 C C . GLU B 1 124 ? 24.422 10.117 2.938 1 65.06 124 GLU B C 1
ATOM 2623 O O . GLU B 1 124 ? 23.734 10.758 2.137 1 65.06 124 GLU B O 1
ATOM 2628 N N . ASP B 1 125 ? 23.953 9.109 3.605 1 68.25 125 ASP B N 1
ATOM 2629 C CA . ASP B 1 125 ? 22.625 8.57 3.33 1 68.25 125 ASP B CA 1
ATOM 2630 C C . ASP B 1 125 ? 21.531 9.508 3.852 1 68.25 125 ASP B C 1
ATOM 2632 O O . ASP B 1 125 ? 20.516 9.719 3.188 1 68.25 125 ASP B O 1
ATOM 2636 N N . ASN B 1 126 ? 21.891 10.07 4.945 1 71.5 126 ASN B N 1
ATOM 2637 C CA . ASN B 1 126 ? 20.953 11.023 5.527 1 71.5 126 ASN B CA 1
ATOM 2638 C C . ASN B 1 126 ? 20.828 12.281 4.68 1 71.5 126 ASN B C 1
ATOM 2640 O O . ASN B 1 126 ? 19.734 12.789 4.457 1 71.5 126 ASN B O 1
ATOM 2644 N N . LYS B 1 127 ? 22 12.648 4.23 1 70.88 127 LYS B N 1
ATOM 2645 C CA . LYS B 1 127 ? 22.016 13.836 3.381 1 70.88 127 LYS B CA 1
ATOM 2646 C C . LYS B 1 127 ? 21.234 13.594 2.092 1 70.88 127 LYS B C 1
ATOM 2648 O O . LYS B 1 127 ? 20.469 14.453 1.647 1 70.88 127 LYS B O 1
ATOM 2653 N N . ALA B 1 128 ? 21.391 12.445 1.563 1 75.19 128 ALA B N 1
ATOM 2654 C CA . ALA B 1 128 ? 20.703 12.102 0.323 1 75.19 128 ALA B CA 1
ATOM 2655 C C . ALA B 1 128 ? 19.203 12 0.548 1 75.19 128 ALA B C 1
ATOM 2657 O O . ALA B 1 128 ? 18.406 12.391 -0.312 1 75.19 128 ALA B O 1
ATOM 2658 N N . MET B 1 129 ? 18.828 11.57 1.66 1 79.31 129 MET B N 1
ATOM 2659 C CA . MET B 1 129 ? 17.406 11.453 1.983 1 79.31 129 MET B CA 1
ATOM 2660 C C . MET B 1 129 ? 16.766 12.828 2.072 1 79.31 129 MET B C 1
ATOM 2662 O O . MET B 1 129 ? 15.727 13.07 1.446 1 79.31 129 MET B O 1
ATOM 2666 N N . TRP B 1 130 ? 17.453 13.727 2.73 1 77.81 130 TRP B N 1
ATOM 2667 C CA . TRP B 1 130 ? 16.922 15.07 2.949 1 77.81 130 TRP B CA 1
ATOM 2668 C C . TRP B 1 130 ? 17 15.898 1.672 1 77.81 130 TRP B C 1
ATOM 2670 O O . TRP B 1 130 ? 16.078 16.672 1.368 1 77.81 130 TRP B O 1
ATOM 2680 N N . ALA B 1 131 ? 18.062 15.664 0.986 1 78.69 131 ALA B N 1
ATOM 2681 C CA . ALA B 1 131 ? 18.328 16.547 -0.143 1 78.69 131 ALA B CA 1
ATOM 2682 C C . ALA B 1 131 ? 17.656 16.031 -1.414 1 78.69 131 ALA B C 1
ATOM 2684 O O . ALA B 1 131 ? 17.391 16.812 -2.334 1 78.69 131 ALA B O 1
ATOM 2685 N N . GLU B 1 132 ? 17.312 14.766 -1.381 1 84.19 132 GLU B N 1
ATOM 2686 C CA . GLU B 1 132 ? 16.875 14.211 -2.656 1 84.19 132 GLU B CA 1
ATOM 2687 C C . GLU B 1 132 ? 15.547 13.469 -2.506 1 84.19 132 GLU B C 1
ATOM 2689 O O . GLU B 1 132 ? 14.539 13.852 -3.105 1 84.19 132 GLU B O 1
ATOM 2694 N N . ALA B 1 133 ? 15.523 12.547 -1.651 1 84.31 133 ALA B N 1
ATOM 2695 C CA . ALA B 1 133 ? 14.375 11.641 -1.622 1 84.31 133 ALA B CA 1
ATOM 2696 C C . ALA B 1 133 ? 13.109 12.375 -1.194 1 84.31 133 ALA B C 1
ATOM 2698 O O . ALA B 1 133 ? 12.102 12.344 -1.898 1 84.31 133 ALA B O 1
ATOM 2699 N N . PHE B 1 134 ? 13.172 13.109 -0.129 1 89.62 134 PHE B N 1
ATOM 2700 C CA . PHE B 1 134 ? 11.984 13.766 0.407 1 89.62 134 PHE B CA 1
ATOM 2701 C C . PHE B 1 134 ? 11.5 14.859 -0.535 1 89.62 134 PHE B C 1
ATOM 2703 O O . PHE B 1 134 ? 10.32 14.891 -0.9 1 89.62 134 PHE B O 1
ATOM 2710 N N . PRO B 1 135 ? 12.43 15.695 -1.041 1 91.94 135 PRO B N 1
ATOM 2711 C CA . PRO B 1 135 ? 11.961 16.734 -1.966 1 91.94 135 PRO B CA 1
ATOM 2712 C C . PRO B 1 135 ? 11.312 16.156 -3.219 1 91.94 135 PRO B C 1
ATOM 2714 O O . PRO B 1 135 ? 10.383 16.75 -3.768 1 91.94 135 PRO B O 1
ATOM 2717 N N . LYS B 1 136 ? 11.773 15.047 -3.654 1 91.88 136 LYS B N 1
ATOM 2718 C CA . LYS B 1 136 ? 11.156 14.398 -4.812 1 91.88 136 LYS B CA 1
ATOM 2719 C C . LYS B 1 136 ? 9.711 14 -4.516 1 91.88 136 LYS B C 1
ATOM 2721 O O . LYS B 1 136 ? 8.812 14.266 -5.312 1 91.88 136 LYS B O 1
ATOM 2726 N N . HIS B 1 137 ? 9.484 13.344 -3.42 1 94.81 137 HIS B N 1
ATOM 2727 C CA . HIS B 1 137 ? 8.125 13.008 -3.006 1 94.81 137 HIS B CA 1
ATOM 2728 C C . HIS B 1 137 ? 7.258 14.25 -2.889 1 94.81 137 HIS B C 1
ATOM 2730 O O . HIS B 1 137 ? 6.125 14.266 -3.373 1 94.81 137 HIS B O 1
ATOM 2736 N N . TYR B 1 138 ? 7.809 15.289 -2.256 1 95.81 138 TYR B N 1
ATOM 2737 C CA . TYR B 1 138 ? 7.039 16.5 -1.98 1 95.81 138 TYR B CA 1
ATOM 2738 C C . TYR B 1 138 ? 6.672 17.219 -3.273 1 95.81 138 TYR B C 1
ATOM 2740 O O . TYR B 1 138 ? 5.578 17.781 -3.393 1 95.81 138 TYR B O 1
ATOM 2748 N N . ALA B 1 139 ? 7.578 17.203 -4.227 1 93.38 139 ALA B N 1
ATOM 2749 C CA . ALA B 1 139 ? 7.301 17.828 -5.516 1 93.38 139 ALA B CA 1
ATOM 2750 C C . ALA B 1 139 ? 6.133 17.156 -6.223 1 93.38 139 ALA B C 1
ATOM 2752 O O . ALA B 1 139 ? 5.281 17.828 -6.809 1 93.38 139 ALA B O 1
ATOM 2753 N N . MET B 1 140 ? 6.086 15.914 -6.129 1 92 140 MET B N 1
ATOM 2754 C CA . MET B 1 140 ? 5.008 15.156 -6.754 1 92 140 MET B CA 1
ATOM 2755 C C . MET B 1 140 ? 3.684 15.398 -6.043 1 92 140 MET B C 1
ATOM 2757 O O . MET B 1 140 ? 2.65 15.586 -6.688 1 92 140 MET B O 1
ATOM 2761 N N . LEU B 1 141 ? 3.73 15.414 -4.75 1 95.56 141 LEU B N 1
ATOM 2762 C CA . LEU B 1 141 ? 2.535 15.688 -3.963 1 95.56 141 LEU B CA 1
ATOM 2763 C C . LEU B 1 141 ? 2.043 17.109 -4.207 1 95.56 141 LEU B C 1
ATOM 2765 O O . LEU B 1 141 ? 0.836 17.359 -4.285 1 95.56 141 LEU B O 1
ATOM 2769 N N . GLU B 1 142 ? 2.973 18.047 -4.348 1 94.62 142 GLU B N 1
ATOM 2770 C CA . GLU B 1 142 ? 2.646 19.438 -4.645 1 94.62 142 GLU B CA 1
ATOM 2771 C C . GLU B 1 142 ? 1.823 19.547 -5.922 1 94.62 142 GLU B C 1
ATOM 2773 O O . GLU B 1 142 ? 0.866 20.328 -5.984 1 94.62 142 GLU B O 1
ATOM 2778 N N . LYS B 1 143 ? 2.162 18.734 -6.863 1 90 143 LYS B N 1
ATOM 2779 C CA . LYS B 1 143 ? 1.476 18.734 -8.156 1 90 143 LYS B CA 1
ATOM 2780 C C . LYS B 1 143 ? 0.068 18.156 -8.031 1 90 143 LYS B C 1
ATOM 2782 O O . LYS B 1 143 ? -0.827 18.531 -8.797 1 90 143 LYS B O 1
ATOM 2787 N N . LEU B 1 144 ? -0.099 17.328 -7.066 1 91.81 144 LEU B N 1
ATOM 2788 C CA . LEU B 1 144 ? -1.36 16.609 -6.934 1 91.81 144 LEU B CA 1
ATOM 2789 C C . LEU B 1 144 ? -2.381 17.438 -6.16 1 91.81 144 LEU B C 1
ATOM 2791 O O . LEU B 1 144 ? -3.58 17.156 -6.211 1 91.81 144 LEU B O 1
ATOM 2795 N N . VAL B 1 145 ? -1.909 18.406 -5.34 1 91.31 145 VAL B N 1
ATOM 2796 C CA . VAL B 1 145 ? -2.84 19.25 -4.598 1 91.31 145 VAL B CA 1
ATOM 2797 C C . VAL B 1 145 ? -3.75 19.984 -5.57 1 91.31 145 VAL B C 1
ATOM 2799 O O . VAL B 1 145 ? -3.293 20.484 -6.602 1 91.31 145 VAL B O 1
ATOM 2802 N N . VAL B 1 146 ? -5.047 19.938 -5.363 1 79 146 VAL B N 1
ATOM 2803 C CA . VAL B 1 146 ? -6.027 20.609 -6.207 1 79 146 VAL B CA 1
ATOM 2804 C C . VAL B 1 146 ? -5.613 22.062 -6.422 1 79 146 VAL B C 1
ATOM 2806 O O . VAL B 1 146 ? -5.129 22.719 -5.5 1 79 146 VAL B O 1
ATOM 2809 N N . ALA B 1 147 ? -5.93 22.375 -7.602 1 66.94 147 ALA B N 1
ATOM 2810 C CA . ALA B 1 147 ? -5.516 23.719 -8 1 66.94 147 ALA B CA 1
ATOM 2811 C C . ALA B 1 147 ? -6.203 24.781 -7.148 1 66.94 147 ALA B C 1
ATOM 2813 O O . ALA B 1 147 ? -7.43 24.781 -7.016 1 66.94 147 ALA B O 1
ATOM 2814 N N . GLY B 1 148 ? -5.355 25.578 -6.656 1 65.5 148 GLY B N 1
ATOM 2815 C CA . GLY B 1 148 ? -5.816 26.719 -5.883 1 65.5 148 GLY B CA 1
ATOM 2816 C C . GLY B 1 148 ? -6.223 26.359 -4.465 1 65.5 148 GLY B C 1
ATOM 2817 O O . GLY B 1 148 ? -6.719 27.203 -3.719 1 65.5 148 GLY B O 1
ATOM 2818 N N . GLY B 1 149 ? -5.918 25.078 -4.191 1 76.88 149 GLY B N 1
ATOM 2819 C CA . GLY B 1 149 ? -6.445 24.734 -2.877 1 76.88 149 GLY B CA 1
ATOM 2820 C C . GLY B 1 149 ? -5.414 24.109 -1.966 1 76.88 149 GLY B C 1
ATOM 2821 O O . GLY B 1 149 ? -4.219 24.375 -2.088 1 76.88 149 GLY B O 1
ATOM 2822 N N . ASP B 1 150 ? -5.793 23.594 -0.916 1 86.75 150 ASP B N 1
ATOM 2823 C CA . ASP B 1 150 ? -5.012 22.969 0.146 1 86.75 150 ASP B CA 1
ATOM 2824 C C . ASP B 1 150 ? -5.516 21.562 0.441 1 86.75 150 ASP B C 1
ATOM 2826 O O . ASP B 1 150 ? -5.414 21.078 1.572 1 86.75 150 ASP B O 1
ATOM 2830 N N . ALA B 1 151 ? -6.188 21.016 -0.613 1 93.69 151 ALA B N 1
ATOM 2831 C CA . ALA B 1 151 ? -6.742 19.672 -0.46 1 93.69 151 ALA B CA 1
ATOM 2832 C C . ALA B 1 151 ? -6.395 18.797 -1.659 1 93.69 151 ALA B C 1
ATOM 2834 O O . ALA B 1 151 ? -6.074 19.297 -2.736 1 93.69 151 ALA B O 1
ATOM 2835 N N . PHE B 1 152 ? -6.359 17.562 -1.416 1 95.94 152 PHE B N 1
ATOM 2836 C CA . PHE B 1 152 ? -6.102 16.609 -2.492 1 95.94 152 PHE B CA 1
ATOM 2837 C C . PHE B 1 152 ? -7.406 16.094 -3.084 1 95.94 152 PHE B C 1
ATOM 2839 O O . PHE B 1 152 ? -7.465 15.742 -4.266 1 95.94 152 PHE B O 1
ATOM 2846 N N . THR B 1 153 ? -8.422 15.961 -2.242 1 94.25 153 THR B N 1
ATOM 2847 C CA . THR B 1 153 ? -9.734 15.484 -2.668 1 94.25 153 THR B CA 1
ATOM 2848 C C . THR B 1 153 ? -10.742 16.625 -2.676 1 94.25 153 THR B C 1
ATOM 2850 O O . THR B 1 153 ? -10.453 17.719 -2.207 1 94.25 153 THR B O 1
ATOM 2853 N N . SER B 1 154 ? -11.914 16.344 -3.178 1 90.31 154 SER B N 1
ATOM 2854 C CA . SER B 1 154 ? -12.945 17.359 -3.291 1 90.31 154 SER B CA 1
ATOM 2855 C C . SER B 1 154 ? -13.445 17.797 -1.919 1 90.31 154 SER B C 1
ATOM 2857 O O . SER B 1 154 ? -13.867 18.938 -1.74 1 90.31 154 SER B O 1
ATOM 2859 N N . THR B 1 155 ? -13.328 16.922 -0.941 1 84.12 155 THR B N 1
ATOM 2860 C CA . THR B 1 155 ? -13.844 17.234 0.388 1 84.12 155 THR B CA 1
ATOM 2861 C C . THR B 1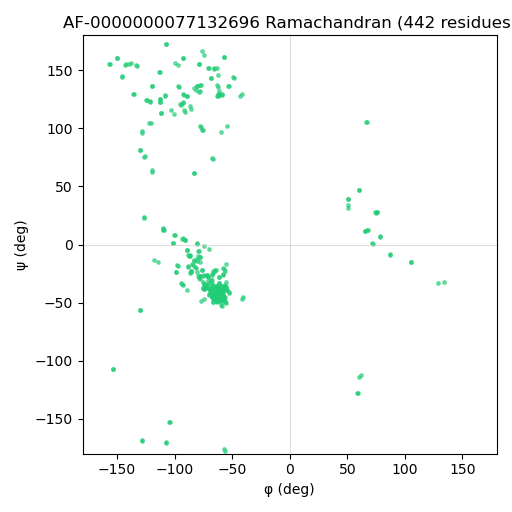 155 ? -12.734 17.75 1.297 1 84.12 155 THR B C 1
ATOM 2863 O O . THR B 1 155 ? -13 18.375 2.32 1 84.12 155 THR B O 1
ATOM 2866 N N . GLY B 1 156 ? -11.539 17.484 0.926 1 84.69 156 GLY B N 1
ATOM 2867 C CA . GLY B 1 156 ? -10.391 17.859 1.745 1 84.69 156 GLY B CA 1
ATOM 2868 C C . GLY B 1 156 ? -10.258 17.016 2.994 1 84.69 156 GLY B C 1
ATOM 2869 O O . GLY B 1 156 ? -9.414 17.281 3.85 1 84.69 156 GLY B O 1
ATOM 2870 N N . VAL B 1 157 ? -11.164 16.094 3.133 1 86.06 157 VAL B N 1
ATOM 2871 C CA . VAL B 1 157 ? -11.172 15.188 4.281 1 86.06 157 VAL B CA 1
ATOM 2872 C C . VAL B 1 157 ? -11.25 13.742 3.809 1 86.06 157 VAL B C 1
ATOM 2874 O O . VAL B 1 157 ? -12.32 13.266 3.428 1 86.06 157 VAL B O 1
ATOM 2877 N N . SER B 1 158 ? -10.133 13.117 3.713 1 95.81 158 SER B N 1
ATOM 2878 C CA . SER B 1 158 ? -10.102 11.711 3.326 1 95.81 158 SER B CA 1
ATOM 2879 C C . SER B 1 158 ? -9.094 10.93 4.164 1 95.81 158 SER B C 1
ATOM 2881 O O . SER B 1 158 ? -8.156 11.5 4.711 1 95.81 158 SER B O 1
ATOM 2883 N N . VAL B 1 159 ? -9.289 9.648 4.277 1 98.06 159 VAL B N 1
ATOM 2884 C CA . VAL B 1 159 ? -8.359 8.781 4.988 1 98.06 159 VAL B CA 1
ATOM 2885 C C . VAL B 1 159 ? -6.965 8.914 4.383 1 98.06 159 VAL B C 1
ATOM 2887 O O . VAL B 1 159 ? -5.961 8.883 5.098 1 98.06 159 VAL B O 1
ATOM 2890 N N . GLY B 1 160 ? -6.891 9.055 3.037 1 98.38 160 GLY B N 1
ATOM 2891 C CA . GLY B 1 160 ? -5.602 9.234 2.391 1 98.38 160 GLY B CA 1
ATOM 2892 C C . GLY B 1 160 ? -4.887 10.508 2.824 1 98.38 160 GLY B C 1
ATOM 2893 O O . GLY B 1 160 ? -3.666 10.508 2.994 1 98.38 160 GLY B O 1
ATOM 2894 N N . GLU B 1 161 ? -5.617 11.609 2.986 1 98.06 161 GLU B N 1
ATOM 2895 C CA . GLU B 1 161 ? -5.031 12.875 3.404 1 98.06 161 GLU B CA 1
ATOM 2896 C C . GLU B 1 161 ? -4.52 12.805 4.84 1 98.06 161 GLU B C 1
ATOM 2898 O O . GLU B 1 161 ? -3.436 13.305 5.145 1 98.06 161 GLU B O 1
ATOM 2903 N N . PHE B 1 162 ? -5.285 12.188 5.707 1 98 162 PHE B N 1
ATOM 2904 C CA . PHE B 1 162 ? -4.852 12.07 7.094 1 98 162 PHE B CA 1
ATOM 2905 C C . PHE B 1 162 ? -3.664 11.125 7.215 1 98 162 PHE B C 1
ATOM 2907 O O . PHE B 1 162 ? -2.766 11.352 8.023 1 98 162 PHE B O 1
ATOM 2914 N N . TYR B 1 163 ? -3.689 10.062 6.426 1 98.56 163 TYR B N 1
ATOM 2915 C CA . TYR B 1 163 ? -2.572 9.125 6.336 1 98.56 163 TYR B CA 1
ATOM 2916 C C . TYR B 1 163 ? -1.297 9.844 5.906 1 98.56 163 TYR B C 1
ATOM 2918 O O . TYR B 1 163 ? -0.255 9.711 6.551 1 98.56 163 TYR B O 1
ATOM 2926 N N . LEU B 1 164 ? -1.411 10.648 4.879 1 98.19 164 LEU B N 1
ATOM 2927 C CA . LEU B 1 164 ? -0.281 11.414 4.355 1 98.19 164 LEU B CA 1
ATOM 2928 C C . LEU B 1 164 ? 0.189 12.445 5.371 1 98.19 164 LEU B C 1
ATOM 2930 O O . LEU B 1 164 ? 1.393 12.602 5.598 1 98.19 164 LEU B O 1
ATOM 2934 N N . TRP B 1 165 ? -0.738 13.141 5.973 1 97.81 165 TRP B N 1
ATOM 2935 C CA . TRP B 1 165 ? -0.365 14.18 6.93 1 97.81 165 TRP B CA 1
ATOM 2936 C C . TRP B 1 165 ? 0.538 13.617 8.023 1 97.81 165 TRP B C 1
ATOM 2938 O O . TRP B 1 165 ? 1.479 14.281 8.461 1 97.81 165 TRP B O 1
ATOM 2948 N N . SER B 1 166 ? 0.254 12.438 8.445 1 96.38 166 SER B N 1
ATOM 2949 C CA . SER B 1 166 ? 0.953 11.805 9.562 1 96.38 166 SER B CA 1
ATOM 2950 C C . SER B 1 166 ? 2.443 11.664 9.273 1 96.38 166 SER B C 1
ATOM 2952 O O . SER B 1 166 ? 3.277 11.922 10.141 1 96.38 166 SER B O 1
ATOM 2954 N N . ILE B 1 167 ? 2.777 11.25 8.055 1 95.75 167 ILE B N 1
ATOM 2955 C CA . ILE B 1 167 ? 4.188 11.062 7.73 1 95.75 167 ILE B CA 1
ATOM 2956 C C . ILE B 1 167 ? 4.863 12.422 7.578 1 95.75 167 ILE B C 1
ATOM 2958 O O . ILE B 1 167 ? 6.031 12.586 7.945 1 95.75 167 ILE B O 1
ATOM 2962 N N . LEU B 1 168 ? 4.152 13.422 7.023 1 95.56 168 LEU B N 1
ATOM 2963 C CA . LEU B 1 168 ? 4.715 14.758 6.922 1 95.56 168 LEU B CA 1
ATOM 2964 C C . LEU B 1 168 ? 5.012 15.328 8.305 1 95.56 168 LEU B C 1
ATOM 2966 O O . LEU B 1 168 ? 6.047 15.969 8.516 1 95.56 168 LEU B O 1
ATOM 2970 N N . HIS B 1 169 ? 4.113 15.047 9.195 1 94 169 HIS B N 1
ATOM 2971 C CA . HIS B 1 169 ? 4.305 15.508 10.57 1 94 169 HIS B CA 1
ATOM 2972 C C . HIS B 1 169 ? 5.504 14.82 11.211 1 94 169 HIS B C 1
ATOM 2974 O O . HIS B 1 169 ? 6.332 15.477 11.852 1 94 169 HIS B O 1
ATOM 2980 N N . GLN B 1 170 ? 5.605 13.555 11.055 1 90.88 170 GLN B N 1
ATOM 2981 C CA . GLN B 1 170 ? 6.723 12.812 11.625 1 90.88 170 GLN B CA 1
ATOM 2982 C C . GLN B 1 170 ? 8.055 13.305 11.07 1 90.88 170 GLN B C 1
ATOM 2984 O O . GLN B 1 170 ? 9.023 13.461 11.812 1 90.88 170 GLN B O 1
ATOM 2989 N N . VAL B 1 171 ? 8.102 13.578 9.766 1 89.06 171 VAL B N 1
ATOM 2990 C CA . VAL B 1 171 ? 9.312 14.086 9.133 1 89.06 171 VAL B CA 1
ATOM 2991 C C . VAL B 1 171 ? 9.641 15.469 9.688 1 89.06 171 VAL B C 1
ATOM 2993 O O . VAL B 1 171 ? 10.805 15.789 9.93 1 89.06 171 VAL B O 1
ATOM 2996 N N . SER B 1 172 ? 8.648 16.297 9.93 1 87.75 172 SER B N 1
ATOM 2997 C CA . SER B 1 172 ? 8.859 17.656 10.43 1 87.75 172 SER B CA 1
ATOM 2998 C C . SER B 1 172 ? 9.477 17.641 11.828 1 87.75 172 SER B C 1
ATOM 3000 O O . SER B 1 172 ? 10.07 18.625 12.258 1 87.75 172 SER B O 1
ATOM 3002 N N . LEU B 1 173 ? 9.32 16.562 12.508 1 84.69 173 LEU B N 1
ATOM 3003 C CA . LEU B 1 173 ? 9.836 16.453 13.875 1 84.69 173 LEU B CA 1
ATOM 3004 C C . LEU B 1 173 ? 11.266 15.93 13.875 1 84.69 173 LEU B C 1
ATOM 3006 O O . LEU B 1 173 ? 11.93 15.914 14.914 1 84.69 173 LEU B O 1
ATOM 3010 N N . MET B 1 174 ? 11.586 15.625 12.633 1 79.06 174 MET B N 1
ATOM 3011 C CA . MET B 1 174 ? 12.922 15.039 12.523 1 79.06 174 MET B CA 1
ATOM 3012 C C . MET B 1 174 ? 13.969 16.109 12.25 1 79.06 174 MET B C 1
ATOM 3014 O O . MET B 1 174 ? 13.648 17.172 11.695 1 79.06 174 MET B O 1
ATOM 3018 N N . ALA B 1 175 ? 15.203 15.844 12.5 1 70.56 175 ALA B N 1
ATOM 3019 C CA . ALA B 1 175 ? 16.438 16.516 12.086 1 70.56 175 ALA B CA 1
ATOM 3020 C C . ALA B 1 175 ? 16.359 18.016 12.375 1 70.56 175 ALA B C 1
ATOM 3022 O O . ALA B 1 175 ? 16.797 18.828 11.57 1 70.56 175 ALA B O 1
ATOM 3023 N N . GLY B 1 176 ? 15.711 18.375 13.398 1 73.81 176 GLY B N 1
ATOM 3024 C CA . GLY B 1 176 ? 15.758 19.766 13.828 1 73.81 176 GLY B CA 1
ATOM 3025 C C . GLY B 1 176 ? 15.234 20.734 12.781 1 73.81 176 GLY B C 1
ATOM 3026 O O . GLY B 1 176 ? 14.109 20.578 12.297 1 73.81 176 GLY B O 1
ATOM 3027 N N . GLU B 1 177 ? 16.188 21.531 12.312 1 76.31 177 GLU B N 1
ATOM 3028 C CA . GLU B 1 177 ? 15.797 22.594 11.391 1 76.31 177 GLU B CA 1
ATOM 3029 C C . GLU B 1 177 ? 15.438 22.031 10.016 1 76.31 177 GLU B C 1
ATOM 3031 O O . GLU B 1 177 ? 14.523 22.531 9.359 1 76.31 177 GLU B O 1
ATOM 3036 N N . ALA B 1 178 ? 16.062 21.016 9.562 1 77 178 ALA B N 1
ATOM 3037 C CA . ALA B 1 178 ? 15.781 20.422 8.258 1 77 178 ALA B CA 1
ATOM 3038 C C . ALA B 1 178 ? 14.367 19.859 8.195 1 77 178 ALA B C 1
ATOM 3040 O O . ALA B 1 178 ? 13.672 20.031 7.188 1 77 178 ALA B O 1
ATOM 3041 N N . GLY B 1 179 ? 13.961 19.344 9.242 1 83 179 GLY B N 1
ATOM 3042 C CA . GLY B 1 179 ? 12.602 18.828 9.312 1 83 179 GLY B CA 1
ATOM 3043 C C . GLY B 1 179 ? 11.547 19.922 9.344 1 83 179 GLY B C 1
ATOM 3044 O O . GLY B 1 179 ? 10.562 19.859 8.609 1 83 179 GLY B O 1
ATOM 3045 N N . LYS B 1 180 ? 11.867 20.938 10.008 1 85.56 180 LYS B N 1
ATOM 3046 C CA . LYS B 1 180 ? 10.922 22.031 10.211 1 85.56 180 LYS B CA 1
ATOM 3047 C C . LYS B 1 180 ? 10.695 22.812 8.922 1 85.56 180 LYS B C 1
ATOM 3049 O O . LYS B 1 180 ? 9.609 23.344 8.695 1 85.56 180 LYS B O 1
ATOM 3054 N N . THR B 1 181 ? 11.68 22.797 8.125 1 90.25 181 THR B N 1
ATOM 3055 C CA . THR B 1 181 ? 11.594 23.625 6.93 1 90.25 181 THR B CA 1
ATOM 3056 C C . THR B 1 181 ? 11.438 22.766 5.68 1 90.25 181 THR B C 1
ATOM 3058 O O . THR B 1 181 ? 11.562 23.266 4.559 1 90.25 181 THR B O 1
ATOM 3061 N N . SER B 1 182 ? 11.141 21.469 5.883 1 91.44 182 SER B N 1
ATOM 3062 C CA . SER B 1 182 ? 11.18 20.516 4.773 1 91.44 182 SER B CA 1
ATOM 3063 C C . SER B 1 182 ? 10.102 20.828 3.74 1 91.44 182 SER B C 1
ATOM 3065 O O . SER B 1 182 ? 10.25 20.5 2.562 1 91.44 182 SER B O 1
ATOM 3067 N N . LEU B 1 183 ? 9.008 21.531 4.125 1 95.44 183 LEU B N 1
ATOM 3068 C CA . LEU B 1 183 ? 7.883 21.766 3.225 1 95.44 183 LEU B CA 1
ATOM 3069 C C . LEU B 1 183 ? 7.93 23.172 2.65 1 95.44 183 LEU B C 1
ATOM 3071 O O . LEU B 1 183 ? 7.086 23.547 1.825 1 95.44 183 LEU B O 1
ATOM 3075 N N . ASP B 1 184 ? 8.906 23.969 2.965 1 95.31 184 ASP B N 1
ATOM 3076 C CA . ASP B 1 184 ? 8.922 25.406 2.658 1 95.31 184 ASP B CA 1
ATOM 3077 C C . ASP B 1 184 ? 8.922 25.641 1.148 1 95.31 184 ASP B C 1
ATOM 3079 O O . ASP B 1 184 ? 8.352 26.625 0.669 1 95.31 184 ASP B O 1
ATOM 3083 N N . ALA B 1 185 ? 9.555 24.844 0.369 1 95.31 185 ALA B N 1
ATOM 3084 C CA . ALA B 1 185 ? 9.664 25 -1.078 1 95.31 185 ALA B CA 1
ATOM 3085 C C . ALA B 1 185 ? 8.406 24.5 -1.781 1 95.31 185 ALA B C 1
ATOM 3087 O O . ALA B 1 185 ? 8.297 24.594 -3.006 1 95.31 185 ALA B O 1
ATOM 3088 N N . PHE B 1 186 ? 7.387 24.016 -1.069 1 96.06 186 PHE B N 1
ATOM 3089 C CA . PHE B 1 186 ? 6.16 23.422 -1.595 1 96.06 186 PHE B CA 1
ATOM 3090 C C . PHE B 1 186 ? 4.934 24.047 -0.943 1 96.06 186 PHE B C 1
ATOM 3092 O O . PHE B 1 186 ? 4.297 23.438 -0.089 1 96.06 186 PHE B O 1
ATOM 3099 N N . PRO B 1 187 ? 4.555 25.219 -1.457 1 95.81 187 PRO B N 1
ATOM 3100 C CA . PRO B 1 187 ? 3.574 26.031 -0.743 1 95.81 187 PRO B CA 1
ATOM 3101 C C . PRO B 1 187 ? 2.205 25.359 -0.643 1 95.81 187 PRO B C 1
ATOM 3103 O O . PRO B 1 187 ? 1.504 25.531 0.359 1 95.81 187 PRO B O 1
ATOM 3106 N N . LYS B 1 188 ? 1.726 24.703 -1.657 1 95.56 188 LYS B N 1
ATOM 3107 C CA . LYS B 1 188 ? 0.421 24.047 -1.587 1 95.56 188 LYS B CA 1
ATOM 3108 C C . LYS B 1 188 ? 0.431 22.906 -0.578 1 95.56 188 LYS B C 1
ATOM 3110 O O . LYS B 1 188 ? -0.505 22.766 0.21 1 95.56 188 LYS B O 1
ATOM 3115 N N . LEU B 1 189 ? 1.478 22.109 -0.631 1 96.56 189 LEU B N 1
ATOM 3116 C CA . LEU B 1 189 ? 1.62 21 0.312 1 96.56 189 LEU B CA 1
ATOM 3117 C C . LEU B 1 189 ? 1.736 21.516 1.742 1 96.56 189 LEU B C 1
ATOM 3119 O O . LEU B 1 189 ? 1.166 20.938 2.666 1 96.56 189 LEU B O 1
ATOM 3123 N N . LYS B 1 190 ? 2.502 22.594 1.891 1 96.38 190 LYS B N 1
ATOM 3124 C CA . LYS B 1 190 ? 2.631 23.219 3.203 1 96.38 190 LYS B CA 1
ATOM 3125 C C . LYS B 1 190 ? 1.281 23.734 3.705 1 96.38 190 LYS B C 1
ATOM 3127 O O . LYS B 1 190 ? 0.959 23.594 4.887 1 96.38 190 LYS B O 1
ATOM 3132 N N . ALA B 1 191 ? 0.528 24.281 2.834 1 95.94 191 ALA B N 1
ATOM 3133 C CA . ALA B 1 191 ? -0.803 24.766 3.207 1 95.94 191 ALA B CA 1
ATOM 3134 C C . ALA B 1 191 ? -1.693 23.594 3.645 1 95.94 191 ALA B C 1
ATOM 3136 O O . ALA B 1 191 ? -2.455 23.719 4.605 1 95.94 191 ALA B O 1
ATOM 3137 N N . PHE B 1 192 ? -1.659 22.516 2.934 1 96.75 192 PHE B N 1
ATOM 3138 C CA . PHE B 1 192 ? -2.365 21.312 3.326 1 96.75 192 PHE B CA 1
ATOM 3139 C C . PHE B 1 192 ? -1.946 20.859 4.723 1 96.75 192 PHE B C 1
ATOM 3141 O O . PHE B 1 192 ? -2.797 20.594 5.574 1 96.75 192 PHE B O 1
ATOM 3148 N N . TYR B 1 193 ? -0.639 20.781 4.938 1 96.94 193 TYR B N 1
ATOM 3149 C CA . TYR B 1 193 ? -0.108 20.375 6.234 1 96.94 193 TYR B CA 1
ATOM 3150 C C . TYR B 1 193 ? -0.624 21.266 7.344 1 96.94 193 TYR B C 1
ATOM 3152 O O . TYR B 1 193 ? -1.116 20.797 8.367 1 96.94 193 TYR B O 1
ATOM 3160 N N . ASP B 1 194 ? -0.539 22.531 7.133 1 96.31 194 ASP B N 1
ATOM 3161 C CA . ASP B 1 194 ? -0.94 23.516 8.133 1 96.31 194 ASP B CA 1
ATOM 3162 C C . ASP B 1 194 ? -2.443 23.453 8.398 1 96.31 194 ASP B C 1
ATOM 3164 O O . ASP B 1 194 ? -2.887 23.609 9.539 1 96.31 194 ASP B O 1
ATOM 3168 N N . ARG B 1 195 ? -3.172 23.281 7.398 1 95.88 195 ARG B N 1
ATOM 3169 C CA . ARG B 1 195 ? -4.621 23.188 7.551 1 95.88 195 ARG B CA 1
ATOM 3170 C C . ARG B 1 195 ? -5 22.016 8.453 1 95.88 195 ARG B C 1
ATOM 3172 O O . ARG B 1 195 ? -5.766 22.188 9.406 1 95.88 195 ARG B O 1
ATOM 3179 N N . VAL B 1 196 ? -4.5 20.844 8.156 1 96.38 196 VAL B N 1
ATOM 3180 C CA . VAL B 1 196 ? -4.836 19.672 8.938 1 96.38 196 VAL B CA 1
ATOM 3181 C C . VAL B 1 196 ? -4.316 19.828 10.367 1 96.38 196 VAL B C 1
ATOM 3183 O O . VAL B 1 196 ? -4.992 19.453 11.328 1 96.38 196 VAL B O 1
ATOM 3186 N N . ALA B 1 197 ? -3.113 20.438 10.531 1 95.44 197 ALA B N 1
ATOM 3187 C CA . ALA B 1 197 ? -2.52 20.672 11.852 1 95.44 197 ALA B CA 1
ATOM 3188 C C . ALA B 1 197 ? -3.402 21.578 12.695 1 95.44 197 ALA B C 1
ATOM 3190 O O . ALA B 1 197 ? -3.41 21.469 13.93 1 95.44 197 ALA B O 1
ATOM 3191 N N . SER B 1 198 ? -4.133 22.391 12.07 1 95.94 198 SER B N 1
ATOM 3192 C CA . SER B 1 198 ? -4.926 23.391 12.781 1 95.94 198 SER B CA 1
ATOM 3193 C C . SER B 1 198 ? -6.293 22.844 13.172 1 95.94 198 SER B C 1
ATOM 3195 O O . SER B 1 198 ? -7.031 23.484 13.922 1 95.94 198 SER B O 1
ATOM 3197 N N . MET B 1 199 ? -6.629 21.719 12.695 1 95.44 199 MET B N 1
ATOM 3198 C CA . MET B 1 199 ? -7.922 21.125 13.023 1 95.44 199 MET B CA 1
ATOM 3199 C C . MET B 1 199 ? -7.977 20.703 14.492 1 95.44 199 MET B C 1
ATOM 3201 O O . MET B 1 199 ? -6.996 20.203 15.039 1 95.44 199 MET B O 1
ATOM 3205 N N . GLU B 1 200 ? -9.133 20.859 15.109 1 94.88 200 GLU B N 1
ATOM 3206 C CA . GLU B 1 200 ? -9.312 20.562 16.516 1 94.88 200 GLU B CA 1
ATOM 3207 C C . GLU B 1 200 ? -9.016 19.094 16.812 1 94.88 200 GLU B C 1
ATOM 3209 O O . GLU B 1 200 ? -8.344 18.766 17.797 1 94.88 200 GLU B O 1
ATOM 3214 N N . LYS B 1 201 ? -9.453 18.219 15.977 1 94.19 201 LYS B N 1
ATOM 3215 C CA . LYS B 1 201 ? -9.242 16.797 16.188 1 94.19 201 LYS B CA 1
ATOM 3216 C C . LYS B 1 201 ? -7.758 16.438 16.094 1 94.19 201 LYS B C 1
ATOM 3218 O O . LYS B 1 201 ? -7.281 15.562 16.812 1 94.19 201 LYS B O 1
ATOM 3223 N N . THR B 1 202 ? -7.02 17.062 15.188 1 95.56 202 THR B N 1
ATOM 3224 C CA . THR B 1 202 ? -5.59 16.828 15.055 1 95.56 202 THR B CA 1
ATOM 3225 C C . THR B 1 202 ? -4.848 17.266 16.312 1 95.56 202 THR B C 1
ATOM 3227 O O . THR B 1 202 ? -4.004 16.531 16.828 1 95.56 202 THR B O 1
ATOM 3230 N N . LYS B 1 203 ? -5.176 18.375 16.828 1 93.25 203 LYS B N 1
ATOM 3231 C CA . LYS B 1 203 ? -4.57 18.859 18.078 1 93.25 203 LYS B CA 1
ATOM 3232 C C . LYS B 1 203 ? -4.84 17.906 19.234 1 93.25 203 LYS B C 1
ATOM 3234 O O . LYS B 1 203 ? -3.951 17.625 20.031 1 93.25 203 LYS B O 1
ATOM 3239 N N . ALA B 1 204 ? -6.047 17.453 19.266 1 91.75 204 ALA B N 1
ATOM 3240 C CA . ALA B 1 204 ? -6.426 16.516 20.312 1 91.75 204 ALA B CA 1
ATOM 3241 C C . ALA B 1 204 ? -5.617 15.234 20.234 1 91.75 204 ALA B C 1
ATOM 3243 O O . ALA B 1 204 ? -5.246 14.656 21.25 1 91.75 204 ALA B O 1
ATOM 3244 N N . VAL B 1 205 ? -5.348 14.711 19 1 91.62 205 VAL B N 1
ATOM 3245 C CA . VAL B 1 205 ? -4.559 13.5 18.797 1 91.62 205 VAL B CA 1
ATOM 3246 C C . VAL B 1 205 ? -3.137 13.719 19.312 1 91.62 205 VAL B C 1
ATOM 3248 O O . VAL B 1 205 ? -2.557 12.836 19.938 1 91.62 205 VAL B O 1
ATOM 3251 N N . LEU B 1 206 ? -2.623 14.898 19.062 1 89.25 206 LEU B N 1
ATOM 3252 C CA . LEU B 1 206 ? -1.226 15.172 19.375 1 89.25 206 LEU B CA 1
ATOM 3253 C C . LEU B 1 206 ? -1.055 15.484 20.859 1 89.25 206 LEU B C 1
ATOM 3255 O O . LEU B 1 206 ? 0.032 15.305 21.422 1 89.25 206 LEU B O 1
ATOM 3259 N N . GLU B 1 207 ? -2.064 15.945 21.594 1 83.56 207 GLU B N 1
ATOM 3260 C CA . GLU B 1 207 ? -1.941 16.406 22.969 1 83.56 207 GLU B CA 1
ATOM 3261 C C . GLU B 1 207 ? -2.779 15.555 23.922 1 83.56 207 GLU B C 1
ATOM 3263 O O . GLU B 1 207 ? -2.551 15.555 25.125 1 83.56 207 GLU B O 1
ATOM 3268 N N . GLY B 1 208 ? -3.686 14.742 23.391 1 68.5 208 GLY B N 1
ATOM 3269 C CA . GLY B 1 208 ? -4.676 14.094 24.25 1 68.5 208 GLY B CA 1
ATOM 3270 C C . GLY B 1 208 ? -4.395 12.625 24.484 1 68.5 208 GLY B C 1
ATOM 3271 O O . GLY B 1 208 ? -3.236 12.219 24.594 1 68.5 208 GLY B O 1
ATOM 3272 N N . LYS B 1 209 ? -5.57 11.891 24.75 1 60.62 209 LYS B N 1
ATOM 3273 C CA . LYS B 1 209 ? -5.613 10.484 25.156 1 60.62 209 LYS B CA 1
ATOM 3274 C C . LYS B 1 209 ? -4.926 9.602 24.125 1 60.62 209 LYS B C 1
ATOM 3276 O O . LYS B 1 209 ? -4.504 8.484 24.438 1 60.62 209 LYS B O 1
ATOM 3281 N N . THR B 1 210 ? -4.801 10.078 23 1 67.62 210 THR B N 1
ATOM 3282 C CA . THR B 1 210 ? -4.207 9.281 21.938 1 67.62 210 THR B CA 1
ATOM 3283 C C . THR B 1 210 ? -2.748 9.672 21.719 1 67.62 210 THR B C 1
ATOM 3285 O O . THR B 1 210 ? -2.117 9.234 20.75 1 67.62 210 THR B O 1
ATOM 3288 N N . ALA B 1 211 ? -2.383 10.461 22.609 1 66.94 211 ALA B N 1
ATOM 3289 C CA . ALA B 1 211 ? -1.012 10.945 22.453 1 66.94 211 ALA B CA 1
ATOM 3290 C C . ALA B 1 211 ? -0.017 9.789 22.516 1 66.94 211 ALA B C 1
ATOM 3292 O O . ALA B 1 211 ? -0.193 8.844 23.297 1 66.94 211 ALA B O 1
ATOM 3293 N N . MET B 1 212 ? 0.788 9.836 21.594 1 77.12 212 MET B N 1
ATOM 3294 C CA . MET B 1 212 ? 1.816 8.805 21.469 1 77.12 212 MET B CA 1
ATOM 3295 C C . MET B 1 212 ? 3.146 9.297 22.031 1 77.12 212 MET B C 1
ATOM 3297 O O . MET B 1 212 ? 3.328 10.492 22.25 1 77.12 212 MET B O 1
ATOM 3301 N N . GLY B 1 213 ? 3.998 8.297 22.438 1 75.31 213 GLY B N 1
ATOM 3302 C CA . GLY B 1 213 ? 5.348 8.648 22.844 1 75.31 213 GLY B CA 1
ATOM 3303 C C . GLY B 1 213 ? 6.121 9.391 21.766 1 75.31 213 GLY B C 1
ATOM 3304 O O . GLY B 1 213 ? 5.543 9.828 20.781 1 75.31 213 GLY B O 1
ATOM 3305 N N . PRO B 1 214 ? 7.383 9.664 22.062 1 75.5 214 PRO B N 1
ATOM 3306 C CA . PRO B 1 214 ? 8.203 10.406 21.109 1 75.5 214 PRO B CA 1
ATOM 3307 C C . PRO B 1 214 ? 8.289 9.727 19.734 1 75.5 214 PRO B C 1
ATOM 3309 O O . PRO B 1 214 ? 8.047 8.523 19.625 1 75.5 214 PRO B O 1
ATOM 3312 N N . SER B 1 215 ? 8.672 10.555 18.797 1 75.44 215 SER B N 1
ATOM 3313 C CA . SER B 1 215 ? 8.844 10.023 17.453 1 75.44 215 SER B CA 1
ATOM 3314 C C . SER B 1 215 ? 9.93 8.953 17.422 1 75.44 215 SER B C 1
ATOM 3316 O O . SER B 1 215 ? 11.023 9.148 17.969 1 75.44 215 SER B O 1
ATOM 3318 N N . LEU B 1 216 ? 9.555 7.832 16.828 1 72.81 216 LEU B N 1
ATOM 3319 C CA . LEU B 1 216 ? 10.539 6.773 16.609 1 72.81 216 LEU B CA 1
ATOM 3320 C C . LEU B 1 216 ? 11.734 7.297 15.82 1 72.81 216 LEU B C 1
ATOM 3322 O O . LEU B 1 216 ? 12.875 6.941 16.109 1 72.81 216 LEU B O 1
ATOM 3326 N N . TRP B 1 217 ? 11.508 8.203 14.914 1 72.56 217 TRP B N 1
ATOM 3327 C CA . TRP B 1 217 ? 12.5 8.617 13.922 1 72.56 217 TRP B CA 1
ATOM 3328 C C . TRP B 1 217 ? 13.398 9.711 14.484 1 72.56 217 TRP B C 1
ATOM 3330 O O . TRP B 1 217 ? 14.508 9.93 13.984 1 72.56 217 TRP B O 1
ATOM 3340 N N . GLY B 1 218 ? 12.883 10.422 15.477 1 67.06 218 GLY B N 1
ATOM 3341 C CA . GLY B 1 218 ? 13.656 11.484 16.094 1 67.06 218 GLY B CA 1
ATOM 3342 C C . GLY B 1 218 ? 14.969 11.008 16.672 1 67.06 218 GLY B C 1
ATOM 3343 O O . GLY B 1 218 ? 15.953 11.75 16.703 1 67.06 218 GLY B O 1
ATOM 3344 N N . GLN B 1 219 ? 15.023 9.766 17.031 1 64.94 219 GLN B N 1
ATOM 3345 C CA . GLN B 1 219 ? 16.234 9.234 17.641 1 64.94 219 GLN B CA 1
ATOM 3346 C C . GLN B 1 219 ? 17.266 8.867 16.578 1 64.94 219 GLN B C 1
ATOM 3348 O O . GLN B 1 219 ? 18.469 8.758 16.891 1 64.94 219 GLN B O 1
ATOM 3353 N N . TYR B 1 220 ? 16.766 8.711 15.406 1 62.47 220 TYR B N 1
ATOM 3354 C CA . TYR B 1 220 ? 17.672 8.258 14.359 1 62.47 220 TYR B CA 1
ATOM 3355 C C . TYR B 1 220 ? 18.156 9.43 13.516 1 62.47 220 TYR B C 1
ATOM 3357 O O . TYR B 1 220 ? 19.172 9.328 12.82 1 62.47 220 TYR B O 1
ATOM 3365 N N . PHE B 1 221 ? 17.438 10.438 13.508 1 58.78 221 PHE B N 1
ATOM 3366 C CA . PHE B 1 221 ? 17.781 11.547 12.625 1 58.78 221 PHE B CA 1
ATOM 3367 C C . PHE B 1 221 ? 18.031 12.82 13.43 1 58.78 221 PHE B C 1
ATOM 3369 O O . PHE B 1 221 ? 17.109 13.609 13.656 1 58.78 221 PHE B O 1
ATOM 3376 N N . ILE B 1 222 ? 19.094 12.727 14.242 1 50.22 222 ILE B N 1
ATOM 3377 C CA . ILE B 1 222 ? 19.469 13.867 15.055 1 50.22 222 ILE B CA 1
ATOM 3378 C C . ILE B 1 222 ? 20.328 14.836 14.234 1 50.22 222 ILE B C 1
ATOM 3380 O O . ILE B 1 222 ? 21.016 14.414 13.297 1 50.22 222 ILE B O 1
ATOM 3384 N N . GLU B 1 223 ? 20 16.172 14.336 1 49 223 GLU B N 1
ATOM 3385 C CA . GLU B 1 223 ? 20.875 17.188 13.766 1 49 223 GLU B CA 1
ATOM 3386 C C . GLU B 1 223 ? 22.344 16.938 14.141 1 49 223 GLU B C 1
ATOM 3388 O O . GLU B 1 223 ? 22.625 16.453 15.234 1 49 223 GLU B O 1
#

Nearest PDB structures (foldseek):
  5g5e-assembly1_A  TM=7.206E-01  e=2.929E-06  Mangifera indica
  9f7k-assembly1_B  TM=7.375E-01  e=5.799E-06  Drosophila melanogaster American nodavirus (ANV) SW-2009a
  5a5k-assembly3_O  TM=7.576E-01  e=8.161E-06  Arabidopsis thaliana
  7dw2-assembly1_A  TM=7.514E-01  e=1.042E-05  Salix babylonica
  7dw4-assembly1_A  TM=7.511E-01  e=1.697E-05  Salix babylonica

pLDDT: mean 86.31, std 13.32, range [44.25, 98.75]